Protein AF-A0A2G8ELI6-F1 (afdb_monomer_lite)

Foldseek 3Di:
DDDPPVVVVLVVVCLVDLVVLLVVCVVPVDPVSLVVSLVSLVVQLVVLVVVCVVCVVVVPVSVVSNVVSVVSNVVSVVSVVVVVVVVVPDPDDDPDDDDPPPPPAAEQACAAQAQPEQAQEACENHHCAQHEHDDDDDPCPPTQGYEHDNYEQDLPECCRYARECYEHANYEHANYEHEYQFYACANYHQHNYHYEYPADQDDDLVRQCQAQNDPPDQTHSLSRLVNHDVVVLVNSLVHLVNVCCSVPPDDDPPPPRHLLQSNLQSQQVDVSSCPDPVSVVVNVVSLVVVLVVQLQAQRQQSHDPSRLVVNLVVCVVDLVSCQVSVSNLLNSLLDQCPDPDPVSNVSSQVSVVVNLVDPVNVLVLCDCQADVNPSHNDPPDQQRQDDWGDFPQKIKTGGSVQVVLLLDLDPPDPPRDLQHIWMDGNSDTDDSVPDPSQCCDVPGRNSSNNVVVNNVVLQLVLLLLVVLVLDPCSVQLSCVVVVHQADPVQAQQDPVSLVSSCVSCVVQWDQDPVHNLQIAGDPVSLVSNCVSNVNPPPALLVSLLVLLVVLLVLLVCQACSHRHNQVGGSLSSLNSSRNSNVSSCVSPVVLCPPVNVLSNCQSSCHPVSPDGSVVVSVVSVVSCCVPPVDPD

Radius of gyration: 32.3 Å; chains: 1; bounding box: 86×66×86 Å

pLDDT: mean 80.16, std 17.08, range [29.28, 98.06]

Secondary structure (DSSP, 8-state):
---HHHHHHHHHHHHS-HHHHHHHHHH---HHHHHHHHHHHHHHHHHHHHHHTT-GGGHHHHHHHHHHHHHHHHHHHHHHHHHHHHHTT------------PPP--B-TT-B-TT-B-TT-B-TT-B-TT-B-SPPTTT-TTPPPPB-TT-B-TT-EETTSB-TT-B-TT-B-TT-EEEESS-B-TT-B-TT-EEEE---SS--HHHHHHHH--SS-S-SHHHHHHTS-GGGHHHHHHHHHHHHHHHHSTT---SS-S-HHHHHHHHTSSHHHHTSHHHHHHHHHHHHHHHHHHTTS--GGG--HHHHHHHHHHHHT-HHHHHHTHHHHHHHHHHHTT-SSHHHHHHHHHHHHHHHTSTTTHHHHTSTTSTTSSSS--TT-TTS--EEEEETTEEEEE-HHHHHHHT--STT-TT--TT-SEEEETTEEPPGGG--HHIIIIIISGGGHHHHHHHHHHHHHHHHHHHTT-GGGHHHHHHHHTT----GGG---SHHHHHHHHHHHTTTEEEETTEEEEEEE-HHHHHHHHHHTT-TTS-HHHHHHHHHHHHHHHHHHTSTTTT--SS---HHHHHHHHHHHHHHHHH-TTTTGGGHHHHHHHHHT-TT----HHHHHHHHHHHHHHHH----

Structure (mmCIF, N/CA/C/O backbone):
data_AF-A0A2G8ELI6-F1
#
_entry.id   AF-A0A2G8ELI6-F1
#
loop_
_atom_site.group_PDB
_atom_site.id
_atom_site.type_symbol
_atom_site.label_atom_id
_atom_site.label_alt_id
_atom_site.label_comp_id
_atom_site.label_asym_id
_atom_site.label_entity_id
_atom_site.label_seq_id
_atom_site.pdbx_PDB_ins_code
_atom_site.Cartn_x
_atom_site.Cartn_y
_atom_site.Cartn_z
_atom_site.occupancy
_atom_site.B_iso_or_equiv
_atom_site.auth_seq_id
_atom_site.auth_comp_id
_atom_site.auth_asym_id
_atom_site.auth_atom_id
_atom_site.pdbx_PDB_model_num
ATOM 1 N N . MET A 1 1 ? 55.117 20.093 16.467 1.00 34.50 1 MET A N 1
ATOM 2 C CA . MET A 1 1 ? 55.152 19.221 15.270 1.00 34.50 1 MET A CA 1
ATOM 3 C C . MET A 1 1 ? 54.983 17.775 15.718 1.00 34.50 1 MET A C 1
ATOM 5 O O . MET A 1 1 ? 55.919 17.200 16.246 1.00 34.50 1 MET A O 1
ATOM 9 N N . ASN A 1 2 ? 53.772 17.227 15.595 1.00 36.69 2 ASN A N 1
ATOM 10 C CA . ASN A 1 2 ? 53.393 15.903 16.102 1.00 36.69 2 ASN A CA 1
ATOM 11 C C . ASN A 1 2 ? 52.762 15.097 14.956 1.00 36.69 2 ASN A C 1
ATOM 13 O O . ASN A 1 2 ? 51.601 15.309 14.627 1.00 36.69 2 ASN A O 1
ATOM 17 N N . ILE A 1 3 ? 53.538 14.217 14.314 1.00 32.78 3 ILE A N 1
ATOM 18 C CA . ILE A 1 3 ? 53.084 13.304 13.241 1.00 32.78 3 ILE A CA 1
ATOM 19 C C . ILE A 1 3 ? 53.525 11.814 13.415 1.00 32.78 3 ILE A C 1
ATOM 21 O O . ILE A 1 3 ? 52.981 10.976 12.702 1.00 32.78 3 ILE A O 1
ATOM 25 N N . PRO A 1 4 ? 54.366 11.361 14.380 1.00 35.81 4 PRO A N 1
ATOM 26 C CA . PRO A 1 4 ? 54.685 9.916 14.456 1.00 35.81 4 PRO A CA 1
ATOM 27 C C . PRO A 1 4 ? 53.676 8.992 15.172 1.00 35.81 4 PRO A C 1
ATOM 29 O O . PRO A 1 4 ? 53.766 7.776 15.015 1.00 35.81 4 PRO A O 1
ATOM 32 N N . ILE A 1 5 ? 52.707 9.498 15.947 1.00 33.72 5 ILE A N 1
ATOM 33 C CA . ILE A 1 5 ? 51.842 8.627 16.785 1.00 33.72 5 ILE A CA 1
ATOM 34 C C . ILE A 1 5 ? 50.608 8.105 16.018 1.00 33.72 5 ILE A C 1
ATOM 36 O O . ILE A 1 5 ? 50.130 6.998 16.273 1.00 33.72 5 ILE A O 1
ATOM 40 N N . ALA A 1 6 ? 50.140 8.832 14.998 1.00 34.72 6 ALA A N 1
ATOM 41 C CA . ALA A 1 6 ? 49.011 8.404 14.166 1.00 34.72 6 ALA A CA 1
ATOM 42 C C . ALA A 1 6 ? 49.367 7.236 13.223 1.00 34.72 6 ALA A C 1
ATOM 44 O O . ALA A 1 6 ? 48.519 6.393 12.940 1.00 34.72 6 ALA A O 1
ATOM 45 N N . TYR A 1 7 ? 50.626 7.130 12.784 1.00 33.47 7 TYR A N 1
ATOM 46 C CA . TYR A 1 7 ? 51.049 6.130 11.796 1.00 33.47 7 TYR A CA 1
ATOM 47 C C . TYR A 1 7 ? 51.105 4.701 12.366 1.00 33.47 7 TYR A C 1
ATOM 49 O O . TYR A 1 7 ? 50.687 3.751 11.706 1.00 33.47 7 TYR A O 1
ATOM 57 N N . ASN A 1 8 ? 51.525 4.534 13.625 1.00 34.16 8 ASN A N 1
ATOM 58 C CA . ASN A 1 8 ? 51.601 3.209 14.254 1.00 34.16 8 ASN A CA 1
ATOM 59 C C . ASN A 1 8 ? 50.238 2.693 14.750 1.00 34.16 8 ASN A C 1
ATOM 61 O O . ASN A 1 8 ? 49.988 1.490 14.677 1.00 34.16 8 ASN A O 1
ATOM 65 N N . LYS A 1 9 ? 49.313 3.585 15.143 1.00 33.56 9 LYS A N 1
ATOM 66 C CA . LYS A 1 9 ? 47.914 3.219 15.445 1.00 33.56 9 LYS A CA 1
ATOM 67 C C . LYS A 1 9 ? 47.128 2.835 14.184 1.00 33.56 9 LYS A C 1
ATOM 69 O O . LYS A 1 9 ? 46.321 1.912 14.222 1.00 33.56 9 LYS A O 1
ATOM 74 N N . PHE A 1 10 ? 47.408 3.479 13.047 1.00 34.88 10 PHE A N 1
ATOM 75 C CA . PHE A 1 10 ? 46.804 3.117 11.760 1.00 34.88 10 PHE A CA 1
ATOM 76 C C . PHE A 1 10 ? 47.323 1.762 11.248 1.00 34.88 10 PHE A C 1
ATOM 78 O O . PHE A 1 10 ? 46.563 0.963 10.701 1.00 34.88 10 PHE A O 1
ATOM 85 N N . ARG A 1 11 ? 48.605 1.459 11.495 1.00 34.66 11 ARG A N 1
ATOM 86 C CA . ARG A 1 11 ? 49.242 0.202 11.088 1.00 34.66 11 ARG A CA 1
ATOM 87 C C . ARG A 1 11 ? 48.697 -1.021 11.836 1.00 34.66 11 ARG A C 1
ATOM 89 O O . ARG A 1 11 ? 48.558 -2.054 11.195 1.00 34.66 11 ARG A O 1
ATOM 96 N N . SER A 1 12 ? 48.330 -0.933 13.121 1.00 34.03 12 SER A N 1
ATOM 97 C CA . SER A 1 12 ? 47.737 -2.083 13.836 1.00 34.03 12 SER A CA 1
ATOM 98 C C . SER A 1 12 ? 46.268 -2.334 13.465 1.00 34.03 12 SER A C 1
ATOM 100 O O . SER A 1 12 ? 45.844 -3.485 13.391 1.00 34.03 12 SER A O 1
ATOM 102 N N . HIS A 1 13 ? 45.504 -1.287 13.129 1.00 35.09 13 HIS A N 1
ATOM 103 C CA . HIS A 1 13 ? 44.107 -1.424 12.697 1.00 35.09 13 HIS A CA 1
ATOM 104 C C . HIS A 1 13 ? 43.968 -1.996 11.272 1.00 35.09 13 HIS A C 1
ATOM 106 O O . HIS A 1 13 ? 43.033 -2.745 10.988 1.00 35.09 13 HIS A O 1
ATOM 112 N N . LEU A 1 14 ? 44.933 -1.715 10.388 1.00 36.41 14 LEU A N 1
ATOM 113 C CA . LEU A 1 14 ? 44.970 -2.222 9.007 1.00 36.41 14 LEU A CA 1
ATOM 114 C C . LEU A 1 14 ? 45.229 -3.733 8.893 1.00 36.41 14 LEU A C 1
ATOM 116 O O . LEU A 1 14 ? 44.841 -4.335 7.893 1.00 36.41 14 LEU A O 1
ATOM 120 N N . PHE A 1 15 ? 45.847 -4.370 9.892 1.00 39.75 15 PHE A N 1
ATOM 121 C CA . PHE A 1 15 ? 46.144 -5.808 9.825 1.00 39.75 15 PHE A CA 1
ATOM 122 C C . PHE A 1 15 ? 44.910 -6.703 10.065 1.00 39.75 15 PHE A C 1
ATOM 124 O O . PHE A 1 15 ? 44.849 -7.812 9.521 1.00 39.75 15 PHE A O 1
ATOM 131 N N . ASN A 1 16 ? 43.875 -6.198 10.749 1.00 43.66 16 ASN A N 1
ATOM 132 C CA . ASN A 1 16 ? 42.684 -6.986 11.096 1.00 43.66 16 ASN A CA 1
ATOM 133 C C . ASN A 1 16 ? 41.563 -6.958 10.044 1.00 43.66 16 ASN A C 1
ATOM 135 O O . ASN A 1 16 ? 40.671 -7.797 10.092 1.00 43.66 16 ASN A O 1
ATOM 139 N N . SER A 1 17 ? 41.614 -6.076 9.042 1.00 57.06 17 SER A N 1
ATOM 140 C CA . SER A 1 17 ? 40.559 -5.979 8.027 1.00 57.06 17 SER A CA 1
ATOM 141 C C . SER A 1 17 ? 41.144 -5.890 6.620 1.00 57.06 17 SER A C 1
ATOM 143 O O . SER A 1 17 ? 41.720 -4.879 6.224 1.00 57.06 17 SER A O 1
ATOM 145 N N . SER A 1 18 ? 40.962 -6.955 5.833 1.00 62.19 18 SER A N 1
ATOM 146 C CA . SER A 1 18 ? 41.277 -6.958 4.394 1.00 62.19 18 SER A CA 1
ATOM 147 C C . SER A 1 18 ? 40.497 -5.870 3.639 1.00 62.19 18 SER A C 1
ATOM 149 O O . SER A 1 18 ? 40.964 -5.368 2.621 1.00 62.19 18 SER A O 1
ATOM 151 N N . ASP A 1 19 ? 39.350 -5.459 4.183 1.00 63.72 19 ASP A N 1
ATOM 152 C CA . ASP A 1 19 ? 38.477 -4.422 3.638 1.00 63.72 19 ASP A CA 1
ATOM 153 C C . ASP A 1 19 ? 39.028 -3.002 3.905 1.00 63.72 19 ASP A C 1
ATOM 155 O O . ASP A 1 19 ? 38.843 -2.098 3.089 1.00 63.72 19 ASP A O 1
ATOM 159 N N . ALA A 1 20 ? 39.796 -2.797 4.984 1.00 64.00 20 ALA A N 1
ATOM 160 C CA . ALA A 1 20 ? 40.447 -1.516 5.288 1.00 64.00 20 ALA A CA 1
ATOM 161 C C . ALA A 1 20 ? 41.593 -1.183 4.315 1.00 64.00 20 ALA A C 1
ATOM 163 O O . ALA A 1 20 ? 41.730 -0.037 3.882 1.00 64.00 20 ALA A O 1
ATOM 164 N N . ALA A 1 21 ? 42.385 -2.186 3.917 1.00 61.56 21 ALA A N 1
ATOM 165 C CA . ALA A 1 21 ? 43.439 -2.016 2.913 1.00 61.56 21 ALA A CA 1
ATOM 166 C C . ALA A 1 21 ? 42.869 -1.638 1.533 1.00 61.56 21 ALA A C 1
ATOM 168 O O . ALA A 1 21 ? 43.507 -0.916 0.772 1.00 61.56 21 ALA A O 1
ATOM 169 N N . ILE A 1 22 ? 41.645 -2.075 1.231 1.00 69.62 22 ILE A N 1
ATOM 170 C CA . ILE A 1 22 ? 40.965 -1.791 -0.039 1.00 69.62 22 ILE A CA 1
ATOM 171 C C . ILE A 1 22 ? 40.358 -0.398 -0.031 1.00 69.62 22 ILE A C 1
ATOM 173 O O . ILE A 1 22 ? 40.577 0.345 -0.982 1.00 69.62 22 ILE A O 1
ATOM 177 N N . LYS A 1 23 ? 39.708 0.002 1.070 1.00 75.88 23 LYS A N 1
ATOM 178 C CA . LYS A 1 23 ? 39.245 1.387 1.257 1.00 75.88 23 LYS A CA 1
ATOM 179 C C . LYS A 1 23 ? 40.390 2.395 1.101 1.00 75.88 23 LYS A C 1
ATOM 181 O O . LYS A 1 23 ? 40.190 3.486 0.573 1.00 75.88 23 LYS A O 1
ATOM 186 N N . LEU A 1 24 ? 41.606 2.028 1.517 1.00 72.38 24 LEU A N 1
ATOM 187 C CA . LEU A 1 24 ? 42.802 2.847 1.307 1.00 72.38 24 LEU A CA 1
ATOM 188 C C . LEU A 1 24 ? 43.184 2.965 -0.181 1.00 72.38 24 LEU A C 1
ATOM 190 O O . LEU A 1 24 ? 43.519 4.062 -0.627 1.00 72.38 24 LEU A O 1
ATOM 194 N N . VAL A 1 25 ? 43.120 1.870 -0.947 1.00 72.81 25 VAL A N 1
ATOM 195 C CA . VAL A 1 25 ? 43.403 1.863 -2.396 1.00 72.81 25 VAL A CA 1
ATOM 196 C C . VAL A 1 25 ? 42.336 2.629 -3.181 1.00 72.81 25 VAL A C 1
ATOM 198 O O . VAL A 1 25 ? 42.687 3.391 -4.075 1.00 72.81 25 VAL A O 1
ATOM 201 N N . GLU A 1 26 ? 41.060 2.494 -2.815 1.00 77.19 26 GLU A N 1
ATOM 202 C CA . GLU A 1 26 ? 39.946 3.241 -3.419 1.00 77.19 26 GLU A CA 1
ATOM 203 C C . GLU A 1 26 ? 40.077 4.750 -3.194 1.00 77.19 26 GLU A C 1
ATOM 205 O O . GLU A 1 26 ? 39.822 5.536 -4.101 1.00 77.19 26 GLU A O 1
ATOM 210 N N . LYS A 1 27 ? 40.514 5.161 -1.997 1.00 79.62 27 LYS A N 1
ATOM 211 C CA . LYS A 1 27 ? 40.670 6.578 -1.647 1.00 79.62 27 LYS A CA 1
ATOM 212 C C . LYS A 1 27 ? 41.962 7.193 -2.193 1.00 79.62 27 LYS A C 1
ATOM 214 O O . LYS A 1 27 ? 42.003 8.394 -2.448 1.00 79.62 27 LYS A O 1
ATOM 219 N N . LYS A 1 28 ? 43.039 6.406 -2.322 1.00 83.19 28 LYS A N 1
ATOM 220 C CA . LYS A 1 28 ? 44.350 6.878 -2.797 1.00 83.19 28 LYS A CA 1
ATOM 221 C C . LYS A 1 28 ? 45.122 5.758 -3.519 1.00 83.19 28 LYS A C 1
ATOM 223 O O . LYS A 1 28 ? 45.912 5.055 -2.875 1.00 83.19 28 LYS A O 1
ATOM 228 N N . PRO A 1 29 ? 44.967 5.610 -4.847 1.00 80.81 29 PRO A N 1
ATOM 229 C CA . PRO A 1 29 ? 45.547 4.502 -5.608 1.00 80.81 29 PRO A CA 1
ATOM 230 C C . PRO A 1 29 ? 47.035 4.725 -5.954 1.00 80.81 29 PRO A C 1
ATOM 232 O O . PRO A 1 29 ? 47.423 4.765 -7.112 1.00 80.81 29 PRO A O 1
ATOM 235 N N . SER A 1 30 ? 47.924 4.884 -4.972 1.00 81.19 30 SER A N 1
ATOM 236 C CA . SER A 1 30 ? 49.376 4.959 -5.236 1.00 81.19 30 SER A CA 1
ATOM 237 C C . SER A 1 30 ? 49.992 3.571 -5.461 1.00 81.19 30 SER A C 1
ATOM 239 O O . SER A 1 30 ? 49.465 2.575 -4.963 1.00 81.19 30 SER A O 1
ATOM 241 N N . ASP A 1 31 ? 51.137 3.487 -6.151 1.00 77.94 31 ASP A N 1
ATOM 242 C CA . ASP A 1 31 ? 51.857 2.211 -6.334 1.00 77.94 31 ASP A CA 1
ATOM 243 C C . ASP A 1 31 ? 52.183 1.532 -5.008 1.00 77.94 31 ASP A C 1
ATOM 245 O O . ASP A 1 31 ? 52.026 0.320 -4.868 1.00 77.94 31 ASP A O 1
ATOM 249 N N . ASN A 1 32 ? 52.546 2.324 -3.999 1.00 72.81 32 ASN A N 1
ATOM 250 C CA . ASN A 1 32 ? 52.823 1.825 -2.658 1.00 72.81 32 ASN A CA 1
ATOM 251 C C . ASN A 1 32 ? 51.576 1.207 -2.007 1.00 72.81 32 ASN A C 1
ATOM 253 O O . ASN A 1 32 ? 51.667 0.120 -1.438 1.00 72.81 32 ASN A O 1
ATOM 257 N N . ASN A 1 33 ? 50.408 1.846 -2.130 1.00 74.50 33 ASN A N 1
ATOM 258 C CA . ASN A 1 33 ? 49.159 1.339 -1.551 1.00 74.50 33 ASN A CA 1
ATOM 259 C C . ASN A 1 33 ? 48.651 0.092 -2.291 1.00 74.50 33 ASN A C 1
ATOM 261 O O . ASN A 1 33 ? 48.225 -0.872 -1.654 1.00 74.50 33 ASN A O 1
ATOM 265 N N . ILE A 1 34 ? 48.740 0.085 -3.624 1.00 76.81 34 ILE A N 1
ATOM 266 C CA . ILE A 1 34 ? 48.332 -1.040 -4.476 1.00 76.81 34 ILE A CA 1
ATOM 267 C C . ILE A 1 34 ? 49.220 -2.261 -4.220 1.00 76.81 34 ILE A C 1
ATOM 269 O O . ILE A 1 34 ? 48.711 -3.353 -3.960 1.00 76.81 34 ILE A O 1
ATOM 273 N N . ASN A 1 35 ? 50.544 -2.084 -4.226 1.00 74.19 35 ASN A N 1
ATOM 274 C CA . ASN A 1 35 ? 51.486 -3.175 -3.980 1.00 74.19 35 ASN A CA 1
ATOM 275 C C . ASN A 1 35 ? 51.364 -3.721 -2.553 1.00 74.19 35 ASN A C 1
ATOM 277 O O . ASN A 1 35 ? 51.410 -4.937 -2.358 1.00 74.19 35 ASN A O 1
ATOM 281 N N . PHE A 1 36 ? 51.155 -2.850 -1.562 1.00 78.75 36 PHE A N 1
ATOM 282 C CA . PHE A 1 36 ? 50.911 -3.264 -0.182 1.00 78.75 36 PHE A CA 1
ATOM 283 C C . PHE A 1 36 ? 49.640 -4.116 -0.057 1.00 78.75 36 PHE A C 1
ATOM 285 O O . PHE A 1 36 ? 49.691 -5.213 0.504 1.00 78.75 36 PHE A O 1
ATOM 292 N N . ALA A 1 37 ? 48.520 -3.661 -0.626 1.00 75.75 37 ALA A N 1
ATOM 293 C CA . ALA A 1 37 ? 47.247 -4.372 -0.550 1.00 75.75 37 ALA A CA 1
ATOM 294 C C . ALA A 1 37 ? 47.282 -5.721 -1.294 1.00 75.75 37 ALA A C 1
ATOM 296 O O . ALA A 1 37 ? 46.821 -6.729 -0.757 1.00 75.75 37 ALA A O 1
ATOM 297 N N . LEU A 1 38 ? 47.904 -5.786 -2.480 1.00 76.19 38 LEU A N 1
ATOM 298 C CA . LEU A 1 38 ? 48.086 -7.045 -3.215 1.00 76.19 38 LEU A CA 1
ATOM 299 C C . LEU A 1 38 ? 48.997 -8.030 -2.468 1.00 76.19 38 LEU A C 1
ATOM 301 O O . LEU A 1 38 ? 48.712 -9.228 -2.438 1.00 76.19 38 LEU A O 1
ATOM 305 N N . LYS A 1 39 ? 50.074 -7.549 -1.832 1.00 76.38 39 LYS A N 1
ATOM 306 C CA . LYS A 1 39 ? 50.977 -8.394 -1.033 1.00 76.38 39 LYS A CA 1
ATOM 307 C C . LYS A 1 39 ? 50.281 -8.942 0.217 1.00 76.38 39 LYS A C 1
ATOM 309 O O . LYS A 1 39 ? 50.454 -10.115 0.537 1.00 76.38 39 LYS A O 1
ATOM 314 N N . LEU A 1 40 ? 49.454 -8.127 0.877 1.00 77.69 40 LEU A N 1
ATOM 315 C CA . LEU A 1 40 ? 48.649 -8.541 2.028 1.00 77.69 40 LEU A CA 1
ATOM 316 C C . LEU A 1 40 ? 47.620 -9.617 1.649 1.00 77.69 40 LEU A C 1
ATOM 318 O O . LEU A 1 40 ? 47.521 -10.631 2.336 1.00 77.69 40 LEU A O 1
ATOM 322 N N . LEU A 1 41 ? 46.882 -9.427 0.549 1.00 75.31 41 LEU A N 1
ATOM 323 C CA . LEU A 1 41 ? 45.887 -10.402 0.089 1.00 75.31 41 LEU A CA 1
ATOM 324 C C . LEU A 1 41 ? 46.529 -11.727 -0.335 1.00 75.31 41 LEU A C 1
ATOM 326 O O . LEU A 1 41 ? 46.012 -12.780 0.028 1.00 75.31 41 LEU A O 1
ATOM 330 N N . ARG A 1 42 ? 47.684 -11.692 -1.016 1.00 74.00 42 ARG A N 1
ATOM 331 C CA . ARG A 1 42 ? 48.453 -12.907 -1.345 1.00 74.00 42 ARG A CA 1
ATOM 332 C C . ARG A 1 42 ? 48.920 -13.656 -0.098 1.00 74.00 42 ARG A C 1
ATOM 334 O O . ARG A 1 42 ? 48.800 -14.873 -0.051 1.00 74.00 42 ARG A O 1
ATOM 341 N N . ALA A 1 43 ? 49.403 -12.947 0.923 1.00 69.12 43 ALA A N 1
ATOM 342 C CA . ALA A 1 43 ? 49.827 -13.571 2.177 1.00 69.12 43 ALA A CA 1
ATOM 343 C C . ALA A 1 43 ? 48.651 -14.218 2.932 1.00 69.12 43 ALA A C 1
ATOM 345 O O . ALA A 1 43 ? 48.787 -15.327 3.447 1.00 69.12 43 ALA A O 1
ATOM 346 N N . LYS A 1 44 ? 47.482 -13.562 2.961 1.00 73.69 44 LYS A N 1
ATOM 347 C CA . LYS A 1 44 ? 46.268 -14.124 3.578 1.00 73.69 44 LYS A CA 1
ATOM 348 C C . LYS A 1 44 ? 45.727 -15.332 2.811 1.00 73.69 44 LYS A C 1
ATOM 350 O O . LYS A 1 44 ? 45.318 -16.301 3.439 1.00 73.69 44 LYS A O 1
ATOM 355 N N . MET A 1 45 ? 45.777 -15.294 1.481 1.00 70.62 45 MET A N 1
ATOM 356 C CA . MET A 1 45 ? 45.377 -16.404 0.613 1.00 70.62 45 MET A CA 1
ATOM 357 C C . MET A 1 45 ? 46.283 -17.624 0.803 1.00 70.62 45 MET A C 1
ATOM 359 O O . MET A 1 45 ? 45.782 -18.703 1.089 1.00 70.62 45 MET A O 1
ATOM 363 N N . ALA A 1 46 ? 47.605 -17.434 0.790 1.00 67.25 46 ALA A N 1
ATOM 364 C CA . ALA A 1 46 ? 48.561 -18.514 1.041 1.00 67.25 46 ALA A CA 1
ATOM 365 C C . ALA A 1 46 ? 48.416 -19.122 2.450 1.00 67.25 46 ALA A C 1
ATOM 367 O O . ALA A 1 46 ? 48.606 -20.324 2.631 1.00 67.25 46 ALA A O 1
ATOM 368 N N . ASN A 1 47 ? 48.063 -18.313 3.458 1.00 67.00 47 ASN A N 1
ATOM 369 C CA . ASN A 1 47 ? 47.791 -18.816 4.805 1.00 67.00 47 ASN A CA 1
ATOM 370 C C . ASN A 1 47 ? 46.485 -19.628 4.858 1.00 67.00 47 ASN A C 1
ATOM 372 O O . ASN A 1 47 ? 46.468 -20.703 5.444 1.00 67.00 47 ASN A O 1
ATOM 376 N N . ALA A 1 48 ? 45.417 -19.156 4.204 1.00 61.81 48 ALA A N 1
ATOM 377 C CA . ALA A 1 48 ? 44.151 -19.885 4.108 1.00 61.81 48 ALA A CA 1
ATOM 378 C C . ALA A 1 48 ? 44.315 -21.230 3.376 1.00 61.81 48 ALA A C 1
ATOM 380 O O . ALA A 1 48 ? 43.851 -22.252 3.868 1.00 61.81 48 ALA A O 1
ATOM 381 N N . GLU A 1 49 ? 45.058 -21.258 2.266 1.00 61.78 49 GLU A N 1
ATOM 382 C CA . GLU A 1 49 ? 45.372 -22.487 1.521 1.00 61.78 49 GLU A CA 1
ATOM 383 C C . GLU A 1 49 ? 46.217 -23.474 2.341 1.00 61.78 49 GLU A C 1
ATOM 385 O O . GLU A 1 49 ? 46.013 -24.687 2.275 1.00 61.78 49 GLU A O 1
ATOM 390 N N . LYS A 1 50 ? 47.165 -22.972 3.142 1.00 68.56 50 LYS A N 1
ATOM 391 C CA . LYS A 1 50 ? 48.002 -23.806 4.015 1.00 68.56 50 LYS A CA 1
ATOM 392 C C . LYS A 1 50 ? 47.211 -24.392 5.188 1.00 68.56 50 LYS A C 1
ATOM 394 O O . LYS A 1 50 ? 47.460 -25.536 5.560 1.00 68.56 50 LYS A O 1
ATOM 399 N N . THR A 1 51 ? 46.275 -23.632 5.752 1.00 56.81 51 THR A N 1
ATOM 400 C CA . THR A 1 51 ? 45.386 -24.092 6.830 1.00 56.81 51 THR A CA 1
ATOM 401 C C . THR A 1 51 ? 44.366 -25.103 6.315 1.00 56.81 51 THR A C 1
ATOM 403 O O . THR A 1 51 ? 44.194 -26.140 6.945 1.00 56.81 51 THR A O 1
ATOM 406 N N . LEU A 1 52 ? 43.792 -24.880 5.128 1.00 58.50 52 LEU A N 1
ATOM 407 C CA . LEU A 1 52 ? 42.876 -25.820 4.472 1.00 58.50 52 LEU A CA 1
ATOM 408 C C . LEU A 1 52 ? 43.540 -27.176 4.176 1.00 58.50 52 LEU A C 1
ATOM 410 O O . LEU A 1 52 ? 42.931 -28.223 4.361 1.00 58.50 52 LEU A O 1
ATOM 414 N N . LYS A 1 53 ? 44.827 -27.179 3.799 1.00 68.00 53 LYS A N 1
ATOM 415 C CA . LYS A 1 53 ? 45.616 -28.418 3.650 1.00 68.00 53 LYS A CA 1
ATOM 416 C C . LYS A 1 53 ? 45.868 -29.158 4.968 1.00 68.00 53 LYS A C 1
ATOM 418 O O . LYS A 1 53 ? 46.235 -30.328 4.931 1.00 68.00 53 LYS A O 1
ATOM 423 N N . ARG A 1 54 ? 45.750 -28.476 6.111 1.00 53.41 54 ARG A N 1
ATOM 424 C CA . ARG A 1 54 ? 46.038 -29.021 7.447 1.00 53.41 54 ARG A CA 1
ATOM 425 C C . ARG A 1 54 ? 44.774 -29.462 8.195 1.00 53.41 54 ARG A C 1
ATOM 427 O O . ARG A 1 54 ? 44.895 -30.336 9.042 1.00 53.41 54 ARG A O 1
ATOM 434 N N . TYR A 1 55 ? 43.620 -28.883 7.856 1.00 53.38 55 TYR A N 1
ATOM 435 C CA . TYR A 1 55 ? 42.307 -29.141 8.459 1.00 53.38 55 TYR A CA 1
ATOM 436 C C . TYR A 1 55 ? 41.218 -29.196 7.364 1.00 53.38 55 TYR A C 1
ATOM 438 O O . TYR A 1 55 ? 40.531 -28.196 7.127 1.00 53.38 55 TYR A O 1
ATOM 446 N N . PRO A 1 56 ? 41.097 -30.317 6.625 1.00 55.56 56 PRO A N 1
ATOM 447 C CA . PRO A 1 56 ? 40.150 -30.459 5.512 1.00 55.56 56 PRO A CA 1
ATOM 448 C C . PRO A 1 56 ? 38.671 -30.330 5.917 1.00 55.56 56 PRO A C 1
ATOM 450 O O . PRO A 1 56 ? 37.834 -29.960 5.097 1.00 55.56 56 PRO A O 1
ATOM 453 N N . GLU A 1 57 ? 38.348 -30.607 7.179 1.00 43.91 57 GLU A N 1
ATOM 454 C CA . GLU A 1 57 ? 37.007 -30.552 7.768 1.00 43.91 57 GLU A CA 1
ATOM 455 C C . GLU A 1 57 ? 36.418 -29.133 7.879 1.00 43.91 57 GLU A C 1
ATOM 457 O O . GLU A 1 57 ? 35.213 -28.987 8.049 1.00 43.91 57 GLU A O 1
ATOM 462 N N . LEU A 1 58 ? 37.234 -28.085 7.717 1.00 45.94 58 LEU A N 1
ATOM 463 C CA . LEU A 1 58 ? 36.809 -26.674 7.737 1.00 45.94 58 LEU A CA 1
ATOM 464 C C . LEU A 1 58 ? 36.698 -26.071 6.318 1.00 45.94 58 LEU A C 1
ATOM 466 O O . LEU A 1 58 ? 36.912 -24.873 6.118 1.00 45.94 58 LEU A O 1
ATOM 470 N N . SER A 1 59 ? 36.432 -26.906 5.307 1.00 48.88 59 SER A N 1
ATOM 471 C CA . SER A 1 59 ? 36.571 -26.536 3.889 1.00 48.88 59 SER A CA 1
ATOM 472 C C . SER A 1 59 ? 35.711 -25.352 3.434 1.00 48.88 59 SER A C 1
ATOM 474 O O . SER A 1 59 ? 36.219 -24.485 2.718 1.00 48.88 59 SER A O 1
ATOM 476 N N . GLU A 1 60 ? 34.460 -25.251 3.886 1.00 46.88 60 GLU A N 1
ATOM 477 C CA . GLU A 1 60 ? 33.523 -24.215 3.426 1.00 46.88 60 GLU A CA 1
ATOM 478 C C . GLU A 1 60 ? 33.987 -22.786 3.772 1.00 46.88 60 GLU A C 1
ATOM 480 O O . GLU A 1 60 ? 34.014 -21.907 2.901 1.00 46.88 60 GLU A O 1
ATOM 485 N N . ASP A 1 61 ? 34.458 -22.556 5.000 1.00 44.75 61 ASP A N 1
ATOM 486 C CA . ASP A 1 61 ? 34.864 -21.226 5.479 1.00 44.75 61 ASP A CA 1
ATOM 487 C C . ASP A 1 61 ? 36.178 -20.731 4.849 1.00 44.75 61 ASP A C 1
ATOM 489 O O . ASP A 1 61 ? 36.355 -19.538 4.534 1.00 44.75 61 ASP A O 1
ATOM 493 N N . PHE A 1 62 ? 37.127 -21.645 4.628 1.00 52.53 62 PHE A N 1
ATOM 494 C CA . PHE A 1 62 ? 38.422 -21.307 4.039 1.00 52.53 62 PHE A CA 1
ATOM 495 C C . PHE A 1 62 ? 38.346 -21.172 2.517 1.00 52.53 62 PHE A C 1
ATOM 497 O O . PHE A 1 62 ? 38.956 -20.246 1.969 1.00 52.53 62 PHE A O 1
ATOM 504 N N . GLU A 1 63 ? 37.542 -21.987 1.827 1.00 55.09 63 GLU A N 1
ATOM 505 C CA . GLU A 1 63 ? 37.251 -21.778 0.406 1.00 55.09 63 GLU A CA 1
ATOM 506 C C . GLU A 1 63 ? 36.548 -20.441 0.157 1.00 55.09 63 GLU A C 1
ATOM 508 O O . GLU A 1 63 ? 36.901 -19.712 -0.780 1.00 55.09 63 GLU A O 1
ATOM 513 N N . TYR A 1 64 ? 35.587 -20.078 1.013 1.00 61.09 64 TYR A N 1
ATOM 514 C CA . TYR A 1 64 ? 34.922 -18.779 0.963 1.00 61.09 64 TYR A CA 1
ATOM 515 C C . TYR A 1 64 ? 35.925 -17.627 1.121 1.00 61.09 64 TYR A C 1
ATOM 517 O O . TYR A 1 64 ? 35.918 -16.663 0.345 1.00 61.09 64 TYR A O 1
ATOM 525 N N . SER A 1 65 ? 36.856 -17.752 2.068 1.00 55.78 65 SER A N 1
ATOM 526 C CA . SER A 1 65 ? 37.910 -16.763 2.311 1.00 55.78 65 SER A CA 1
ATOM 527 C C . SER A 1 65 ? 38.883 -16.623 1.131 1.00 55.78 65 SER A C 1
ATOM 529 O O . SER A 1 65 ? 39.222 -15.500 0.744 1.00 55.78 65 SER A O 1
ATOM 531 N N . ILE A 1 66 ? 39.276 -17.730 0.492 1.00 60.69 66 ILE A N 1
ATOM 532 C CA . ILE A 1 66 ? 40.125 -17.730 -0.713 1.00 60.69 66 ILE A CA 1
ATOM 533 C C . ILE A 1 66 ? 39.396 -17.048 -1.880 1.00 60.69 66 ILE A C 1
ATOM 535 O O . ILE A 1 66 ? 39.941 -16.131 -2.509 1.00 60.69 66 ILE A O 1
ATOM 539 N N . LYS A 1 67 ? 38.124 -17.403 -2.120 1.00 65.50 67 LYS A N 1
ATOM 540 C CA . LYS A 1 67 ? 37.267 -16.760 -3.135 1.00 65.50 67 LYS A CA 1
ATOM 541 C C . LYS A 1 67 ? 37.114 -15.256 -2.860 1.00 65.50 67 LYS A C 1
ATOM 543 O O . LYS A 1 67 ? 37.228 -14.452 -3.794 1.00 65.50 67 LYS A O 1
ATOM 548 N N . LYS A 1 68 ? 36.945 -14.849 -1.593 1.00 73.88 68 LYS A N 1
ATOM 549 C CA . LYS A 1 68 ? 36.919 -13.437 -1.163 1.00 73.88 68 LYS A CA 1
ATOM 550 C C . LYS A 1 68 ? 38.229 -12.726 -1.521 1.00 73.88 68 LYS A C 1
ATOM 552 O O . LYS A 1 68 ? 38.189 -11.698 -2.196 1.00 73.88 68 LYS A O 1
ATOM 557 N N . TYR A 1 69 ? 39.392 -13.259 -1.149 1.00 69.62 69 TYR A N 1
ATOM 558 C CA . TYR A 1 69 ? 40.683 -12.612 -1.433 1.00 69.62 69 TYR A CA 1
ATOM 559 C C . TYR A 1 69 ? 41.004 -12.533 -2.935 1.00 69.62 69 TYR A C 1
ATOM 561 O O . TYR A 1 69 ? 41.575 -11.534 -3.388 1.00 69.62 69 TYR A O 1
ATOM 569 N N . CYS A 1 70 ? 40.572 -13.517 -3.728 1.00 65.00 70 CYS A N 1
ATOM 570 C CA . CYS A 1 70 ? 40.662 -13.486 -5.190 1.00 65.00 70 CYS A CA 1
ATOM 571 C C . CYS A 1 70 ? 39.845 -12.334 -5.792 1.00 65.00 70 CYS A C 1
ATOM 573 O O . CYS A 1 70 ? 40.362 -11.572 -6.614 1.00 65.00 70 CYS A O 1
ATOM 575 N N . ARG A 1 71 ? 38.588 -12.155 -5.358 1.00 71.94 71 ARG A N 1
ATOM 576 C CA . ARG A 1 71 ? 37.724 -11.045 -5.808 1.00 71.94 71 ARG A CA 1
ATOM 577 C C . ARG A 1 71 ? 38.326 -9.683 -5.467 1.00 71.94 71 ARG A C 1
ATOM 579 O O . ARG A 1 71 ? 38.388 -8.798 -6.320 1.00 71.94 71 ARG A O 1
ATOM 586 N N . LEU A 1 72 ? 38.830 -9.534 -4.246 1.00 71.69 72 LEU A N 1
ATOM 587 C CA . LEU A 1 72 ? 39.438 -8.289 -3.779 1.00 71.69 72 LEU A CA 1
ATOM 588 C C . LEU A 1 72 ? 40.734 -7.953 -4.537 1.00 71.69 72 LEU A C 1
ATOM 590 O O . LEU A 1 72 ? 40.972 -6.793 -4.869 1.00 71.69 72 LEU A O 1
ATOM 594 N N . SER A 1 73 ? 41.527 -8.966 -4.898 1.00 68.88 73 SER A N 1
ATOM 595 C CA . SER A 1 73 ? 42.737 -8.784 -5.710 1.00 68.88 73 SER A CA 1
ATOM 596 C C . SER A 1 73 ? 42.405 -8.293 -7.123 1.00 68.88 73 SER A C 1
ATOM 598 O O . SER A 1 73 ? 43.048 -7.369 -7.618 1.00 68.88 73 SER A O 1
ATOM 600 N N . LYS A 1 74 ? 41.353 -8.843 -7.751 1.00 74.56 74 LYS A N 1
ATOM 601 C CA . LYS A 1 74 ? 40.866 -8.391 -9.068 1.00 74.56 74 LYS A CA 1
ATOM 602 C C . LYS A 1 74 ? 40.386 -6.936 -9.038 1.00 74.56 74 LYS A C 1
ATOM 604 O O . LYS A 1 74 ? 40.705 -6.178 -9.949 1.00 74.56 74 LYS A O 1
ATOM 609 N N . LYS A 1 75 ? 39.702 -6.527 -7.964 1.00 77.50 75 LYS A N 1
ATOM 610 C CA . LYS A 1 75 ? 39.261 -5.138 -7.749 1.00 77.50 75 LYS A CA 1
ATOM 611 C C . LYS A 1 75 ? 40.433 -4.156 -7.602 1.00 77.50 75 LYS A C 1
ATOM 613 O O . LYS A 1 75 ? 40.388 -3.052 -8.132 1.00 77.50 75 LYS A O 1
ATOM 618 N N . ILE A 1 76 ? 41.514 -4.546 -6.924 1.00 71.56 76 ILE A N 1
ATOM 619 C CA . ILE A 1 76 ? 42.715 -3.698 -6.831 1.00 71.56 76 ILE A CA 1
ATOM 620 C C . ILE A 1 76 ? 43.405 -3.567 -8.198 1.00 71.56 76 ILE A C 1
ATOM 622 O O . ILE A 1 76 ? 43.858 -2.482 -8.557 1.00 71.56 76 ILE A O 1
ATOM 626 N N . ILE A 1 77 ? 43.444 -4.645 -8.986 1.00 72.06 77 ILE A N 1
ATOM 627 C CA . ILE A 1 77 ? 44.000 -4.623 -10.346 1.00 72.06 77 ILE A CA 1
ATOM 628 C C . ILE A 1 77 ? 43.160 -3.729 -11.273 1.00 72.06 77 ILE A C 1
ATOM 630 O O . ILE A 1 77 ? 43.732 -2.982 -12.061 1.00 72.06 77 ILE A O 1
ATOM 634 N N . SER A 1 78 ? 41.828 -3.719 -11.152 1.00 72.56 78 SER A N 1
ATOM 635 C CA . SER A 1 78 ? 40.992 -2.805 -11.943 1.00 72.56 78 SER A CA 1
ATOM 636 C C . SER A 1 78 ? 41.226 -1.337 -11.576 1.00 72.56 78 SER A C 1
ATOM 638 O O . SER A 1 78 ? 41.321 -0.502 -12.469 1.00 72.56 78 SER A O 1
ATOM 640 N N . ILE A 1 79 ? 41.388 -1.020 -10.284 1.00 74.31 79 ILE A N 1
ATOM 641 C CA . ILE A 1 79 ? 41.739 0.339 -9.831 1.00 74.31 79 ILE A CA 1
ATOM 642 C C . ILE A 1 79 ? 43.111 0.756 -10.381 1.00 74.31 79 ILE A C 1
ATOM 644 O O . ILE A 1 79 ? 43.266 1.887 -10.842 1.00 74.31 79 ILE A O 1
ATOM 648 N N . LYS A 1 80 ? 44.086 -0.164 -10.391 1.00 76.31 80 LYS A N 1
ATOM 649 C CA . LYS A 1 80 ? 45.400 0.060 -11.005 1.00 76.31 80 LYS A CA 1
ATOM 650 C C . LYS A 1 80 ? 45.271 0.399 -12.493 1.00 76.31 80 LYS A C 1
ATOM 652 O O . LYS A 1 80 ? 45.811 1.406 -12.926 1.00 76.31 80 LYS A O 1
ATOM 657 N N . ASN A 1 81 ? 44.504 -0.387 -13.244 1.00 67.94 81 ASN A N 1
ATOM 658 C CA . ASN A 1 81 ? 44.335 -0.184 -14.684 1.00 67.94 81 ASN A CA 1
ATOM 659 C C . ASN A 1 81 ? 43.636 1.147 -15.009 1.00 67.94 81 ASN A C 1
ATOM 661 O O . ASN A 1 81 ? 44.049 1.838 -15.930 1.00 67.94 81 ASN A O 1
ATOM 665 N N . VAL A 1 82 ? 42.613 1.541 -14.241 1.00 71.69 82 VAL A N 1
ATOM 666 C CA . VAL A 1 82 ? 41.942 2.844 -14.419 1.00 71.69 82 VAL A CA 1
ATOM 667 C C . VAL A 1 82 ? 42.910 3.997 -14.162 1.00 71.69 82 VAL A C 1
ATOM 669 O O . VAL A 1 82 ? 42.969 4.934 -14.955 1.00 71.69 82 VAL A O 1
ATOM 672 N N . ARG A 1 83 ? 43.702 3.914 -13.088 1.00 79.19 83 ARG A N 1
ATOM 673 C CA . ARG A 1 83 ? 44.718 4.919 -12.765 1.00 79.19 83 ARG A CA 1
ATOM 674 C C . ARG A 1 83 ? 45.804 5.001 -13.838 1.00 79.19 83 ARG A C 1
ATOM 676 O O . ARG A 1 83 ? 46.168 6.100 -14.237 1.00 79.19 83 ARG A O 1
ATOM 683 N N . ASP A 1 84 ? 46.311 3.861 -14.295 1.00 66.94 84 ASP A N 1
ATOM 684 C CA . ASP A 1 84 ? 47.387 3.805 -15.288 1.00 66.94 84 ASP A CA 1
ATOM 685 C C . ASP A 1 84 ? 46.898 4.331 -16.652 1.00 66.94 84 ASP A C 1
ATOM 687 O O . ASP A 1 84 ? 47.617 5.076 -17.314 1.00 66.94 84 ASP A O 1
ATOM 691 N N . ASN A 1 85 ? 45.631 4.081 -17.006 1.00 56.38 85 ASN A N 1
ATOM 692 C CA . ASN A 1 85 ? 44.991 4.648 -18.198 1.00 56.38 85 ASN A CA 1
ATOM 693 C C . ASN A 1 85 ? 44.751 6.167 -18.085 1.00 56.38 85 ASN A C 1
ATOM 695 O O . ASN A 1 85 ? 44.858 6.878 -19.081 1.00 56.38 85 ASN A O 1
ATOM 699 N N . GLN A 1 86 ? 44.461 6.684 -16.885 1.00 56.88 86 GLN A N 1
ATOM 700 C CA . GLN A 1 86 ? 44.361 8.130 -16.635 1.00 56.88 86 GLN A CA 1
ATOM 701 C C . GLN A 1 86 ? 45.733 8.822 -16.639 1.00 56.88 86 GLN A C 1
ATOM 703 O O . GLN A 1 86 ? 45.834 9.971 -17.062 1.00 56.88 86 GLN A O 1
ATOM 708 N N . ALA A 1 87 ? 46.791 8.128 -16.211 1.00 50.81 87 ALA A N 1
ATOM 709 C CA . ALA A 1 87 ? 48.163 8.635 -16.221 1.00 50.81 87 ALA A CA 1
ATOM 710 C C . ALA A 1 87 ? 48.815 8.619 -17.620 1.00 50.81 87 ALA A C 1
ATOM 712 O O . ALA A 1 87 ? 49.784 9.342 -17.836 1.00 50.81 87 ALA A O 1
ATOM 713 N N . GLN A 1 88 ? 48.295 7.824 -18.566 1.00 45.91 88 GLN A N 1
ATOM 714 C CA . GLN A 1 88 ? 48.858 7.676 -19.916 1.00 45.91 88 GLN A CA 1
ATOM 715 C C . GLN A 1 88 ? 48.234 8.562 -21.006 1.00 45.91 88 GLN A C 1
ATOM 717 O O . GLN A 1 88 ? 48.696 8.504 -22.139 1.00 45.91 88 GLN A O 1
ATOM 722 N N . GLY A 1 89 ? 47.241 9.410 -20.707 1.00 45.53 89 GLY A N 1
ATOM 723 C CA . GLY A 1 89 ? 46.795 10.456 -21.643 1.00 45.53 89 GLY A CA 1
ATOM 724 C C . GLY A 1 89 ? 46.418 9.977 -23.057 1.00 45.53 89 GLY A C 1
ATOM 725 O O . GLY A 1 89 ? 46.639 10.704 -24.021 1.00 45.53 89 GLY A O 1
ATOM 726 N N . LEU A 1 90 ? 45.861 8.772 -23.210 1.00 36.41 90 LEU A N 1
ATOM 727 C CA . LEU A 1 90 ? 45.442 8.248 -24.514 1.00 36.41 90 LEU A CA 1
ATOM 728 C C . LEU A 1 90 ? 43.987 8.629 -24.808 1.00 36.41 90 LEU A C 1
ATOM 730 O O . LEU A 1 90 ? 43.060 7.839 -24.641 1.00 36.41 90 LEU A O 1
ATOM 734 N N . VAL A 1 91 ? 43.805 9.866 -25.268 1.00 38.16 91 VAL A N 1
ATOM 735 C CA . VAL A 1 91 ? 42.706 10.223 -26.171 1.00 38.16 91 VAL A CA 1
ATOM 736 C C . VAL A 1 91 ? 43.224 9.966 -27.584 1.00 38.16 91 VAL A C 1
ATOM 738 O O . VAL A 1 91 ? 43.937 10.800 -28.137 1.00 38.16 91 VAL A O 1
ATOM 741 N N . GLU A 1 92 ? 42.909 8.819 -28.185 1.00 33.09 92 GLU A N 1
ATOM 742 C CA . GLU A 1 92 ? 43.108 8.668 -29.630 1.00 33.09 92 GLU A CA 1
ATOM 743 C C . GLU A 1 92 ? 41.915 9.282 -30.373 1.00 33.09 92 GLU A C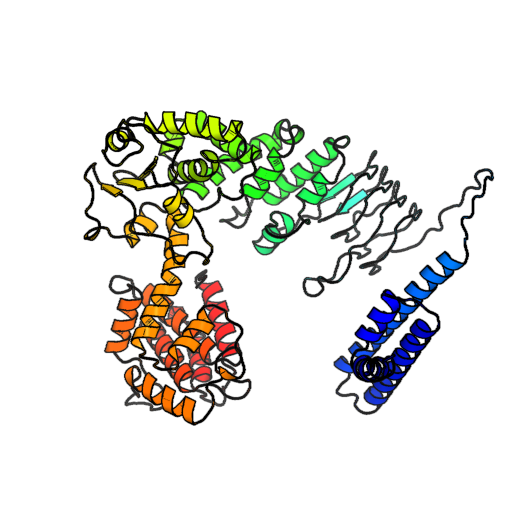 1
ATOM 745 O O . GLU A 1 92 ? 40.911 8.633 -30.655 1.00 33.09 92 GLU A O 1
ATOM 750 N N . ASN A 1 93 ? 42.070 10.560 -30.724 1.00 34.59 93 ASN A N 1
ATOM 751 C CA . ASN A 1 93 ? 41.533 11.086 -31.971 1.00 34.59 93 ASN A CA 1
ATOM 752 C C . ASN A 1 93 ? 42.218 10.341 -33.127 1.00 34.59 93 ASN A C 1
ATOM 754 O O . ASN A 1 93 ? 43.423 10.492 -33.327 1.00 34.59 93 ASN A O 1
ATOM 758 N N . ARG A 1 94 ? 41.459 9.593 -33.931 1.00 34.34 94 ARG A N 1
ATOM 759 C CA . ARG A 1 94 ? 41.860 9.272 -35.305 1.00 34.34 94 ARG A CA 1
ATOM 760 C C . ARG A 1 94 ? 40.740 9.646 -36.260 1.00 34.34 94 ARG A C 1
ATOM 762 O O . ARG A 1 94 ? 39.789 8.906 -36.473 1.00 34.34 94 ARG A O 1
ATOM 769 N N . THR A 1 95 ? 40.905 10.823 -36.848 1.00 41.44 95 THR A N 1
ATOM 770 C CA . THR A 1 95 ? 40.393 11.167 -38.170 1.00 41.44 95 THR A CA 1
ATOM 771 C C . THR A 1 95 ? 41.021 10.217 -39.194 1.00 41.44 95 THR A C 1
ATOM 773 O O . THR A 1 95 ? 42.214 10.308 -39.483 1.00 41.44 95 THR A O 1
ATOM 776 N N . GLY A 1 96 ? 40.226 9.289 -39.715 1.00 30.19 96 GLY A N 1
ATOM 777 C CA . GLY A 1 96 ? 40.577 8.372 -40.796 1.00 30.19 96 GLY A CA 1
ATOM 778 C C . GLY A 1 96 ? 39.304 7.687 -41.286 1.00 30.19 96 GLY A C 1
ATOM 779 O O . GLY A 1 96 ? 38.463 7.321 -40.473 1.00 30.19 96 GLY A O 1
ATOM 780 N N . ALA A 1 97 ? 39.130 7.597 -42.604 1.00 29.28 97 ALA A N 1
ATOM 781 C CA . ALA A 1 97 ? 37.950 7.049 -43.279 1.00 29.28 97 ALA A CA 1
ATOM 782 C C . ALA A 1 97 ? 37.492 5.683 -42.707 1.00 29.28 97 ALA A C 1
ATOM 784 O O . ALA A 1 97 ? 38.328 4.922 -42.214 1.00 29.28 97 ALA A O 1
ATOM 785 N N . PRO A 1 98 ? 36.186 5.350 -42.775 1.00 35.47 98 PRO A N 1
ATOM 786 C CA . PRO A 1 98 ? 35.616 4.206 -42.076 1.00 35.47 98 PRO A CA 1
ATOM 787 C C . PRO A 1 98 ? 36.143 2.899 -42.673 1.00 35.47 98 PRO A C 1
ATOM 789 O O . PRO A 1 98 ? 35.695 2.451 -43.725 1.00 35.47 98 PRO A O 1
ATOM 792 N N . THR A 1 99 ? 37.075 2.248 -41.986 1.00 32.31 99 THR A N 1
ATOM 793 C CA . THR A 1 99 ? 37.246 0.806 -42.131 1.00 32.31 99 THR A CA 1
ATOM 794 C C . THR A 1 99 ? 36.153 0.133 -41.310 1.00 32.31 99 THR A C 1
ATOM 796 O O . THR A 1 99 ? 36.047 0.336 -40.101 1.00 32.31 99 THR A O 1
ATOM 799 N N . LEU A 1 100 ? 35.302 -0.637 -41.993 1.00 35.91 100 LEU A N 1
ATOM 800 C CA . LEU A 1 100 ? 34.303 -1.530 -41.408 1.00 35.91 100 LEU A CA 1
ATOM 801 C C . LEU A 1 100 ? 34.988 -2.464 -40.401 1.00 35.91 100 LEU A C 1
ATOM 803 O O . LEU A 1 100 ? 35.547 -3.495 -40.768 1.00 35.91 100 LEU A O 1
ATOM 807 N N . TYR A 1 101 ? 34.972 -2.089 -39.125 1.00 39.09 101 TYR A N 1
ATOM 808 C CA . TYR A 1 101 ? 35.294 -3.002 -38.041 1.00 39.09 101 TYR A CA 1
ATOM 809 C C . TYR A 1 101 ? 34.121 -3.980 -37.956 1.00 39.09 101 TYR A C 1
ATOM 811 O O . TYR A 1 101 ? 33.057 -3.635 -37.447 1.00 39.09 101 TYR A O 1
ATOM 819 N N . GLU A 1 102 ? 34.266 -5.174 -38.528 1.00 42.19 102 GLU A N 1
ATOM 820 C CA . GLU A 1 102 ? 33.281 -6.231 -38.317 1.00 42.19 102 GLU A CA 1
ATOM 821 C C . GLU A 1 102 ? 33.275 -6.591 -36.822 1.00 42.19 102 GLU A C 1
ATOM 823 O O . GLU A 1 102 ? 34.322 -6.976 -36.282 1.00 42.19 102 GLU A O 1
ATOM 828 N N . PRO A 1 103 ? 32.142 -6.455 -36.108 1.00 46.44 103 PRO A N 1
ATOM 829 C CA . PRO A 1 103 ? 32.089 -6.843 -34.709 1.00 46.44 103 PRO A CA 1
ATOM 830 C C . PRO A 1 103 ? 32.347 -8.350 -34.620 1.00 46.44 103 PRO A C 1
ATOM 832 O O . PRO A 1 103 ? 31.645 -9.156 -35.232 1.00 46.44 103 PRO A O 1
ATOM 835 N N . LYS A 1 104 ? 33.390 -8.741 -33.875 1.00 54.16 104 LYS A N 1
ATOM 836 C CA . LYS A 1 104 ? 33.674 -10.154 -33.598 1.00 54.16 104 LYS A CA 1
ATOM 837 C C . LYS A 1 104 ? 32.455 -10.764 -32.914 1.00 54.16 104 LYS A C 1
ATOM 839 O O . LYS A 1 104 ? 32.105 -10.336 -31.816 1.00 54.16 104 LYS A O 1
ATOM 844 N N . GLN A 1 105 ? 31.875 -11.786 -33.537 1.00 66.12 105 GLN A N 1
ATOM 845 C CA . GLN A 1 105 ? 30.796 -12.602 -32.989 1.00 66.12 105 GLN A CA 1
ATOM 846 C C . GLN A 1 105 ? 31.261 -13.219 -31.662 1.00 66.12 105 GLN A C 1
ATOM 848 O O . GLN A 1 105 ? 32.015 -14.193 -31.635 1.00 66.12 105 GLN A O 1
ATOM 853 N N . LYS A 1 106 ? 30.895 -12.592 -30.541 1.00 79.81 106 LYS A N 1
ATOM 854 C CA . LYS A 1 106 ? 31.146 -13.141 -29.209 1.00 79.81 106 LYS A CA 1
ATOM 855 C C . LYS A 1 106 ? 29.923 -13.919 -28.776 1.00 79.81 106 LYS A C 1
ATOM 857 O O . LYS A 1 106 ? 28.818 -13.385 -28.720 1.00 79.81 106 LYS A O 1
ATOM 862 N N . ASP A 1 107 ? 30.158 -15.178 -28.451 1.00 82.12 107 ASP A N 1
ATOM 863 C CA . ASP A 1 107 ? 29.144 -16.034 -27.870 1.00 82.12 107 ASP A CA 1
ATOM 864 C C . ASP A 1 107 ? 29.109 -15.836 -26.351 1.00 82.12 107 ASP A C 1
ATOM 866 O O . ASP A 1 107 ? 30.099 -16.079 -25.648 1.00 82.12 107 ASP A O 1
ATOM 870 N N . TYR A 1 108 ? 27.985 -15.334 -25.855 1.00 82.50 108 TYR A N 1
ATOM 871 C CA . TYR A 1 108 ? 27.651 -15.178 -24.445 1.00 82.50 108 TYR A CA 1
ATOM 872 C C . TYR A 1 108 ? 26.551 -16.146 -23.999 1.00 82.50 108 TYR A C 1
ATOM 874 O O . TYR A 1 108 ? 26.128 -16.063 -22.846 1.00 82.50 108 TYR A O 1
ATOM 882 N N . SER A 1 109 ? 26.118 -17.061 -24.869 1.00 78.12 109 SER A N 1
ATOM 883 C CA . SER A 1 109 ? 25.016 -17.962 -24.561 1.00 78.12 109 SER A CA 1
ATOM 884 C C . SER A 1 109 ? 25.302 -18.829 -23.338 1.00 78.12 109 SER A C 1
ATOM 886 O O . SER A 1 109 ? 26.441 -19.250 -23.110 1.00 78.12 109 SER A O 1
ATOM 888 N N . ASN A 1 110 ? 24.270 -19.059 -22.523 1.00 70.81 110 ASN A N 1
ATOM 889 C CA . ASN A 1 110 ? 24.338 -19.862 -21.297 1.00 70.81 110 ASN A CA 1
ATOM 890 C C . ASN A 1 110 ? 25.376 -19.382 -20.255 1.00 70.81 110 ASN A C 1
ATOM 892 O O . ASN A 1 110 ? 25.792 -20.148 -19.381 1.00 70.81 110 ASN A O 1
ATOM 896 N N . LYS A 1 111 ? 25.855 -18.129 -20.331 1.00 74.50 111 LYS A N 1
ATOM 897 C CA . LYS A 1 111 ? 26.856 -17.601 -19.386 1.00 74.50 111 LYS A CA 1
ATOM 898 C C . LYS A 1 111 ? 26.217 -16.858 -18.222 1.00 74.50 111 LYS A C 1
ATOM 900 O O . LYS A 1 111 ? 25.311 -16.054 -18.407 1.00 74.50 111 LYS A O 1
ATOM 905 N N . LEU A 1 112 ? 26.797 -17.039 -17.034 1.00 74.44 112 LEU A N 1
ATOM 906 C CA . LEU A 1 112 ? 26.528 -16.206 -15.863 1.00 74.44 112 LEU A CA 1
ATOM 907 C C . LEU A 1 112 ? 27.336 -14.900 -15.951 1.00 74.44 112 LEU A C 1
ATOM 909 O O . LEU A 1 112 ? 28.565 -14.905 -15.845 1.00 74.44 112 LEU A O 1
ATOM 913 N N . LEU A 1 113 ? 26.640 -13.784 -16.149 1.00 71.81 113 LEU A N 1
ATOM 914 C CA . LEU A 1 113 ? 27.190 -12.456 -16.442 1.00 71.81 113 LEU A CA 1
ATOM 915 C C . LEU A 1 113 ? 26.698 -11.384 -15.454 1.00 71.81 113 LEU A C 1
ATOM 917 O O . LEU A 1 113 ? 26.711 -10.190 -15.750 1.00 71.81 113 LEU A O 1
ATOM 921 N N . VAL A 1 114 ? 26.295 -11.797 -14.253 1.00 71.44 114 VAL A N 1
ATOM 922 C CA . VAL A 1 114 ? 25.818 -10.900 -13.189 1.00 71.44 114 VAL A CA 1
ATOM 923 C C . VAL A 1 114 ? 26.851 -9.813 -12.880 1.00 71.44 114 VAL A C 1
ATOM 925 O O . VAL A 1 114 ? 28.018 -10.101 -12.594 1.00 71.44 114 VAL A O 1
ATOM 928 N N . GLY A 1 115 ? 26.419 -8.550 -12.938 1.00 66.75 115 GLY A N 1
ATOM 929 C CA . GLY A 1 115 ? 27.256 -7.377 -12.672 1.00 66.75 115 GLY A CA 1
ATOM 930 C C . GLY A 1 115 ? 28.347 -7.098 -13.707 1.00 66.75 115 GLY A C 1
ATOM 931 O O . GLY A 1 115 ? 29.279 -6.344 -13.412 1.00 66.75 115 GLY A O 1
ATOM 932 N N . TYR A 1 116 ? 28.270 -7.694 -14.902 1.00 78.50 116 TYR A N 1
ATOM 933 C CA . TYR A 1 116 ? 29.186 -7.364 -15.992 1.00 78.50 116 TYR A CA 1
ATOM 934 C C . TYR A 1 116 ? 28.990 -5.928 -16.487 1.00 78.50 116 TYR A C 1
ATOM 936 O O . TYR A 1 116 ? 27.869 -5.456 -16.678 1.00 78.50 116 TYR A O 1
ATOM 944 N N . ASP A 1 117 ? 30.113 -5.262 -16.766 1.00 80.12 117 ASP A N 1
ATOM 945 C CA . ASP A 1 117 ? 30.127 -3.971 -17.446 1.00 80.12 117 ASP A CA 1
ATOM 946 C C . ASP A 1 117 ? 30.315 -4.176 -18.955 1.00 80.12 117 ASP A C 1
ATOM 948 O O . ASP A 1 117 ? 31.398 -4.519 -19.463 1.00 80.12 117 ASP A O 1
ATOM 952 N N . LEU A 1 118 ? 29.211 -4.037 -19.678 1.00 84.31 118 LEU A N 1
ATOM 953 C CA . LEU A 1 118 ? 29.135 -4.112 -21.128 1.00 84.31 118 LEU A CA 1
ATOM 954 C C . LEU A 1 118 ? 28.952 -2.732 -21.768 1.00 84.31 118 LEU A C 1
ATOM 956 O O . LEU A 1 118 ? 28.791 -2.681 -22.979 1.00 84.31 118 LEU A O 1
ATOM 960 N N . ALA A 1 119 ? 29.062 -1.645 -21.001 1.00 81.31 119 ALA A N 1
ATOM 961 C CA . ALA A 1 119 ? 28.847 -0.295 -21.494 1.00 81.31 119 ALA A CA 1
ATOM 962 C C . ALA A 1 119 ? 29.799 0.100 -22.629 1.00 81.31 119 ALA A C 1
ATOM 964 O O . ALA A 1 119 ? 30.971 -0.300 -22.654 1.00 81.31 119 ALA A O 1
ATOM 965 N N . ARG A 1 120 ? 29.297 0.960 -23.526 1.00 82.69 120 ARG A N 1
ATOM 966 C CA . ARG A 1 120 ? 30.034 1.543 -24.663 1.00 82.69 120 ARG A CA 1
ATOM 967 C C . ARG A 1 120 ? 30.615 0.501 -25.625 1.00 82.69 120 ARG A C 1
ATOM 969 O O . ARG A 1 120 ? 31.672 0.730 -26.215 1.00 82.69 120 ARG A O 1
ATOM 976 N N . LYS A 1 121 ? 29.969 -0.659 -25.767 1.00 86.00 121 LYS A N 1
ATOM 977 C CA . LYS A 1 121 ? 30.410 -1.721 -26.684 1.00 86.00 121 LYS A CA 1
ATOM 978 C C . LYS A 1 121 ? 29.515 -1.789 -27.915 1.00 86.00 121 LYS A C 1
ATOM 980 O O . LYS A 1 121 ? 28.312 -1.574 -27.834 1.00 86.00 121 LYS A O 1
ATOM 985 N N . ASP A 1 122 ? 30.110 -2.143 -29.049 1.00 83.94 122 ASP A N 1
ATOM 986 C CA . ASP A 1 122 ? 29.355 -2.673 -30.181 1.00 83.94 122 ASP A CA 1
ATOM 987 C C . ASP A 1 122 ? 29.103 -4.161 -29.918 1.00 83.94 122 ASP A C 1
ATOM 989 O O . ASP A 1 122 ? 30.036 -4.970 -29.911 1.00 83.94 122 ASP A O 1
ATOM 993 N N . LEU A 1 123 ? 27.855 -4.489 -29.592 1.00 85.81 123 LEU A N 1
ATOM 994 C CA . LEU A 1 123 ? 27.396 -5.831 -29.239 1.00 85.81 123 LEU A CA 1
ATOM 995 C C . LEU A 1 123 ? 26.507 -6.426 -30.335 1.00 85.81 123 LEU A C 1
ATOM 997 O O . LEU A 1 123 ? 25.957 -7.515 -30.151 1.00 85.81 123 LEU A O 1
ATOM 1001 N N . ARG A 1 124 ? 26.403 -5.756 -31.490 1.00 84.81 124 ARG A N 1
ATOM 1002 C CA . ARG A 1 124 ? 25.721 -6.303 -32.662 1.00 84.81 124 ARG A CA 1
ATOM 1003 C C . ARG A 1 124 ? 26.324 -7.660 -33.009 1.00 84.81 124 ARG A C 1
ATOM 1005 O O . ARG A 1 124 ? 27.540 -7.855 -32.938 1.00 84.81 124 ARG A O 1
ATOM 1012 N N . ARG A 1 125 ? 25.465 -8.603 -33.404 1.00 82.44 125 ARG A N 1
ATOM 1013 C CA . ARG A 1 125 ? 25.828 -9.994 -33.741 1.00 82.44 125 ARG A CA 1
ATOM 1014 C C . ARG A 1 125 ? 26.368 -10.839 -32.572 1.00 82.44 125 ARG A C 1
ATOM 1016 O O . ARG A 1 125 ? 26.806 -11.962 -32.814 1.00 82.44 125 ARG A O 1
ATOM 1023 N N . CYS A 1 126 ? 26.367 -10.357 -31.326 1.00 86.00 126 CYS A N 1
ATOM 1024 C CA . CYS A 1 126 ? 26.660 -11.215 -30.173 1.00 86.00 126 CYS A CA 1
ATOM 1025 C C . CYS A 1 126 ? 25.490 -12.173 -29.903 1.00 86.00 126 CYS A C 1
ATOM 1027 O O . CYS A 1 126 ? 24.333 -11.797 -30.068 1.00 86.00 126 CYS A O 1
ATOM 1029 N N . ASN A 1 127 ? 25.792 -13.398 -29.467 1.00 81.06 127 ASN A N 1
ATOM 1030 C CA . ASN A 1 127 ? 24.770 -14.362 -29.054 1.00 81.06 127 ASN A CA 1
ATOM 1031 C C . ASN A 1 127 ? 24.574 -14.278 -27.538 1.00 81.06 127 ASN A C 1
ATOM 1033 O O . ASN A 1 127 ? 25.501 -14.597 -26.800 1.00 81.06 127 ASN A O 1
ATOM 1037 N N . PHE A 1 128 ? 23.391 -13.873 -27.081 1.00 84.88 128 PHE A N 1
ATOM 1038 C CA . PHE A 1 128 ? 23.037 -13.793 -25.659 1.00 84.88 128 PHE A CA 1
ATOM 1039 C C . PHE A 1 128 ? 21.965 -14.810 -25.243 1.00 84.88 128 PHE A C 1
ATOM 1041 O O . PHE A 1 128 ? 21.410 -14.687 -24.154 1.00 84.88 128 PHE A O 1
ATOM 1048 N N . SER A 1 129 ? 21.685 -15.811 -26.083 1.00 80.88 129 SER A N 1
ATOM 1049 C CA . SER A 1 129 ? 20.663 -16.830 -25.806 1.00 80.88 129 SER A CA 1
ATOM 1050 C C . SER A 1 129 ? 20.906 -17.485 -24.445 1.00 80.88 129 SER A C 1
ATOM 1052 O O . SER A 1 129 ? 22.008 -17.967 -24.179 1.00 80.88 129 SER A O 1
ATOM 1054 N N . ASP A 1 130 ? 19.903 -17.458 -23.569 1.00 76.06 130 ASP A N 1
ATOM 1055 C CA . ASP A 1 130 ? 19.949 -18.049 -22.224 1.00 76.06 130 ASP A CA 1
ATOM 1056 C C . ASP A 1 130 ? 21.081 -17.504 -21.325 1.00 76.06 130 ASP A C 1
ATOM 1058 O O . ASP A 1 130 ? 21.509 -18.138 -20.356 1.00 76.06 130 ASP A O 1
ATOM 1062 N N . ALA A 1 131 ? 21.619 -16.320 -21.635 1.00 78.38 131 ALA A N 1
ATOM 1063 C CA . ALA A 1 131 ? 22.585 -15.655 -20.771 1.00 78.38 131 ALA A CA 1
ATOM 1064 C C . ALA A 1 131 ? 21.900 -15.167 -19.485 1.00 78.38 131 ALA A C 1
ATOM 1066 O O . ALA A 1 131 ? 20.842 -14.534 -19.517 1.00 78.38 131 ALA A O 1
ATOM 1067 N N . ASN A 1 132 ? 22.532 -15.415 -18.339 1.00 72.75 132 ASN A N 1
ATOM 1068 C CA . ASN A 1 132 ? 22.005 -15.018 -17.040 1.00 72.75 132 ASN A CA 1
ATOM 1069 C C . ASN A 1 132 ? 22.724 -13.767 -16.521 1.00 72.75 132 ASN A C 1
ATOM 1071 O O . ASN A 1 132 ? 23.871 -13.839 -16.065 1.00 72.75 132 ASN A O 1
ATOM 1075 N N . PHE A 1 133 ? 22.040 -12.623 -16.563 1.00 72.88 133 PHE A N 1
ATOM 1076 C CA . PHE A 1 133 ? 22.512 -11.357 -15.995 1.00 72.88 133 PHE A CA 1
ATOM 1077 C C . PHE A 1 133 ? 21.865 -11.014 -14.651 1.00 72.88 133 PHE A C 1
ATOM 1079 O O . PHE A 1 133 ? 22.297 -10.061 -13.996 1.00 72.88 133 PHE A O 1
ATOM 1086 N N . SER A 1 134 ? 20.858 -11.784 -14.245 1.00 68.69 134 SER A N 1
ATOM 1087 C CA . SER A 1 134 ? 20.026 -11.488 -13.086 1.00 68.69 134 SER A CA 1
ATOM 1088 C C . SER A 1 134 ? 20.744 -11.861 -11.788 1.00 68.69 134 SER A C 1
ATOM 1090 O O . SER A 1 134 ? 21.424 -12.890 -11.719 1.00 68.69 134 SER A O 1
ATOM 1092 N N . PRO A 1 135 ? 20.645 -11.035 -10.736 1.00 58.94 135 PRO A N 1
ATOM 1093 C CA . PRO A 1 135 ? 21.198 -11.392 -9.440 1.00 58.94 135 PRO A CA 1
ATOM 1094 C C . PRO A 1 135 ? 20.529 -12.675 -8.922 1.00 58.94 135 PRO A C 1
ATOM 1096 O O . PRO A 1 135 ? 19.310 -12.766 -8.870 1.00 58.94 135 PRO A O 1
ATOM 1099 N N . VAL A 1 136 ? 21.326 -13.675 -8.528 1.00 48.66 136 VAL A N 1
ATOM 1100 C CA . VAL A 1 136 ? 20.802 -14.907 -7.911 1.00 48.66 136 VAL A CA 1
ATOM 1101 C C . VAL A 1 136 ? 20.130 -14.543 -6.580 1.00 48.66 136 VAL A C 1
ATOM 1103 O O . VAL A 1 136 ? 20.781 -13.934 -5.729 1.00 48.66 136 VAL A O 1
ATOM 1106 N N . ASP A 1 137 ? 18.843 -14.882 -6.459 1.00 40.25 137 ASP A N 1
ATOM 1107 C CA . ASP A 1 137 ? 17.899 -14.681 -5.348 1.00 40.25 137 ASP A CA 1
ATOM 1108 C C . ASP A 1 137 ? 18.401 -13.945 -4.081 1.00 40.25 137 ASP A C 1
ATOM 1110 O O . ASP A 1 137 ? 19.243 -14.441 -3.335 1.00 40.25 137 ASP A O 1
ATOM 1114 N N . VAL A 1 138 ? 17.771 -12.786 -3.816 1.00 35.31 138 VAL A N 1
ATOM 1115 C CA . VAL A 1 138 ? 17.365 -12.114 -2.547 1.00 35.31 138 VAL A CA 1
ATOM 1116 C C . VAL A 1 138 ? 18.383 -11.925 -1.402 1.00 35.31 138 VAL A C 1
ATOM 1118 O O . VAL A 1 138 ? 18.324 -10.910 -0.706 1.00 35.31 138 VAL A O 1
ATOM 1121 N N . ILE A 1 139 ? 19.354 -12.810 -1.208 1.00 33.97 139 ILE A N 1
ATOM 1122 C CA . ILE A 1 139 ? 20.353 -12.742 -0.127 1.00 33.97 139 ILE A CA 1
ATOM 1123 C C . ILE A 1 139 ? 21.526 -11.818 -0.509 1.00 33.97 139 ILE A C 1
ATOM 1125 O O . ILE A 1 139 ? 22.214 -11.274 0.357 1.00 33.97 139 ILE A O 1
ATOM 1129 N N . TYR A 1 140 ? 21.715 -11.533 -1.802 1.00 31.86 140 TYR A N 1
ATOM 1130 C CA . TYR A 1 140 ? 22.799 -10.685 -2.305 1.00 31.86 140 TYR A CA 1
ATOM 1131 C C . TYR A 1 140 ? 22.296 -9.367 -2.919 1.00 31.86 140 TYR A C 1
ATOM 1133 O O . TYR A 1 140 ? 22.567 -9.072 -4.081 1.00 31.86 140 TYR A O 1
ATOM 1141 N N . ARG A 1 141 ? 21.681 -8.488 -2.108 1.00 36.28 141 ARG A N 1
ATOM 1142 C CA . ARG A 1 141 ? 21.390 -7.064 -2.446 1.00 36.28 141 ARG A CA 1
ATOM 1143 C C . ARG A 1 141 ? 22.634 -6.208 -2.795 1.00 36.28 141 ARG A C 1
ATOM 1145 O O . ARG A 1 141 ? 22.542 -4.990 -2.911 1.00 36.28 141 ARG A O 1
ATOM 1152 N N . CYS A 1 142 ? 23.806 -6.823 -2.955 1.00 38.38 142 CYS A N 1
ATOM 1153 C CA . CYS A 1 142 ? 25.088 -6.173 -3.238 1.00 38.38 142 CYS A CA 1
ATOM 1154 C C . CYS A 1 142 ? 25.583 -6.372 -4.683 1.00 38.38 142 CYS A C 1
ATOM 1156 O O . CYS A 1 142 ? 26.637 -5.834 -5.034 1.00 38.38 142 CYS A O 1
ATOM 1158 N N . SER A 1 143 ? 24.872 -7.139 -5.515 1.00 48.56 143 SER A N 1
ATOM 1159 C CA . SER A 1 143 ? 25.223 -7.314 -6.929 1.00 48.56 143 SER A CA 1
ATOM 1160 C C . SER A 1 143 ? 24.643 -6.166 -7.752 1.00 48.56 143 SER A C 1
ATOM 1162 O O . SER A 1 143 ? 23.440 -5.927 -7.724 1.00 48.56 143 SER A O 1
ATOM 1164 N N . LYS A 1 144 ? 25.502 -5.432 -8.469 1.00 63.59 144 LYS A N 1
ATOM 1165 C CA . LYS A 1 144 ? 25.043 -4.417 -9.424 1.00 63.59 144 LYS A CA 1
ATOM 1166 C C . LYS A 1 144 ? 24.374 -5.116 -10.614 1.00 63.59 144 LYS A C 1
ATOM 1168 O O . LYS A 1 144 ? 24.889 -6.158 -11.027 1.00 63.59 144 LYS A O 1
ATOM 1173 N N . PRO A 1 145 ? 23.295 -4.556 -11.179 1.00 69.62 145 PRO A N 1
ATOM 1174 C CA . PRO A 1 145 ? 22.747 -5.066 -12.427 1.00 69.62 145 PRO A CA 1
ATOM 1175 C C . PRO A 1 145 ? 23.762 -4.959 -13.571 1.00 69.62 145 PRO A C 1
ATOM 1177 O O . PRO A 1 145 ? 24.741 -4.206 -13.485 1.00 69.62 145 PRO A O 1
ATOM 1180 N N . VAL A 1 146 ? 23.533 -5.715 -14.648 1.00 84.25 146 VAL A N 1
ATOM 1181 C CA . VAL A 1 146 ? 24.335 -5.598 -15.873 1.00 84.25 146 VAL A CA 1
ATOM 1182 C C . VAL A 1 146 ? 24.223 -4.187 -16.449 1.00 84.25 146 VAL A C 1
ATOM 1184 O O . VAL A 1 146 ? 23.144 -3.593 -16.509 1.00 84.25 146 VAL A O 1
ATOM 1187 N N . ASN A 1 147 ? 25.360 -3.643 -16.874 1.00 84.94 147 ASN A N 1
ATOM 1188 C CA . ASN A 1 147 ? 25.425 -2.317 -17.464 1.00 84.94 147 ASN A CA 1
ATOM 1189 C C . ASN A 1 147 ? 25.646 -2.419 -18.973 1.00 84.94 147 ASN A C 1
ATOM 1191 O O . ASN A 1 147 ? 26.763 -2.702 -19.402 1.00 84.94 147 ASN A O 1
ATOM 1195 N N . PHE A 1 148 ? 24.608 -2.158 -19.765 1.00 89.94 148 PHE A N 1
ATOM 1196 C CA . PHE A 1 148 ? 24.706 -2.023 -21.219 1.00 89.94 148 PHE A CA 1
ATOM 1197 C C . PHE A 1 148 ? 24.853 -0.572 -21.672 1.00 89.94 148 PHE A C 1
ATOM 1199 O O . PHE A 1 148 ? 25.053 -0.359 -22.861 1.00 89.94 148 PHE A O 1
ATOM 1206 N N . SER A 1 149 ? 24.796 0.418 -20.775 1.00 88.19 149 SER A N 1
ATOM 1207 C CA . SER A 1 149 ? 24.661 1.829 -21.162 1.00 88.19 149 SER A CA 1
ATOM 1208 C C . SER A 1 149 ? 25.614 2.285 -22.276 1.00 88.19 149 SER A C 1
ATOM 1210 O O . SER A 1 149 ? 26.785 1.894 -22.321 1.00 88.19 149 SER A O 1
ATOM 1212 N N . TRP A 1 150 ? 25.117 3.134 -23.180 1.00 86.56 150 TRP A N 1
ATOM 1213 C CA . TRP A 1 150 ? 25.860 3.639 -24.347 1.00 86.56 150 TRP A CA 1
ATOM 1214 C C . TRP A 1 150 ? 26.317 2.573 -25.360 1.00 86.56 150 TRP A C 1
ATOM 1216 O O . TRP A 1 150 ? 27.208 2.845 -26.167 1.00 86.56 150 TRP A O 1
ATOM 1226 N N . SER A 1 151 ? 25.778 1.354 -25.316 1.00 86.69 151 SER A N 1
ATOM 1227 C CA . SER A 1 151 ? 26.143 0.290 -26.264 1.00 86.69 151 SER A CA 1
ATOM 1228 C C . SER A 1 151 ? 25.276 0.307 -27.519 1.00 86.69 151 SER A C 1
ATOM 1230 O O . SER A 1 151 ? 24.163 0.833 -27.516 1.00 86.69 151 SER A O 1
ATOM 1232 N N . ASN A 1 152 ? 25.782 -0.309 -28.590 1.00 88.69 152 ASN A N 1
ATOM 1233 C CA . ASN A 1 152 ? 24.985 -0.637 -29.768 1.00 88.69 152 ASN A CA 1
ATOM 1234 C C . ASN A 1 152 ? 24.563 -2.115 -29.703 1.00 88.69 152 ASN A C 1
ATOM 1236 O O . ASN A 1 152 ? 25.411 -3.011 -29.722 1.00 88.69 152 ASN A O 1
ATOM 1240 N N . LEU A 1 153 ? 23.255 -2.337 -29.614 1.00 92.00 153 LEU A N 1
ATOM 1241 C CA . LEU A 1 153 ? 22.560 -3.620 -29.550 1.00 92.00 153 LEU A CA 1
ATOM 1242 C C . LEU A 1 153 ? 21.513 -3.734 -30.681 1.00 92.00 153 LEU A C 1
ATOM 1244 O O . LEU A 1 153 ? 20.560 -4.501 -30.564 1.00 92.00 153 LEU A O 1
ATOM 1248 N N . ASP A 1 154 ? 21.685 -2.988 -31.778 1.00 93.31 154 ASP A N 1
ATOM 1249 C CA . ASP A 1 154 ? 20.754 -2.995 -32.910 1.00 93.31 154 ASP A CA 1
ATOM 1250 C C . ASP A 1 154 ? 20.582 -4.420 -33.471 1.00 93.31 154 ASP A C 1
ATOM 1252 O O . ASP A 1 154 ? 21.562 -5.123 -33.753 1.00 93.31 154 ASP A O 1
ATOM 1256 N N . GLY A 1 155 ? 19.327 -4.846 -33.629 1.00 91.31 155 GLY A N 1
ATOM 1257 C CA . GLY A 1 155 ? 18.925 -6.147 -34.165 1.00 91.31 155 GLY A CA 1
ATOM 1258 C C . GLY A 1 155 ? 19.279 -7.355 -33.293 1.00 91.31 155 GLY A C 1
ATOM 1259 O O . GLY A 1 155 ? 19.186 -8.487 -33.768 1.00 91.31 155 GLY A O 1
ATOM 1260 N N . VAL A 1 156 ? 19.732 -7.151 -32.052 1.00 93.00 156 VAL A N 1
ATOM 1261 C CA . VAL A 1 156 ? 20.100 -8.251 -31.150 1.00 93.00 156 VAL A CA 1
ATOM 1262 C C . VAL A 1 156 ? 18.848 -8.900 -30.559 1.00 93.00 156 VAL A C 1
ATOM 1264 O O . VAL A 1 156 ? 17.902 -8.218 -30.164 1.00 93.00 156 VAL A O 1
ATOM 1267 N N . ASP A 1 157 ? 18.869 -10.230 -30.464 1.00 92.12 157 ASP A N 1
ATOM 1268 C CA . ASP A 1 157 ? 17.850 -10.998 -29.755 1.00 92.12 157 ASP A CA 1
ATOM 1269 C C . ASP A 1 157 ? 18.303 -11.296 -28.315 1.00 92.12 157 ASP A C 1
ATOM 1271 O O . ASP A 1 157 ? 19.295 -11.992 -28.079 1.00 92.12 157 ASP A O 1
ATOM 1275 N N . LEU A 1 158 ? 17.589 -10.708 -27.358 1.00 90.56 158 LEU A N 1
ATOM 1276 C CA . LEU A 1 158 ? 17.744 -10.867 -25.916 1.00 90.56 158 LEU A CA 1
ATOM 1277 C C . LEU A 1 158 ? 16.485 -11.489 -25.284 1.00 90.56 158 LEU A C 1
ATOM 1279 O O . LEU A 1 158 ? 16.361 -11.466 -24.061 1.00 90.56 158 LEU A O 1
ATOM 1283 N N . SER A 1 159 ? 15.542 -12.034 -26.067 1.00 89.94 159 SER A N 1
ATOM 1284 C CA . SER A 1 159 ? 14.241 -12.478 -25.539 1.00 89.94 159 SER A CA 1
ATOM 1285 C C . SER A 1 159 ? 14.343 -13.602 -24.504 1.00 89.94 159 SER A C 1
ATOM 1287 O O . SER A 1 159 ? 13.477 -13.708 -23.644 1.00 89.94 159 SER A O 1
ATOM 1289 N N . SER A 1 160 ? 15.397 -14.422 -24.579 1.00 85.62 160 SER A N 1
ATOM 1290 C CA . SER A 1 160 ? 15.659 -15.529 -23.644 1.00 85.62 160 SER A CA 1
ATOM 1291 C C . SER A 1 160 ? 16.717 -15.200 -22.581 1.00 85.62 160 SER A C 1
ATOM 1293 O O . SER A 1 160 ? 17.112 -16.072 -21.812 1.00 85.62 160 SER A O 1
ATOM 1295 N N . ALA A 1 161 ? 17.240 -13.969 -22.546 1.00 84.88 161 ALA A N 1
ATOM 1296 C CA . ALA A 1 161 ? 18.233 -13.565 -21.553 1.00 84.88 161 ALA A CA 1
ATOM 1297 C C . ALA A 1 161 ? 17.553 -13.123 -20.247 1.00 84.88 161 ALA A C 1
ATOM 1299 O O . ALA A 1 161 ? 16.558 -12.404 -20.267 1.00 84.88 161 ALA A O 1
ATOM 1300 N N . MET A 1 162 ? 18.124 -13.483 -19.093 1.00 82.56 162 MET A N 1
ATOM 1301 C CA . MET A 1 162 ? 17.598 -13.043 -17.793 1.00 82.56 162 MET A CA 1
ATOM 1302 C C . MET A 1 162 ? 18.150 -11.656 -17.454 1.00 82.56 162 MET A C 1
ATOM 1304 O O . MET A 1 162 ? 19.301 -11.547 -17.019 1.00 82.56 162 MET A O 1
ATOM 1308 N N . LEU A 1 163 ? 17.347 -10.606 -17.641 1.00 85.75 163 LEU A N 1
ATOM 1309 C CA . LEU A 1 163 ? 17.777 -9.200 -17.632 1.00 85.75 163 LEU A CA 1
ATOM 1310 C C . LEU A 1 163 ? 17.281 -8.374 -16.429 1.00 85.75 163 LEU A C 1
ATOM 1312 O O . LEU A 1 163 ? 17.196 -7.149 -16.534 1.00 85.75 163 LEU A O 1
ATOM 1316 N N . GLU A 1 164 ? 16.989 -9.002 -15.287 1.00 84.44 164 GLU A N 1
ATOM 1317 C CA . GLU A 1 164 ? 16.509 -8.274 -14.107 1.00 84.44 164 GLU A CA 1
ATOM 1318 C C . GLU A 1 164 ? 17.488 -7.161 -13.686 1.00 84.44 164 GLU A C 1
ATOM 1320 O O . GLU A 1 164 ? 18.685 -7.388 -13.463 1.00 84.44 164 GLU A O 1
ATOM 1325 N N . GLY A 1 165 ? 16.980 -5.934 -13.581 1.00 83.19 165 GLY A N 1
ATOM 1326 C CA . GLY A 1 165 ? 17.733 -4.737 -13.197 1.00 83.19 165 GLY A CA 1
ATOM 1327 C C . GLY A 1 165 ? 18.536 -4.074 -14.324 1.00 83.19 165 GLY A C 1
ATOM 1328 O O . GLY A 1 165 ? 19.214 -3.079 -14.062 1.00 83.19 165 GLY A O 1
ATOM 1329 N N . ALA A 1 166 ? 18.547 -4.618 -15.547 1.00 89.50 166 ALA A N 1
ATOM 1330 C CA . ALA A 1 166 ? 19.486 -4.216 -16.597 1.00 89.50 166 ALA A CA 1
ATOM 1331 C C . ALA A 1 166 ? 19.434 -2.713 -16.943 1.00 89.50 166 ALA A C 1
ATOM 1333 O O . ALA A 1 166 ? 18.373 -2.114 -17.122 1.00 89.50 166 ALA A O 1
ATOM 1334 N N . ASN A 1 167 ? 20.614 -2.103 -17.095 1.00 91.69 167 ASN A N 1
ATOM 1335 C CA . ASN A 1 167 ? 20.741 -0.703 -17.495 1.00 91.69 167 ASN A CA 1
ATOM 1336 C C . ASN A 1 167 ? 21.014 -0.576 -19.001 1.00 91.69 167 ASN A C 1
ATOM 1338 O O . ASN A 1 167 ? 22.156 -0.754 -19.434 1.00 91.69 167 ASN A O 1
ATOM 1342 N N . PHE A 1 168 ? 19.988 -0.196 -19.764 1.00 95.38 168 PHE A N 1
ATOM 1343 C CA . PHE A 1 168 ? 20.034 0.106 -21.199 1.00 95.38 168 PHE A CA 1
ATOM 1344 C C . PHE A 1 168 ? 20.077 1.611 -21.507 1.00 95.38 168 PHE A C 1
ATOM 1346 O O . PHE A 1 168 ? 19.896 2.012 -22.658 1.00 95.38 168 PHE A O 1
ATOM 1353 N N . SER A 1 169 ? 20.351 2.468 -20.522 1.00 93.00 169 SER A N 1
ATOM 1354 C CA . SER A 1 169 ? 20.343 3.916 -20.750 1.00 93.00 169 SER A CA 1
ATOM 1355 C C . SER A 1 169 ? 21.307 4.343 -21.867 1.00 93.00 169 SER A C 1
ATOM 1357 O O . SER A 1 169 ? 22.452 3.885 -21.941 1.00 93.00 169 SER A O 1
ATOM 1359 N N . ASN A 1 170 ? 20.860 5.248 -22.737 1.00 93.31 170 ASN A N 1
ATOM 1360 C CA . ASN A 1 170 ? 21.611 5.741 -23.901 1.00 93.31 170 ASN A CA 1
ATOM 1361 C C . ASN A 1 170 ? 22.032 4.649 -24.915 1.00 93.31 170 ASN A C 1
ATOM 1363 O O . ASN A 1 170 ? 22.974 4.864 -25.679 1.00 93.31 170 ASN A O 1
ATOM 1367 N N . CYS A 1 171 ? 21.407 3.465 -24.915 1.00 91.56 171 CYS A N 1
ATOM 1368 C CA . CYS A 1 171 ? 21.712 2.415 -25.896 1.00 91.56 171 CYS A CA 1
ATOM 1369 C C . CYS A 1 171 ? 21.026 2.648 -27.246 1.00 91.56 171 CYS A C 1
ATOM 1371 O O . CYS A 1 171 ? 19.961 3.257 -27.320 1.00 91.56 171 CYS A O 1
ATOM 1373 N N . SER A 1 172 ? 21.611 2.084 -28.302 1.00 94.81 172 SER A N 1
ATOM 1374 C CA . SER A 1 172 ? 20.908 1.834 -29.564 1.00 94.81 172 SER A CA 1
ATOM 1375 C C . SER A 1 172 ? 20.353 0.411 -29.539 1.00 94.81 172 SER A C 1
ATOM 1377 O O . SER A 1 172 ? 21.130 -0.526 -29.357 1.00 94.81 172 SER A O 1
ATOM 1379 N N . LEU A 1 173 ? 19.033 0.260 -29.635 1.00 96.19 173 LEU A N 1
ATOM 1380 C CA . LEU A 1 173 ? 18.305 -1.015 -29.585 1.00 96.19 173 LEU A CA 1
ATOM 1381 C C . LEU A 1 173 ? 17.383 -1.168 -30.804 1.00 96.19 173 LEU A C 1
ATOM 1383 O O . LEU A 1 173 ? 16.353 -1.836 -30.718 1.00 96.19 173 LEU A O 1
ATOM 1387 N N . ALA A 1 174 ? 17.720 -0.539 -31.932 1.00 95.00 174 ALA A N 1
ATOM 1388 C CA . ALA A 1 174 ? 16.834 -0.536 -33.086 1.00 95.00 174 ALA A CA 1
ATOM 1389 C C . ALA A 1 174 ? 16.617 -1.971 -33.600 1.00 95.00 174 ALA A C 1
ATOM 1391 O O . ALA A 1 174 ? 17.586 -2.700 -33.819 1.00 95.00 174 ALA A O 1
ATOM 1392 N N . GLY A 1 175 ? 15.366 -2.410 -33.748 1.00 95.00 175 GLY A N 1
ATOM 1393 C CA . GLY A 1 175 ? 15.013 -3.774 -34.157 1.00 95.00 175 GLY A CA 1
ATOM 1394 C C . GLY A 1 175 ? 15.372 -4.883 -33.156 1.00 95.00 175 GLY A C 1
ATOM 1395 O O . GLY A 1 175 ? 15.322 -6.060 -33.516 1.00 95.00 175 GLY A O 1
ATOM 1396 N N . ALA A 1 176 ? 15.784 -4.551 -31.927 1.00 95.81 176 ALA A N 1
ATOM 1397 C CA . ALA A 1 176 ? 16.128 -5.545 -30.910 1.00 95.81 176 ALA A CA 1
ATOM 1398 C C . ALA A 1 176 ? 14.875 -6.229 -30.334 1.00 95.81 176 ALA A C 1
ATOM 1400 O O . ALA A 1 176 ? 13.798 -5.634 -30.285 1.00 95.81 176 ALA A O 1
ATOM 1401 N N . LYS A 1 177 ? 15.022 -7.465 -29.846 1.00 97.19 177 LYS A N 1
ATOM 1402 C CA . LYS A 1 177 ? 13.971 -8.185 -29.104 1.00 97.19 177 LYS A CA 1
ATOM 1403 C C . LYS A 1 177 ? 14.397 -8.366 -27.659 1.00 97.19 177 LYS A C 1
ATOM 1405 O O . LYS A 1 177 ? 15.476 -8.896 -27.415 1.00 97.19 177 LYS A O 1
ATOM 1410 N N . ILE A 1 178 ? 13.590 -7.914 -26.705 1.00 95.31 178 ILE A N 1
ATOM 1411 C CA . ILE A 1 178 ? 13.995 -7.822 -25.298 1.00 95.31 178 ILE A CA 1
ATOM 1412 C C . ILE A 1 178 ? 12.831 -8.227 -24.394 1.00 95.31 178 ILE A C 1
ATOM 1414 O O . ILE A 1 178 ? 11.751 -7.653 -24.497 1.00 95.31 178 ILE A O 1
ATOM 1418 N N . CYS A 1 179 ? 13.074 -9.163 -23.475 1.00 94.94 179 CYS A N 1
ATOM 1419 C CA . CYS A 1 179 ? 12.160 -9.487 -22.381 1.00 94.94 179 CYS A CA 1
ATOM 1420 C C . CYS A 1 179 ? 12.805 -9.069 -21.052 1.00 94.94 179 CYS A C 1
ATOM 1422 O O . CYS A 1 179 ? 13.948 -9.441 -20.783 1.00 94.94 179 CYS A O 1
ATOM 1424 N N . VAL A 1 180 ? 12.123 -8.252 -20.247 1.00 91.81 180 VAL A N 1
ATOM 1425 C CA . VAL A 1 180 ? 12.693 -7.671 -19.017 1.00 91.81 180 VAL A CA 1
ATOM 1426 C C . VAL A 1 180 ? 11.691 -7.629 -17.874 1.00 91.81 180 VAL A C 1
ATOM 1428 O O . VAL A 1 180 ? 10.501 -7.406 -18.069 1.00 91.81 180 VAL A O 1
ATOM 1431 N N . ASN A 1 181 ? 12.201 -7.725 -16.653 1.00 83.56 181 ASN A N 1
ATOM 1432 C CA . ASN A 1 181 ? 11.548 -7.206 -15.461 1.00 83.56 181 ASN A CA 1
ATOM 1433 C C . ASN A 1 181 ? 12.510 -6.225 -14.779 1.00 83.56 181 ASN A C 1
ATOM 1435 O O . ASN A 1 181 ? 13.684 -6.525 -14.600 1.00 83.56 181 ASN A O 1
ATOM 1439 N N . ASN A 1 182 ? 12.035 -5.025 -14.436 1.00 86.06 182 ASN A N 1
ATOM 1440 C CA . ASN A 1 182 ? 12.856 -3.981 -13.815 1.00 86.06 182 ASN A CA 1
ATOM 1441 C C . ASN A 1 182 ? 14.100 -3.585 -14.653 1.00 86.06 182 ASN A C 1
ATOM 1443 O O . ASN A 1 182 ? 15.209 -4.011 -14.363 1.00 86.06 182 ASN A O 1
ATOM 1447 N N . ALA A 1 183 ? 13.951 -2.773 -15.698 1.00 90.69 183 ALA A N 1
ATOM 1448 C CA . ALA A 1 183 ? 15.066 -2.301 -16.527 1.00 90.69 183 ALA A CA 1
ATOM 1449 C C . ALA A 1 183 ? 15.026 -0.780 -16.728 1.00 90.69 183 ALA A C 1
ATOM 1451 O O . ALA A 1 183 ? 13.994 -0.144 -16.549 1.00 90.69 183 ALA A O 1
ATOM 1452 N N . ASN A 1 184 ? 16.153 -0.187 -17.124 1.00 92.94 184 ASN A N 1
ATOM 1453 C CA . ASN A 1 184 ? 16.243 1.248 -17.402 1.00 92.94 184 ASN A CA 1
ATOM 1454 C C . ASN A 1 184 ? 16.511 1.513 -18.892 1.00 92.94 184 ASN A C 1
ATOM 1456 O O . ASN A 1 184 ? 17.600 1.208 -19.378 1.00 92.94 184 ASN A O 1
ATOM 1460 N N . PHE A 1 185 ? 15.557 2.151 -19.575 1.00 96.69 185 PHE A N 1
ATOM 1461 C CA . PHE A 1 185 ? 15.620 2.549 -20.987 1.00 96.69 185 PHE A CA 1
ATOM 1462 C C . PHE A 1 185 ? 15.818 4.059 -21.205 1.00 96.69 185 PHE A C 1
ATOM 1464 O O . PHE A 1 185 ? 15.630 4.548 -22.318 1.00 96.69 185 PHE A O 1
ATOM 1471 N N . THR A 1 186 ? 16.225 4.819 -20.183 1.00 95.88 186 THR A N 1
ATOM 1472 C CA . THR A 1 186 ? 16.386 6.279 -20.282 1.00 95.88 186 THR A CA 1
ATOM 1473 C C . THR A 1 186 ? 17.288 6.665 -21.455 1.00 95.88 186 THR A C 1
ATOM 1475 O O . THR A 1 186 ? 18.455 6.269 -21.513 1.00 95.88 186 THR A O 1
ATOM 1478 N N . ALA A 1 187 ? 16.755 7.472 -22.375 1.00 94.75 187 ALA A N 1
ATOM 1479 C CA . ALA A 1 187 ? 17.426 7.919 -23.599 1.00 94.75 187 ALA A CA 1
ATOM 1480 C C . ALA A 1 187 ? 17.891 6.787 -24.545 1.00 94.75 187 ALA A C 1
ATOM 1482 O O . ALA A 1 187 ? 18.798 6.992 -25.354 1.00 94.75 187 ALA A O 1
ATOM 1483 N N . ALA A 1 188 ? 17.312 5.587 -24.448 1.00 96.06 188 ALA A N 1
ATOM 1484 C CA . ALA A 1 188 ? 17.549 4.518 -25.414 1.00 96.06 188 ALA A CA 1
ATOM 1485 C C . ALA A 1 188 ? 16.790 4.776 -26.728 1.00 96.06 188 ALA A C 1
ATOM 1487 O O . ALA A 1 188 ? 15.683 5.311 -26.721 1.00 96.06 188 ALA A O 1
ATOM 1488 N N . LYS A 1 189 ? 17.377 4.363 -27.856 1.00 97.06 189 LYS A N 1
ATOM 1489 C CA . LYS A 1 189 ? 16.716 4.365 -29.169 1.00 97.06 189 LYS A CA 1
ATOM 1490 C C . LYS A 1 189 ? 16.057 3.015 -29.404 1.00 97.06 189 LYS A C 1
ATOM 1492 O O . LYS A 1 189 ? 16.760 2.005 -29.421 1.00 97.06 189 LYS A O 1
ATOM 1497 N N . LEU A 1 190 ? 14.741 3.008 -29.577 1.00 97.62 190 LEU A N 1
ATOM 1498 C CA . LEU A 1 190 ? 13.901 1.805 -29.610 1.00 97.62 190 LEU A CA 1
ATOM 1499 C C . LEU A 1 190 ? 13.178 1.620 -30.953 1.00 97.62 190 LEU A C 1
ATOM 1501 O O . LEU A 1 190 ? 12.163 0.931 -31.013 1.00 97.62 190 LEU A O 1
ATOM 1505 N N . ASP A 1 191 ? 13.675 2.245 -32.021 1.00 96.88 191 ASP A N 1
ATOM 1506 C CA . ASP A 1 191 ? 13.061 2.182 -33.352 1.00 96.88 191 ASP A CA 1
ATOM 1507 C C . ASP A 1 191 ? 12.900 0.714 -33.791 1.00 96.88 191 ASP A C 1
ATOM 1509 O O . ASP A 1 191 ? 13.864 -0.046 -33.778 1.00 96.88 191 ASP A O 1
ATOM 1513 N N . ASP A 1 192 ? 11.681 0.285 -34.123 1.00 96.31 192 ASP A N 1
ATOM 1514 C CA . ASP A 1 192 ? 11.336 -1.106 -34.478 1.00 96.31 192 ASP A CA 1
ATOM 1515 C C . ASP A 1 192 ? 11.661 -2.181 -33.414 1.00 96.31 192 ASP A C 1
ATOM 1517 O O . ASP A 1 192 ? 11.620 -3.380 -33.702 1.00 96.31 192 ASP A O 1
ATOM 1521 N N . ALA A 1 193 ? 11.977 -1.792 -32.174 1.00 97.00 193 ALA A N 1
ATOM 1522 C CA . ALA A 1 193 ? 12.258 -2.738 -31.100 1.00 97.00 193 ALA A CA 1
ATOM 1523 C C . ALA A 1 193 ? 10.983 -3.454 -30.618 1.00 97.00 193 ALA A C 1
ATOM 1525 O O . ALA A 1 193 ? 9.899 -2.872 -30.530 1.00 97.00 193 ALA A O 1
ATOM 1526 N N . VAL A 1 194 ? 11.129 -4.721 -30.228 1.00 97.44 194 VAL A N 1
ATOM 1527 C CA . VAL A 1 194 ? 10.081 -5.515 -29.577 1.00 97.44 194 VAL A CA 1
ATOM 1528 C C . VAL A 1 194 ? 10.455 -5.698 -28.112 1.00 97.44 194 VAL A C 1
ATOM 1530 O O . VAL A 1 194 ? 11.376 -6.447 -27.791 1.00 97.44 194 VAL A O 1
ATOM 1533 N N . ILE A 1 195 ? 9.732 -5.017 -27.224 1.00 97.50 195 ILE A N 1
ATOM 1534 C CA . ILE A 1 195 ? 9.925 -5.107 -25.773 1.00 97.50 195 ILE A CA 1
ATOM 1535 C C . ILE A 1 195 ? 8.730 -5.833 -25.151 1.00 97.50 195 ILE A C 1
ATOM 1537 O O . ILE A 1 195 ? 7.576 -5.491 -25.420 1.00 97.50 195 ILE A O 1
ATOM 1541 N N . THR A 1 196 ? 9.009 -6.825 -24.310 1.00 97.38 196 THR A N 1
ATOM 1542 C CA . THR A 1 196 ? 8.024 -7.563 -23.508 1.00 97.38 196 THR A CA 1
ATOM 1543 C C . THR A 1 196 ? 8.423 -7.573 -22.037 1.00 97.38 196 THR A C 1
ATOM 1545 O O . THR A 1 196 ? 9.591 -7.369 -21.692 1.00 97.38 196 THR A O 1
ATOM 1548 N N . LEU A 1 197 ? 7.448 -7.806 -21.160 1.00 95.12 197 LEU A N 1
ATOM 1549 C CA . LEU A 1 197 ? 7.681 -7.934 -19.726 1.00 95.12 197 LEU A CA 1
ATOM 1550 C C . LEU A 1 197 ? 7.798 -9.406 -19.323 1.00 95.12 197 LEU A C 1
ATOM 1552 O O . LEU A 1 197 ? 6.966 -10.228 -19.703 1.00 95.12 197 LEU A O 1
ATOM 1556 N N . ASP A 1 198 ? 8.799 -9.715 -18.502 1.00 90.81 198 ASP A N 1
ATOM 1557 C CA . ASP A 1 198 ? 8.918 -11.006 -17.819 1.00 90.81 198 ASP A CA 1
ATOM 1558 C C . ASP A 1 198 ? 8.011 -11.008 -16.577 1.00 90.81 198 ASP A C 1
ATOM 1560 O O . ASP A 1 198 ? 8.430 -10.667 -15.462 1.00 90.81 198 ASP A O 1
ATOM 1564 N N . LEU A 1 199 ? 6.726 -11.296 -16.804 1.00 89.19 199 LEU A N 1
ATOM 1565 C CA . LEU A 1 199 ? 5.682 -11.316 -15.780 1.00 89.19 199 LEU A CA 1
ATOM 1566 C C . LEU A 1 199 ? 5.452 -12.741 -15.255 1.00 89.19 199 LEU A C 1
ATOM 1568 O O . LEU A 1 199 ? 5.503 -13.707 -16.018 1.00 89.19 199 LEU A O 1
ATOM 1572 N N . PRO A 1 200 ? 5.177 -12.903 -13.949 1.00 83.75 200 PRO A N 1
ATOM 1573 C CA . PRO A 1 200 ? 4.933 -14.219 -13.380 1.00 83.75 200 PRO A CA 1
ATOM 1574 C C . PRO A 1 200 ? 3.627 -14.821 -13.914 1.00 83.75 200 PRO A C 1
ATOM 1576 O O . PRO A 1 200 ? 2.630 -14.122 -14.066 1.00 83.75 200 PRO A O 1
ATOM 1579 N N . SER A 1 201 ? 3.591 -16.146 -14.077 1.00 80.81 201 SER A N 1
ATOM 1580 C CA . SER A 1 201 ? 2.350 -16.868 -14.404 1.00 80.81 201 SER A CA 1
ATOM 1581 C C . SER A 1 201 ? 1.307 -16.842 -13.279 1.00 80.81 201 SER A C 1
ATOM 1583 O O . SER A 1 201 ? 0.130 -17.067 -13.527 1.00 80.81 201 SER A O 1
ATOM 1585 N N . HIS A 1 202 ? 1.737 -16.579 -12.038 1.00 80.06 202 HIS A N 1
ATOM 1586 C CA . HIS A 1 202 ? 0.868 -16.476 -10.866 1.00 80.06 202 HIS A CA 1
ATOM 1587 C C . HIS A 1 202 ? 1.335 -15.359 -9.930 1.00 80.06 202 HIS A C 1
ATOM 1589 O O . HIS A 1 202 ? 2.512 -15.307 -9.539 1.00 80.06 202 HIS A O 1
ATOM 1595 N N . TRP A 1 203 ? 0.402 -14.509 -9.513 1.00 80.00 203 TRP A N 1
ATOM 1596 C CA . TRP A 1 203 ? 0.641 -13.430 -8.558 1.00 80.00 203 TRP A CA 1
ATOM 1597 C C . TRP A 1 203 ? 0.451 -13.903 -7.111 1.00 80.00 203 TRP A C 1
ATOM 1599 O O . TRP A 1 203 ? -0.440 -14.685 -6.798 1.00 80.00 203 TRP A O 1
ATOM 1609 N N . ASN A 1 204 ? 1.317 -13.428 -6.217 1.00 78.75 204 ASN A N 1
ATOM 1610 C CA . ASN A 1 204 ? 1.197 -13.567 -4.764 1.00 78.75 204 ASN A CA 1
ATOM 1611 C C . ASN A 1 204 ? 1.698 -12.274 -4.105 1.00 78.75 204 ASN A C 1
ATOM 1613 O O . ASN A 1 204 ? 2.344 -11.475 -4.784 1.00 78.75 204 ASN A O 1
ATOM 1617 N N . SER A 1 205 ? 1.450 -12.096 -2.804 1.00 77.50 205 SER A N 1
ATOM 1618 C CA . SER A 1 205 ? 1.813 -10.877 -2.059 1.00 77.50 205 SER A CA 1
ATOM 1619 C C . SER A 1 205 ? 3.273 -10.455 -2.253 1.00 77.50 205 SER A C 1
ATOM 1621 O O . SER A 1 205 ? 3.564 -9.297 -2.516 1.00 77.50 205 SER A O 1
ATOM 1623 N N . ARG A 1 206 ? 4.207 -11.410 -2.214 1.00 76.25 206 ARG A N 1
ATOM 1624 C CA . ARG A 1 206 ? 5.637 -11.127 -2.387 1.00 76.25 206 ARG A CA 1
ATOM 1625 C C . ARG A 1 206 ? 5.978 -10.648 -3.801 1.00 76.25 206 ARG A C 1
ATOM 1627 O O . ARG A 1 206 ? 6.851 -9.800 -3.976 1.00 76.25 206 ARG A O 1
ATOM 1634 N N . ARG A 1 207 ? 5.356 -11.239 -4.825 1.00 78.50 207 ARG A N 1
ATOM 1635 C CA . ARG A 1 207 ? 5.578 -10.867 -6.230 1.00 78.50 207 ARG A CA 1
ATOM 1636 C C . ARG A 1 207 ? 4.915 -9.537 -6.565 1.00 78.50 207 ARG A C 1
ATOM 1638 O O . ARG A 1 207 ? 5.536 -8.748 -7.268 1.00 78.50 207 ARG A O 1
ATOM 1645 N N . SER A 1 208 ? 3.701 -9.300 -6.072 1.00 82.50 208 SER A N 1
ATOM 1646 C CA . SER A 1 208 ? 2.972 -8.051 -6.283 1.00 82.50 208 SER A CA 1
ATOM 1647 C C . SER A 1 208 ? 3.654 -6.881 -5.587 1.00 82.50 208 SER A C 1
ATOM 1649 O O . SER A 1 208 ? 3.864 -5.862 -6.231 1.00 82.50 208 SER A O 1
ATOM 1651 N N . GLU A 1 209 ? 4.103 -7.054 -4.343 1.00 79.88 209 GLU A N 1
ATOM 1652 C CA . GLU A 1 209 ? 4.933 -6.067 -3.650 1.00 79.88 209 GLU A CA 1
ATOM 1653 C C . GLU A 1 209 ? 6.199 -5.786 -4.472 1.00 79.88 209 GLU A C 1
ATOM 1655 O O . GLU A 1 209 ? 6.389 -4.688 -4.972 1.00 79.88 209 GLU A O 1
ATOM 1660 N N . ARG A 1 210 ? 7.010 -6.804 -4.783 1.00 79.81 210 ARG A N 1
ATOM 1661 C CA . ARG A 1 210 ? 8.272 -6.583 -5.513 1.00 79.81 210 ARG A CA 1
ATOM 1662 C C . ARG A 1 210 ? 8.108 -5.913 -6.887 1.00 79.81 210 ARG A C 1
ATOM 1664 O O . ARG A 1 210 ? 8.970 -5.129 -7.265 1.00 79.81 210 ARG A O 1
ATOM 1671 N N . LEU A 1 211 ? 7.098 -6.292 -7.673 1.00 83.94 211 LEU A N 1
ATOM 1672 C CA . LEU A 1 211 ? 6.985 -5.871 -9.077 1.00 83.94 211 LEU A CA 1
ATOM 1673 C C . LEU A 1 211 ? 6.061 -4.670 -9.290 1.00 83.94 211 LEU A C 1
ATOM 1675 O O . LEU A 1 211 ? 6.296 -3.913 -10.232 1.00 83.94 211 LEU A O 1
ATOM 1679 N N . LEU A 1 212 ? 5.020 -4.510 -8.468 1.00 85.94 212 LEU A N 1
ATOM 1680 C CA . LEU A 1 212 ? 3.956 -3.522 -8.676 1.00 85.94 212 LEU A CA 1
ATOM 1681 C C . LEU A 1 212 ? 3.956 -2.396 -7.637 1.00 85.94 212 LEU A C 1
ATOM 1683 O O . LEU A 1 212 ? 3.456 -1.322 -7.958 1.00 85.94 212 LEU A O 1
ATOM 1687 N N . ASN A 1 213 ? 4.471 -2.616 -6.420 1.00 79.00 213 ASN A N 1
ATOM 1688 C CA . ASN A 1 213 ? 4.388 -1.631 -5.337 1.00 79.00 213 ASN A CA 1
ATOM 1689 C C . ASN A 1 213 ? 5.680 -1.522 -4.533 1.00 79.00 213 ASN A C 1
ATOM 1691 O O . ASN A 1 213 ? 5.977 -2.382 -3.711 1.00 79.00 213 ASN A O 1
ATOM 1695 N N . ASP A 1 214 ? 6.407 -0.420 -4.694 1.00 66.94 214 ASP A N 1
ATOM 1696 C CA . ASP A 1 214 ? 7.587 -0.173 -3.874 1.00 66.94 214 ASP A CA 1
ATOM 1697 C C . ASP A 1 214 ? 7.400 1.060 -2.983 1.00 66.94 214 ASP A C 1
ATOM 1699 O O . ASP A 1 214 ? 7.675 2.193 -3.375 1.00 66.94 214 ASP A O 1
ATOM 1703 N N . ALA A 1 215 ? 6.996 0.820 -1.732 1.00 53.16 215 ALA A N 1
ATOM 1704 C CA . ALA A 1 215 ? 6.996 1.828 -0.673 1.00 53.16 215 ALA A CA 1
ATOM 1705 C C . ALA A 1 215 ? 8.418 2.323 -0.308 1.00 53.16 215 ALA A C 1
ATOM 1707 O O . ALA A 1 215 ? 8.561 3.237 0.501 1.00 53.16 215 ALA A O 1
ATOM 1708 N N . ASN A 1 216 ? 9.493 1.725 -0.850 1.00 48.44 216 ASN A N 1
ATOM 1709 C CA . ASN A 1 216 ? 10.864 1.964 -0.401 1.00 48.44 216 ASN A CA 1
ATOM 1710 C C . ASN A 1 216 ? 11.977 1.960 -1.485 1.00 48.44 216 ASN A C 1
ATOM 1712 O O . ASN A 1 216 ? 13.149 2.011 -1.080 1.00 48.44 216 ASN A O 1
ATOM 1716 N N . LYS A 1 217 ? 11.713 1.920 -2.812 1.00 57.16 217 LYS A N 1
ATOM 1717 C CA . LYS A 1 217 ? 12.753 1.968 -3.881 1.00 57.16 217 LYS A CA 1
ATOM 1718 C C . LYS A 1 217 ? 12.276 2.058 -5.364 1.00 57.16 217 LYS A C 1
ATOM 1720 O O . LYS A 1 217 ? 11.267 1.541 -5.795 1.00 57.16 217 LYS A O 1
ATOM 1725 N N . ASN A 1 218 ? 13.133 2.686 -6.172 1.00 57.75 218 ASN A N 1
ATOM 1726 C CA . ASN A 1 218 ? 13.143 2.870 -7.640 1.00 57.75 218 ASN A CA 1
ATOM 1727 C C . ASN A 1 218 ? 13.073 1.667 -8.607 1.00 57.75 218 ASN A C 1
ATOM 1729 O O . ASN A 1 218 ? 13.891 1.710 -9.524 1.00 57.75 218 ASN A O 1
ATOM 1733 N N . ASN A 1 219 ? 12.296 0.591 -8.410 1.00 72.81 219 ASN A N 1
ATOM 1734 C CA . ASN A 1 219 ? 12.520 -0.675 -9.154 1.00 72.81 219 ASN A CA 1
ATOM 1735 C C . ASN A 1 219 ? 11.266 -1.503 -9.527 1.00 72.81 219 ASN A C 1
ATOM 1737 O O . ASN A 1 219 ? 11.323 -2.736 -9.576 1.00 72.81 219 ASN A O 1
ATOM 1741 N N . THR A 1 220 ? 10.134 -0.863 -9.790 1.00 86.38 220 THR A N 1
ATOM 1742 C CA . THR A 1 220 ? 8.911 -1.543 -10.245 1.00 86.38 220 THR A CA 1
ATOM 1743 C C . THR A 1 220 ? 8.902 -1.767 -11.763 1.00 86.38 220 THR A C 1
ATOM 1745 O O . THR A 1 220 ? 9.700 -1.206 -12.525 1.00 86.38 220 THR A O 1
ATOM 1748 N N . ILE A 1 221 ? 7.949 -2.565 -12.252 1.00 91.19 221 ILE A N 1
ATOM 1749 C CA . ILE A 1 221 ? 7.693 -2.645 -13.698 1.00 91.19 221 ILE A CA 1
ATOM 1750 C C . ILE A 1 221 ? 7.241 -1.293 -14.266 1.00 91.19 221 ILE A C 1
ATOM 1752 O O . ILE A 1 221 ? 7.524 -0.992 -15.423 1.00 91.19 221 ILE A O 1
ATOM 1756 N N . PHE A 1 222 ? 6.600 -0.449 -13.453 1.00 91.69 222 PHE A N 1
ATOM 1757 C CA . PHE A 1 222 ? 6.172 0.882 -13.872 1.00 91.69 222 PHE A CA 1
ATOM 1758 C C . PHE A 1 222 ? 7.356 1.822 -14.063 1.00 91.69 222 PHE A C 1
ATOM 1760 O O . PHE A 1 222 ? 7.393 2.516 -15.071 1.00 91.69 222 PHE A O 1
ATOM 1767 N N . ASP A 1 223 ? 8.386 1.738 -13.215 1.00 90.44 223 ASP A N 1
ATOM 1768 C CA . ASP A 1 223 ? 9.646 2.465 -13.425 1.00 90.44 223 ASP A CA 1
ATOM 1769 C C . ASP A 1 223 ? 10.313 2.070 -14.752 1.00 90.44 223 ASP A C 1
ATOM 1771 O O . ASP A 1 223 ? 10.876 2.909 -15.459 1.00 90.44 223 ASP A O 1
ATOM 1775 N N . THR A 1 224 ? 10.203 0.791 -15.133 1.00 93.31 224 THR A N 1
ATOM 1776 C CA . THR A 1 224 ? 10.714 0.303 -16.423 1.00 93.31 224 THR A CA 1
ATOM 1777 C C . THR A 1 224 ? 9.987 0.964 -17.586 1.00 93.31 224 THR A C 1
ATOM 1779 O O . THR A 1 224 ? 10.633 1.514 -18.482 1.00 93.31 224 THR A O 1
ATOM 1782 N N . ILE A 1 225 ? 8.653 0.946 -17.558 1.00 95.50 225 ILE A N 1
ATOM 1783 C CA . ILE A 1 225 ? 7.810 1.541 -18.603 1.00 95.50 225 ILE A CA 1
ATOM 1784 C C . ILE A 1 225 ? 7.998 3.065 -18.648 1.00 95.50 225 ILE A C 1
ATOM 1786 O O . ILE A 1 225 ? 8.113 3.647 -19.728 1.00 95.50 225 ILE A O 1
ATOM 1790 N N . ASP A 1 226 ? 8.085 3.719 -17.491 1.00 93.38 226 ASP A N 1
ATOM 1791 C CA . ASP A 1 226 ? 8.251 5.167 -17.390 1.00 93.38 226 ASP A CA 1
ATOM 1792 C C . ASP A 1 226 ? 9.632 5.640 -17.850 1.00 93.38 226 ASP A C 1
ATOM 1794 O O . ASP A 1 226 ? 9.743 6.756 -18.360 1.00 93.38 226 ASP A O 1
ATOM 1798 N N . SER A 1 227 ? 10.662 4.791 -17.755 1.00 95.00 227 SER A N 1
ATOM 1799 C CA . SER A 1 227 ? 12.010 5.100 -18.250 1.00 95.00 227 SER A CA 1
ATOM 1800 C C . SER A 1 227 ? 12.123 5.169 -19.780 1.00 95.00 227 SER A C 1
ATOM 1802 O O . SER A 1 227 ? 13.092 5.741 -20.285 1.00 95.00 227 SER A O 1
ATOM 1804 N N . ILE A 1 228 ? 11.164 4.591 -20.513 1.00 96.88 228 ILE A N 1
ATOM 1805 C CA . ILE A 1 228 ? 11.082 4.673 -21.977 1.00 96.88 228 ILE A CA 1
ATOM 1806 C C . ILE A 1 228 ? 10.694 6.109 -22.368 1.00 96.88 228 ILE A C 1
ATOM 1808 O O . ILE A 1 228 ? 9.927 6.762 -21.667 1.00 96.88 228 ILE A O 1
ATOM 1812 N N . ASP A 1 229 ? 11.211 6.631 -23.477 1.00 96.31 229 ASP A N 1
ATOM 1813 C CA . ASP A 1 229 ? 10.854 7.976 -23.942 1.00 96.31 229 ASP A CA 1
ATOM 1814 C C . ASP A 1 229 ? 9.383 8.050 -24.410 1.00 96.31 229 ASP A C 1
ATOM 1816 O O . ASP A 1 229 ? 8.837 7.079 -24.937 1.00 96.31 229 ASP A O 1
ATOM 1820 N N . ASP A 1 230 ? 8.717 9.192 -24.213 1.00 95.62 230 ASP A N 1
ATOM 1821 C CA . ASP A 1 230 ? 7.301 9.369 -24.580 1.00 95.62 230 ASP A CA 1
ATOM 1822 C C . ASP A 1 230 ? 7.062 9.349 -26.103 1.00 95.62 230 ASP A C 1
ATOM 1824 O O . ASP A 1 230 ? 5.940 9.088 -26.537 1.00 95.62 230 ASP A O 1
ATOM 1828 N N . THR A 1 231 ? 8.104 9.535 -26.922 1.00 96.25 231 THR A N 1
ATOM 1829 C CA . THR A 1 231 ? 8.040 9.312 -28.380 1.00 96.25 231 THR A CA 1
ATOM 1830 C C . THR A 1 231 ? 7.706 7.864 -28.753 1.00 96.25 231 THR A C 1
ATOM 1832 O O . THR A 1 231 ? 7.127 7.631 -29.812 1.00 96.25 231 THR A O 1
ATOM 1835 N N . TYR A 1 232 ? 7.980 6.898 -27.869 1.00 97.62 232 TYR A N 1
ATOM 1836 C CA . TYR A 1 232 ? 7.645 5.480 -28.038 1.00 97.62 232 TYR A CA 1
ATOM 1837 C C . TYR A 1 232 ? 6.350 5.092 -27.300 1.00 97.62 232 TYR A C 1
ATOM 1839 O O . TYR A 1 232 ? 6.279 4.050 -26.641 1.00 97.62 232 TYR A O 1
ATOM 1847 N N . ALA A 1 233 ? 5.311 5.929 -27.396 1.00 96.81 233 ALA A N 1
ATOM 1848 C CA . ALA A 1 233 ? 4.031 5.732 -26.706 1.00 96.81 233 ALA A CA 1
ATOM 1849 C C . ALA A 1 233 ? 3.399 4.352 -26.976 1.00 96.81 233 ALA A C 1
ATOM 1851 O O . ALA A 1 233 ? 2.935 3.699 -26.040 1.00 96.81 233 ALA A O 1
ATOM 1852 N N . ASP A 1 234 ? 3.465 3.862 -28.218 1.00 97.00 234 ASP A N 1
ATOM 1853 C CA . ASP A 1 234 ? 2.929 2.548 -28.604 1.00 97.00 234 ASP A CA 1
ATOM 1854 C C . ASP A 1 234 ? 3.584 1.392 -27.838 1.00 97.00 234 ASP A C 1
ATOM 1856 O O . ASP A 1 234 ? 2.915 0.420 -27.480 1.00 97.00 234 ASP A O 1
ATOM 1860 N N . ILE A 1 235 ? 4.891 1.487 -27.560 1.00 97.88 235 ILE A N 1
ATOM 1861 C CA . ILE A 1 235 ? 5.599 0.490 -26.749 1.00 97.88 235 ILE A CA 1
ATOM 1862 C C . ILE A 1 235 ? 5.067 0.545 -25.316 1.00 97.88 235 ILE A C 1
ATOM 1864 O O . ILE A 1 235 ? 4.721 -0.493 -24.756 1.00 97.88 235 ILE A O 1
ATOM 1868 N N . LYS A 1 236 ? 4.931 1.743 -24.734 1.00 97.69 236 LYS A N 1
ATOM 1869 C CA . LYS A 1 236 ? 4.430 1.902 -23.361 1.00 97.69 236 LYS A CA 1
ATOM 1870 C C . LYS A 1 236 ? 3.023 1.337 -23.185 1.00 97.69 236 LYS A C 1
ATOM 1872 O O . LYS A 1 236 ? 2.788 0.590 -22.239 1.00 97.69 236 LYS A O 1
ATOM 1877 N N . VAL A 1 237 ? 2.107 1.648 -24.105 1.00 98.06 237 VAL A N 1
ATOM 1878 C CA . VAL A 1 237 ? 0.722 1.147 -24.068 1.00 98.06 237 VAL A CA 1
ATOM 1879 C C . VAL A 1 237 ? 0.694 -0.380 -24.175 1.00 98.06 237 VAL A C 1
ATOM 1881 O O . VAL A 1 237 ? 0.039 -1.033 -23.365 1.00 98.06 237 VAL A O 1
ATOM 1884 N N . LYS A 1 238 ? 1.479 -0.975 -25.085 1.00 98.06 238 LYS A N 1
ATOM 1885 C CA . LYS A 1 238 ? 1.596 -2.442 -25.204 1.00 98.06 238 LYS A CA 1
ATOM 1886 C C . LYS A 1 238 ? 2.14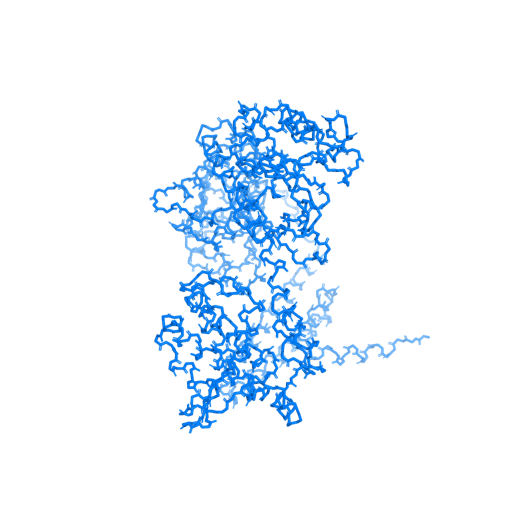2 -3.104 -23.939 1.00 98.06 238 LYS A C 1
ATOM 1888 O O . LYS A 1 238 ? 1.698 -4.196 -23.587 1.00 98.06 238 LYS A O 1
ATOM 1893 N N . LEU A 1 239 ? 3.102 -2.476 -23.259 1.00 97.81 239 LEU A N 1
ATOM 1894 C CA . LEU A 1 239 ? 3.629 -2.989 -21.992 1.00 97.81 239 LEU A CA 1
ATOM 1895 C C . LEU A 1 239 ? 2.578 -2.887 -20.880 1.00 97.81 239 LEU A C 1
ATOM 1897 O O . LEU A 1 239 ? 2.384 -3.854 -20.152 1.00 97.81 239 LEU A O 1
ATOM 1901 N N . MET A 1 240 ? 1.836 -1.778 -20.796 1.00 97.06 240 MET A N 1
ATOM 1902 C CA . MET A 1 240 ? 0.712 -1.647 -19.859 1.00 97.06 240 MET A CA 1
ATOM 1903 C C . MET A 1 240 ? -0.383 -2.690 -20.120 1.00 97.06 240 MET A C 1
ATOM 1905 O O . MET A 1 240 ? -0.917 -3.258 -19.172 1.00 97.06 240 MET A O 1
ATOM 1909 N N . HIS A 1 241 ? -0.682 -3.012 -21.384 1.00 97.19 241 HIS A N 1
ATOM 1910 C CA . HIS A 1 241 ? -1.606 -4.103 -21.722 1.00 97.19 241 HIS A CA 1
ATOM 1911 C C . HIS A 1 241 ? -1.120 -5.457 -21.206 1.00 97.19 241 HIS A C 1
ATOM 1913 O O . HIS A 1 241 ? -1.933 -6.182 -20.646 1.00 97.19 241 HIS A O 1
ATOM 1919 N N . GLN A 1 242 ? 0.176 -5.772 -21.318 1.00 96.06 242 GLN A N 1
ATOM 1920 C CA . GLN A 1 242 ? 0.743 -7.006 -20.750 1.00 96.06 242 GLN A CA 1
ATOM 1921 C C . GLN A 1 242 ? 0.584 -7.061 -19.226 1.00 96.06 242 GLN A C 1
ATOM 1923 O O . GLN A 1 242 ? 0.271 -8.121 -18.689 1.00 96.06 242 GLN A O 1
ATOM 1928 N N . VAL A 1 243 ? 0.761 -5.928 -18.531 1.00 93.62 243 VAL A N 1
ATOM 1929 C CA . VAL A 1 243 ? 0.503 -5.846 -17.083 1.00 93.62 243 VAL A CA 1
ATOM 1930 C C . VAL A 1 243 ? -0.962 -6.135 -16.782 1.00 93.62 243 VAL A C 1
ATOM 1932 O O . VAL A 1 243 ? -1.246 -6.951 -15.913 1.00 93.62 243 VAL A O 1
ATOM 1935 N N . ILE A 1 244 ? -1.885 -5.500 -17.510 1.00 92.81 244 ILE A N 1
ATOM 1936 C CA . ILE A 1 244 ? -3.326 -5.703 -17.325 1.00 92.81 244 ILE A CA 1
ATOM 1937 C C . ILE A 1 244 ? -3.693 -7.167 -17.565 1.00 92.81 244 ILE A C 1
ATOM 1939 O O . ILE A 1 244 ? -4.327 -7.776 -16.712 1.00 92.81 244 ILE A O 1
ATOM 1943 N N . ASP A 1 245 ? -3.256 -7.750 -18.678 1.00 91.88 245 ASP A N 1
ATOM 1944 C CA . ASP A 1 245 ? -3.546 -9.149 -18.986 1.00 91.88 245 ASP A CA 1
ATOM 1945 C C . ASP A 1 245 ? -2.977 -10.071 -17.907 1.00 91.88 245 ASP A C 1
ATOM 1947 O O . ASP A 1 245 ? -3.695 -10.879 -17.343 1.00 91.88 245 ASP A O 1
ATOM 1951 N N . SER A 1 246 ? -1.719 -9.894 -17.508 1.00 90.62 246 SER A N 1
ATOM 1952 C CA . SER A 1 246 ? -1.118 -10.749 -16.481 1.00 90.62 246 SER A CA 1
ATOM 1953 C C . SER A 1 246 ? -1.777 -10.621 -15.105 1.00 90.62 246 SER A C 1
ATOM 1955 O O . SER A 1 246 ? -1.857 -11.609 -14.377 1.00 90.62 246 SER A O 1
ATOM 1957 N N . VAL A 1 247 ? -2.193 -9.416 -14.705 1.00 87.31 247 VAL A N 1
ATOM 1958 C CA . VAL A 1 247 ? -2.771 -9.167 -13.374 1.00 87.31 247 VAL A CA 1
ATOM 1959 C C . VAL A 1 247 ? -4.248 -9.563 -13.314 1.00 87.31 247 VAL A C 1
ATOM 1961 O O . VAL A 1 247 ? -4.707 -9.987 -12.254 1.00 87.31 247 VAL A O 1
ATOM 1964 N N . PHE A 1 248 ? -4.985 -9.434 -14.423 1.00 83.75 248 PHE A N 1
ATOM 1965 C CA . PHE A 1 248 ? -6.444 -9.574 -14.454 1.00 83.75 248 PHE A CA 1
ATOM 1966 C C . PHE A 1 248 ? -6.969 -10.761 -15.288 1.00 83.75 248 PHE A C 1
ATOM 1968 O O . PHE A 1 248 ? -8.188 -10.893 -15.402 1.00 83.75 248 PHE A O 1
ATOM 1975 N N . ASP A 1 249 ? -6.118 -11.629 -15.852 1.00 78.62 249 ASP A N 1
ATOM 1976 C CA . ASP A 1 249 ? -6.578 -12.848 -16.543 1.00 78.62 249 ASP A CA 1
ATOM 1977 C C . ASP A 1 249 ? -7.165 -13.893 -15.563 1.00 78.62 249 ASP A C 1
ATOM 1979 O O . ASP A 1 249 ? -6.772 -14.003 -14.397 1.00 78.62 249 ASP A O 1
ATOM 1983 N N . ASN A 1 250 ? -8.180 -14.619 -16.039 1.00 56.19 250 ASN A N 1
ATOM 1984 C CA . ASN A 1 250 ? -9.138 -15.410 -15.262 1.00 56.19 250 ASN A CA 1
ATOM 1985 C C . ASN A 1 250 ? -8.480 -16.578 -14.495 1.00 56.19 250 ASN A C 1
ATOM 1987 O O . ASN A 1 250 ? -8.198 -17.595 -15.116 1.00 56.19 250 ASN A O 1
ATOM 1991 N N . ASP A 1 251 ? -8.306 -16.468 -13.166 1.00 48.16 251 ASP A N 1
ATOM 1992 C CA . ASP A 1 251 ? -8.848 -17.467 -12.207 1.00 48.16 251 ASP A CA 1
ATOM 1993 C C . ASP A 1 251 ? -8.635 -17.183 -10.707 1.00 48.16 251 ASP A C 1
ATOM 1995 O O . ASP A 1 251 ? -9.092 -17.959 -9.874 1.00 48.16 251 ASP A O 1
ATOM 1999 N N . HIS A 1 252 ? -8.004 -16.089 -10.281 1.00 47.75 252 HIS A N 1
ATOM 2000 C CA . HIS A 1 252 ? -7.944 -15.779 -8.848 1.00 47.75 252 HIS A CA 1
ATOM 2001 C C . HIS A 1 252 ? -8.155 -14.292 -8.632 1.00 47.75 252 HIS A C 1
ATOM 2003 O O . HIS A 1 252 ? -7.229 -13.496 -8.741 1.00 47.75 252 HIS A O 1
ATOM 2009 N N . ALA A 1 253 ? -9.394 -13.922 -8.299 1.00 42.47 253 ALA A N 1
ATOM 2010 C CA . ALA A 1 253 ? -9.689 -12.666 -7.630 1.00 42.47 253 ALA A CA 1
ATOM 2011 C C . ALA A 1 253 ? -8.780 -12.580 -6.396 1.00 42.47 253 ALA A C 1
ATOM 2013 O O . ALA A 1 253 ? -9.022 -13.235 -5.380 1.00 42.47 253 ALA A O 1
ATOM 2014 N N . LEU A 1 254 ? -7.674 -11.852 -6.525 1.00 49.72 254 LEU A N 1
ATOM 2015 C CA . LEU A 1 254 ? -6.688 -11.710 -5.471 1.00 49.72 254 LEU A CA 1
ATOM 2016 C C . LEU A 1 254 ? -7.342 -10.912 -4.350 1.00 49.72 254 LEU A C 1
ATOM 2018 O O . LEU A 1 254 ? -7.450 -9.690 -4.401 1.00 49.72 254 LEU A O 1
ATOM 2022 N N . GLN A 1 255 ? -7.804 -11.657 -3.348 1.00 51.41 255 GLN A N 1
ATOM 2023 C CA . GLN A 1 255 ? -8.243 -11.203 -2.037 1.00 51.41 255 GLN A CA 1
ATOM 2024 C C . GLN A 1 255 ? -7.124 -10.369 -1.381 1.00 51.41 255 GLN A C 1
ATOM 2026 O O . GLN A 1 255 ? -6.324 -10.888 -0.608 1.00 51.41 255 GLN A O 1
ATOM 2031 N N . GLY A 1 256 ? -7.020 -9.085 -1.736 1.00 57.00 256 GLY A N 1
ATOM 2032 C CA . GLY A 1 256 ? -6.198 -8.088 -1.041 1.00 57.00 256 GLY A CA 1
ATOM 2033 C C . GLY A 1 256 ? -4.680 -8.150 -1.256 1.00 57.00 256 GLY A C 1
ATOM 2034 O O . GLY A 1 256 ? -3.957 -7.525 -0.490 1.00 57.00 256 GLY A O 1
ATOM 2035 N N . SER A 1 257 ? -4.167 -8.879 -2.256 1.00 64.25 257 SER A N 1
ATOM 2036 C CA . SER A 1 257 ? -2.711 -8.968 -2.501 1.00 64.25 257 SER A CA 1
ATOM 2037 C C . SER A 1 257 ? -2.199 -8.154 -3.691 1.00 64.25 257 SER A C 1
ATOM 2039 O O . SER A 1 257 ? -0.986 -8.005 -3.826 1.00 64.25 257 SER A O 1
ATOM 2041 N N . ILE A 1 258 ? -3.074 -7.601 -4.536 1.00 77.50 258 ILE A N 1
ATOM 2042 C CA . ILE A 1 258 ? -2.674 -6.668 -5.600 1.00 77.50 258 ILE A CA 1
ATOM 2043 C C . ILE A 1 258 ? -2.775 -5.227 -5.081 1.00 77.50 258 ILE A C 1
ATOM 2045 O O . ILE A 1 258 ? -3.820 -4.854 -4.551 1.00 77.50 258 ILE A O 1
ATOM 2049 N N . PRO A 1 259 ? -1.730 -4.402 -5.256 1.00 83.94 259 PRO A N 1
ATOM 2050 C CA . PRO A 1 259 ? -1.714 -3.018 -4.792 1.00 83.94 259 PRO A CA 1
ATOM 2051 C C . PRO A 1 259 ? -2.495 -2.109 -5.757 1.00 83.94 259 PRO A C 1
ATOM 2053 O O . PRO A 1 259 ? -1.917 -1.467 -6.636 1.00 83.94 259 PRO A O 1
ATOM 2056 N N . GLY A 1 260 ? -3.823 -2.066 -5.625 1.00 87.88 260 GLY A N 1
ATOM 2057 C CA . GLY A 1 260 ? -4.695 -1.363 -6.573 1.00 87.88 260 GLY A CA 1
ATOM 2058 C C . GLY A 1 260 ? -4.431 0.143 -6.684 1.00 87.88 260 GLY A C 1
ATOM 2059 O O . GLY A 1 260 ? -4.432 0.674 -7.794 1.00 87.88 260 GLY A O 1
ATOM 2060 N N . ILE A 1 261 ? -4.096 0.826 -5.583 1.00 88.44 261 ILE A N 1
ATOM 2061 C CA . ILE A 1 261 ? -3.700 2.247 -5.613 1.00 88.44 261 ILE A CA 1
ATOM 2062 C C . ILE A 1 261 ? -2.399 2.469 -6.395 1.00 88.44 261 ILE A C 1
ATOM 2064 O O . ILE A 1 261 ? -2.316 3.418 -7.176 1.00 88.44 261 ILE A O 1
ATOM 2068 N N . ALA A 1 262 ? -1.409 1.580 -6.263 1.00 88.25 262 ALA A N 1
ATOM 2069 C CA . ALA A 1 262 ? -0.173 1.662 -7.044 1.00 88.25 262 ALA A CA 1
ATOM 2070 C C . ALA A 1 262 ? -0.452 1.485 -8.547 1.00 88.25 262 ALA A C 1
ATOM 2072 O O . ALA A 1 262 ? 0.033 2.271 -9.361 1.00 88.25 262 ALA A O 1
ATOM 2073 N N . LEU A 1 263 ? -1.308 0.520 -8.912 1.00 91.00 263 LEU A N 1
ATOM 2074 C CA . LEU A 1 263 ? -1.761 0.346 -10.297 1.00 91.00 263 LEU A CA 1
ATOM 2075 C C . LEU A 1 263 ? -2.453 1.604 -10.830 1.00 91.00 263 LEU A C 1
ATOM 2077 O O . LEU A 1 263 ? -2.125 2.068 -11.921 1.00 91.00 263 LEU A O 1
ATOM 2081 N N . LEU A 1 264 ? -3.381 2.180 -10.059 1.00 92.69 264 LEU A N 1
ATOM 2082 C CA . LEU A 1 264 ? -4.077 3.407 -10.441 1.00 92.69 264 LEU A CA 1
ATOM 2083 C C . LEU A 1 264 ? -3.097 4.562 -10.644 1.00 92.69 264 LEU A C 1
ATOM 2085 O O . LEU A 1 264 ? -3.149 5.206 -11.691 1.00 92.69 264 LEU A O 1
ATOM 2089 N N . ASN A 1 265 ? -2.179 4.785 -9.698 1.00 92.88 265 ASN A N 1
ATOM 2090 C CA . ASN A 1 265 ? -1.142 5.814 -9.795 1.00 92.88 265 ASN A CA 1
ATOM 2091 C C . ASN A 1 265 ? -0.356 5.705 -11.108 1.00 92.88 265 ASN A C 1
ATOM 2093 O O . ASN A 1 265 ? -0.121 6.723 -11.763 1.00 92.88 265 ASN A O 1
ATOM 2097 N N . SER A 1 266 ? -0.007 4.485 -11.517 1.00 92.50 266 SER A N 1
ATOM 2098 C CA . SER A 1 266 ? 0.720 4.243 -12.762 1.00 92.50 266 SER A CA 1
ATOM 2099 C C . SER A 1 266 ? -0.152 4.385 -14.010 1.00 92.50 266 SER A C 1
ATOM 2101 O O . SER A 1 266 ? 0.283 4.992 -14.985 1.00 92.50 266 SER A O 1
ATOM 2103 N N . PHE A 1 267 ? -1.396 3.900 -14.000 1.00 94.31 267 PHE A N 1
ATOM 2104 C CA . PHE A 1 267 ? -2.293 4.010 -15.157 1.00 94.31 267 PHE A CA 1
ATOM 2105 C C . PHE A 1 267 ? -2.769 5.442 -15.419 1.00 94.31 267 PHE A C 1
ATOM 2107 O O . PHE A 1 267 ? -2.978 5.813 -16.571 1.00 94.31 267 PHE A O 1
ATOM 2114 N N . VAL A 1 268 ? -2.892 6.283 -14.388 1.00 94.38 268 VAL A N 1
ATOM 2115 C CA . VAL A 1 268 ? -3.263 7.698 -14.561 1.00 94.38 268 VAL A CA 1
ATOM 2116 C C . VAL A 1 268 ? -2.060 8.618 -14.783 1.00 94.38 268 VAL A C 1
ATOM 2118 O O . VAL A 1 268 ? -2.240 9.810 -15.050 1.00 94.38 268 VAL A O 1
ATOM 2121 N N . SER A 1 269 ? -0.828 8.106 -14.686 1.00 92.44 269 SER A N 1
ATOM 2122 C CA . SER A 1 269 ? 0.385 8.934 -14.695 1.00 92.44 269 SER A CA 1
ATOM 2123 C C . SER A 1 269 ? 0.541 9.739 -15.992 1.00 92.44 269 SER A C 1
ATOM 2125 O O . SER A 1 269 ? 0.971 10.899 -15.949 1.00 92.44 269 SER A O 1
ATOM 2127 N N . LYS A 1 270 ? 0.092 9.193 -17.131 1.00 92.50 270 LYS A N 1
ATOM 2128 C CA . LYS A 1 270 ? 0.181 9.813 -18.463 1.00 92.50 270 LYS A CA 1
ATOM 2129 C C . LYS A 1 270 ? -1.153 9.791 -19.205 1.00 92.50 270 LYS A C 1
ATOM 2131 O O . LYS A 1 270 ? -1.939 8.858 -19.083 1.00 92.50 270 LYS A O 1
ATOM 2136 N N . ASP A 1 271 ? -1.368 10.811 -20.029 1.00 93.06 271 ASP A N 1
ATOM 2137 C CA . ASP A 1 271 ? -2.629 10.991 -20.758 1.00 93.06 271 ASP A CA 1
ATOM 2138 C C . ASP A 1 271 ? -2.802 9.937 -21.865 1.00 93.06 271 ASP A C 1
ATOM 2140 O O . ASP A 1 271 ? -3.922 9.514 -22.137 1.00 93.06 271 ASP A O 1
ATOM 2144 N N . ILE A 1 272 ? -1.696 9.437 -22.436 1.00 95.25 272 ILE A N 1
ATOM 2145 C CA . ILE A 1 272 ? -1.705 8.353 -23.435 1.00 95.25 272 ILE A CA 1
ATOM 2146 C C . ILE A 1 272 ? -2.370 7.071 -22.914 1.00 95.25 272 ILE A C 1
ATOM 2148 O O . ILE A 1 272 ? -3.003 6.355 -23.679 1.00 95.25 272 ILE A O 1
ATOM 2152 N N . TYR A 1 273 ? -2.264 6.792 -21.612 1.00 95.31 273 TYR A N 1
ATOM 2153 C CA . TYR A 1 273 ? -2.873 5.615 -20.995 1.00 95.31 273 TYR A CA 1
ATOM 2154 C C . TYR A 1 273 ? -4.379 5.804 -20.810 1.00 95.31 273 TYR A C 1
ATOM 2156 O O . TYR A 1 273 ? -5.152 4.879 -21.015 1.00 95.31 273 TYR A O 1
ATOM 2164 N N . GLN A 1 274 ? -4.811 7.019 -20.472 1.00 91.06 274 GLN A N 1
ATOM 2165 C CA . GLN A 1 274 ? -6.228 7.342 -20.281 1.00 91.06 274 GLN A CA 1
ATOM 2166 C C . GLN A 1 274 ? -7.007 7.397 -21.605 1.00 91.06 274 GLN A C 1
ATOM 2168 O O . GLN A 1 274 ? -8.223 7.221 -21.609 1.00 91.06 274 GLN A O 1
ATOM 2173 N N . GLN A 1 275 ? -6.316 7.637 -22.724 1.00 94.50 275 GLN A N 1
ATOM 2174 C CA . GLN A 1 275 ? -6.891 7.617 -24.073 1.00 94.50 275 GLN A CA 1
ATOM 2175 C C . GLN A 1 275 ? -7.053 6.197 -24.637 1.00 94.50 275 GLN A C 1
ATOM 2177 O O . GLN A 1 275 ? -7.829 6.002 -25.573 1.00 94.50 275 GLN A O 1
ATOM 2182 N N . ASP A 1 276 ? -6.347 5.209 -24.082 1.00 97.81 276 ASP A N 1
ATOM 2183 C CA . ASP A 1 276 ? -6.476 3.810 -24.480 1.00 97.81 276 ASP A CA 1
ATOM 2184 C C . ASP A 1 276 ? -7.731 3.171 -23.861 1.00 97.81 276 ASP A C 1
ATOM 2186 O O . ASP A 1 276 ? -7.954 3.223 -22.650 1.00 97.81 276 ASP A O 1
ATOM 2190 N N . GLU A 1 277 ? -8.556 2.532 -24.695 1.00 97.25 277 GLU A N 1
ATOM 2191 C CA . GLU A 1 277 ? -9.855 1.988 -24.280 1.00 97.25 277 GLU A CA 1
ATOM 2192 C C . GLU A 1 277 ? -9.727 0.890 -23.212 1.00 97.25 277 GLU A C 1
ATOM 2194 O O . GLU A 1 277 ? -10.519 0.838 -22.266 1.00 97.25 277 GLU A O 1
ATOM 2199 N N . LYS A 1 278 ? -8.732 0.005 -23.342 1.00 96.38 278 LYS A N 1
ATOM 2200 C CA . LYS A 1 278 ? -8.542 -1.127 -22.427 1.00 96.38 278 LYS A CA 1
ATOM 2201 C C . LYS A 1 278 ? -8.038 -0.648 -21.071 1.00 96.38 278 LYS A C 1
ATOM 2203 O O . LYS A 1 278 ? -8.562 -1.073 -20.037 1.00 96.38 278 LYS A O 1
ATOM 2208 N N . ILE A 1 279 ? -7.054 0.251 -21.067 1.00 96.31 279 ILE A N 1
ATOM 2209 C CA . ILE A 1 279 ? -6.520 0.827 -19.831 1.00 96.31 279 ILE A CA 1
ATOM 2210 C C . ILE A 1 279 ? -7.602 1.660 -19.135 1.00 96.31 279 ILE A C 1
ATOM 2212 O O . ILE A 1 279 ? -7.832 1.465 -17.944 1.00 96.31 279 ILE A O 1
ATOM 2216 N N . SER A 1 280 ? -8.340 2.500 -19.864 1.00 94.94 280 SER A N 1
ATOM 2217 C CA . SER A 1 280 ? -9.417 3.327 -19.303 1.00 94.94 280 SER A CA 1
ATOM 2218 C C . SER A 1 280 ? -10.531 2.498 -18.642 1.00 94.94 280 SER A C 1
ATOM 2220 O O . SER A 1 280 ? -10.887 2.741 -17.486 1.00 94.94 280 SER A O 1
ATOM 2222 N N . LYS A 1 281 ? -11.003 1.422 -19.292 1.00 94.50 281 LYS A N 1
ATOM 2223 C CA . LYS A 1 281 ? -11.960 0.479 -18.674 1.00 94.50 281 LYS A CA 1
ATOM 2224 C C . LYS A 1 281 ? -11.401 -0.186 -17.414 1.00 94.50 281 LYS A C 1
ATOM 2226 O O . LYS A 1 281 ? -12.135 -0.396 -16.449 1.00 94.50 281 LYS A O 1
ATOM 2231 N N . THR A 1 282 ? -10.107 -0.502 -17.411 1.00 94.31 282 THR A N 1
ATOM 2232 C CA . THR A 1 282 ? -9.432 -1.093 -16.246 1.00 94.31 282 THR A CA 1
ATOM 2233 C C . THR A 1 282 ? -9.341 -0.094 -15.093 1.00 94.31 282 THR A C 1
ATOM 2235 O O . THR A 1 282 ? -9.637 -0.456 -13.956 1.00 94.31 282 THR A O 1
ATOM 2238 N N . ILE A 1 283 ? -9.019 1.173 -15.379 1.00 94.56 283 ILE A N 1
ATOM 2239 C CA . ILE A 1 283 ? -9.041 2.268 -14.399 1.00 94.56 283 ILE A CA 1
ATOM 2240 C C . ILE A 1 283 ? -10.431 2.366 -13.760 1.00 94.56 283 ILE A C 1
ATOM 2242 O O . ILE A 1 283 ? -10.544 2.366 -12.537 1.00 94.56 283 ILE A O 1
ATOM 2246 N N . GLU A 1 284 ? -11.503 2.388 -14.555 1.00 92.06 284 GLU A N 1
ATOM 2247 C CA . GLU A 1 284 ? -12.869 2.464 -14.026 1.00 92.06 284 GLU A CA 1
ATOM 2248 C C . GLU A 1 284 ? -13.256 1.285 -13.118 1.00 92.06 284 GLU A C 1
ATOM 2250 O O . GLU A 1 284 ? -13.999 1.465 -12.144 1.00 92.06 284 GLU A O 1
ATOM 2255 N N . ALA A 1 285 ? -12.810 0.073 -13.451 1.00 91.81 285 ALA A N 1
ATOM 2256 C CA . ALA A 1 285 ? -13.044 -1.114 -12.635 1.00 91.81 285 ALA A CA 1
ATOM 2257 C C . ALA A 1 285 ? -12.252 -1.046 -11.319 1.00 91.81 285 ALA A C 1
ATOM 2259 O O . ALA A 1 285 ? -12.818 -1.278 -10.248 1.00 91.81 285 ALA A O 1
ATOM 2260 N N . LEU A 1 286 ? -10.978 -0.650 -11.394 1.00 91.62 286 LEU A N 1
ATOM 2261 C CA . LEU A 1 286 ? -10.111 -0.471 -10.233 1.00 91.62 286 LEU A CA 1
ATOM 2262 C C . LEU A 1 286 ? -10.636 0.607 -9.290 1.00 91.62 286 LEU A C 1
ATOM 2264 O O . LEU A 1 286 ? -10.753 0.338 -8.103 1.00 91.62 286 LEU A O 1
ATOM 2268 N N . VAL A 1 287 ? -11.048 1.776 -9.790 1.00 93.44 287 VAL A N 1
ATOM 2269 C CA . VAL A 1 287 ? -11.645 2.834 -8.954 1.00 93.44 287 VAL A CA 1
ATOM 2270 C C . VAL A 1 287 ? -12.825 2.294 -8.146 1.00 93.44 287 VAL A C 1
ATOM 2272 O O . VAL A 1 287 ? -12.908 2.539 -6.946 1.00 93.44 287 VAL A O 1
ATOM 2275 N N . ARG A 1 288 ? -13.724 1.520 -8.769 1.00 91.00 288 ARG A N 1
ATOM 2276 C CA . ARG A 1 288 ? -14.869 0.921 -8.061 1.00 91.00 288 ARG A CA 1
ATOM 2277 C C . ARG A 1 288 ? -14.430 -0.102 -7.009 1.00 91.00 288 ARG A C 1
ATOM 2279 O O . ARG A 1 288 ? -14.996 -0.118 -5.918 1.00 91.00 288 ARG A O 1
ATOM 2286 N N . SER A 1 289 ? -13.443 -0.938 -7.328 1.00 90.44 289 SER A N 1
ATOM 2287 C CA . SER A 1 289 ? -12.879 -1.917 -6.390 1.00 90.44 289 SER A CA 1
ATOM 2288 C C . SER A 1 289 ? -12.218 -1.232 -5.192 1.00 90.44 289 SER A C 1
ATOM 2290 O O . SER A 1 289 ? -12.485 -1.589 -4.047 1.00 90.44 289 SER A O 1
ATOM 2292 N N . GLU A 1 290 ? -11.425 -0.194 -5.444 1.00 91.69 290 GLU A N 1
ATOM 2293 C CA . GLU A 1 290 ? -10.734 0.576 -4.412 1.00 91.69 290 GLU A CA 1
ATOM 2294 C C . GLU A 1 290 ? -11.704 1.382 -3.551 1.00 91.69 290 GLU A C 1
ATOM 2296 O O . GLU A 1 290 ? -11.529 1.433 -2.341 1.00 91.69 290 GLU A O 1
ATOM 2301 N N . MET A 1 291 ? -12.783 1.938 -4.117 1.00 93.38 291 MET A N 1
ATOM 2302 C CA . MET A 1 291 ? -13.853 2.549 -3.316 1.00 93.38 291 MET A CA 1
ATOM 2303 C C . MET A 1 291 ? -14.489 1.541 -2.353 1.00 93.38 291 MET A C 1
ATOM 2305 O O . MET A 1 291 ? -14.796 1.895 -1.218 1.00 93.38 291 MET A O 1
ATOM 2309 N N . LEU A 1 292 ? -14.691 0.288 -2.777 1.00 92.25 292 LEU A N 1
ATOM 2310 C CA . LEU A 1 292 ? -15.232 -0.759 -1.910 1.00 92.25 292 LEU A CA 1
ATOM 2311 C C . LEU A 1 292 ? -14.230 -1.159 -0.818 1.00 92.25 292 LEU A C 1
ATOM 2313 O O . LEU A 1 292 ? -14.612 -1.253 0.349 1.00 92.25 292 LEU A O 1
ATOM 2317 N N . TYR A 1 293 ? -12.962 -1.363 -1.183 1.00 90.44 293 TYR A N 1
ATOM 2318 C CA . TYR A 1 293 ? -11.894 -1.708 -0.245 1.00 90.44 293 TYR A CA 1
ATOM 2319 C C . TYR A 1 293 ? -11.696 -0.599 0.797 1.00 90.44 293 TYR A C 1
ATOM 2321 O O . TYR A 1 293 ? -11.847 -0.836 2.000 1.00 90.44 293 TYR A O 1
ATOM 2329 N N . ALA A 1 294 ? -11.511 0.638 0.329 1.00 91.94 294 ALA A N 1
ATOM 2330 C CA . ALA A 1 294 ? -11.369 1.832 1.154 1.00 91.94 294 ALA A CA 1
ATOM 2331 C C . ALA A 1 294 ? -12.612 2.127 2.009 1.00 91.94 294 ALA A C 1
ATOM 2333 O O . ALA A 1 294 ? -12.553 2.894 2.963 1.00 91.94 294 ALA A O 1
ATOM 2334 N N . ASN A 1 295 ? -13.766 1.518 1.725 1.00 93.75 295 ASN A N 1
ATOM 2335 C CA . ASN A 1 295 ? -14.939 1.696 2.579 1.00 93.75 295 ASN A CA 1
ATOM 2336 C C . ASN A 1 295 ? -14.807 0.987 3.934 1.00 93.75 295 ASN A C 1
ATOM 2338 O O . ASN A 1 295 ? -15.567 1.266 4.857 1.00 93.75 295 ASN A O 1
ATOM 2342 N N . SER A 1 296 ? -13.859 0.057 4.058 1.00 89.62 296 SER A N 1
ATOM 2343 C CA . SER A 1 296 ? -13.648 -0.731 5.277 1.00 89.62 296 SER A CA 1
ATOM 2344 C C . SER A 1 296 ? -12.188 -0.862 5.699 1.00 89.62 296 SER A C 1
ATOM 2346 O O . SER A 1 296 ? -11.928 -1.343 6.797 1.00 89.62 296 SER A O 1
ATOM 2348 N N . LYS A 1 297 ? -11.249 -0.441 4.851 1.00 89.62 297 LYS A N 1
ATOM 2349 C CA . LYS A 1 297 ? -9.806 -0.511 5.076 1.00 89.62 297 LYS A CA 1
ATOM 2350 C C . LYS A 1 297 ? -9.160 0.829 4.760 1.00 89.62 297 LYS A C 1
ATOM 2352 O O . LYS A 1 297 ? -9.687 1.587 3.950 1.00 89.62 297 LYS A O 1
ATOM 2357 N N . VAL A 1 298 ? -8.040 1.128 5.407 1.00 88.56 298 VAL A N 1
ATOM 2358 C CA . VAL A 1 298 ? -7.254 2.324 5.084 1.00 88.56 298 VAL A CA 1
ATOM 2359 C C . VAL A 1 298 ? -6.448 2.058 3.815 1.00 88.56 298 VAL A C 1
ATOM 2361 O O . VAL A 1 298 ? -5.742 1.053 3.748 1.00 88.56 298 VAL A O 1
ATOM 2364 N N . SER A 1 299 ? -6.575 2.925 2.808 1.00 86.69 299 SER A N 1
ATOM 2365 C CA . SER A 1 299 ? -5.771 2.826 1.572 1.00 86.69 299 SER A CA 1
ATOM 2366 C C . SER A 1 299 ? -5.573 4.132 0.795 1.00 86.69 299 SER A C 1
ATOM 2368 O O . SER A 1 299 ? -4.861 4.153 -0.205 1.00 86.69 299 SER A O 1
ATOM 2370 N N . MET A 1 300 ? -6.217 5.234 1.193 1.00 84.69 300 MET A N 1
ATOM 2371 C CA . MET A 1 300 ? -6.246 6.464 0.384 1.00 84.69 300 MET A CA 1
ATOM 2372 C C . MET A 1 300 ? -5.028 7.386 0.581 1.00 84.69 300 MET A C 1
ATOM 2374 O O . MET A 1 300 ? -4.927 8.413 -0.091 1.00 84.69 300 MET A O 1
ATOM 2378 N N . ASP A 1 301 ? -4.107 7.048 1.481 1.00 75.06 301 ASP A N 1
ATOM 2379 C CA . ASP A 1 301 ? -2.915 7.829 1.831 1.00 75.06 301 ASP A CA 1
ATOM 2380 C C . ASP A 1 301 ? -1.777 7.735 0.797 1.00 75.06 301 ASP A C 1
ATOM 2382 O O . ASP A 1 301 ? -0.986 8.671 0.675 1.00 75.06 301 ASP A O 1
ATOM 2386 N N . GLU A 1 302 ? -1.739 6.675 -0.014 1.00 79.12 302 GLU A N 1
ATOM 2387 C CA . GLU A 1 302 ? -0.718 6.451 -1.055 1.00 79.12 302 GLU A CA 1
ATOM 2388 C C . GLU A 1 302 ? -1.100 7.013 -2.445 1.00 79.12 302 GLU A C 1
ATOM 2390 O O . GLU A 1 302 ? -0.404 6.806 -3.445 1.00 79.12 302 GLU A O 1
ATOM 2395 N N . CYS A 1 303 ? -2.220 7.731 -2.553 1.00 89.75 303 CYS A N 1
ATOM 2396 C CA . CYS A 1 303 ? -2.721 8.231 -3.833 1.00 89.75 303 CYS A CA 1
ATOM 2397 C C . CYS A 1 303 ? -1.883 9.391 -4.402 1.00 89.75 303 CYS A C 1
ATOM 2399 O O . CYS A 1 303 ? -1.654 10.413 -3.752 1.00 89.75 303 CYS A O 1
ATOM 2401 N N . SER A 1 304 ? -1.542 9.307 -5.691 1.00 91.44 304 SER A N 1
ATOM 2402 C CA . SER A 1 304 ? -1.038 10.451 -6.456 1.00 91.44 304 SER A CA 1
ATOM 2403 C C . SER A 1 304 ? -2.113 11.535 -6.608 1.00 91.44 304 SER A C 1
ATOM 2405 O O . SER A 1 304 ? -3.312 11.264 -6.561 1.00 91.44 304 SER A O 1
ATOM 2407 N N . ALA A 1 305 ? -1.714 12.776 -6.896 1.00 93.06 305 ALA A N 1
ATOM 2408 C CA . ALA A 1 305 ? -2.668 13.867 -7.106 1.00 93.06 305 ALA A CA 1
ATOM 2409 C C . ALA A 1 305 ? -3.664 13.616 -8.256 1.00 93.06 305 ALA A C 1
ATOM 2411 O O . ALA A 1 305 ? -4.819 14.044 -8.177 1.00 93.06 305 ALA A O 1
ATOM 2412 N N . LYS A 1 306 ? -3.229 12.919 -9.316 1.00 93.56 306 LYS A N 1
ATOM 2413 C CA . LYS A 1 306 ? -4.105 12.521 -10.428 1.00 93.56 306 LYS A CA 1
ATOM 2414 C C . LYS A 1 306 ? -5.108 11.456 -9.977 1.00 93.56 306 LYS A C 1
ATOM 2416 O O . LYS A 1 306 ? -6.287 11.575 -10.285 1.00 93.56 306 LYS A O 1
ATOM 2421 N N . THR A 1 307 ? -4.665 10.490 -9.175 1.00 95.44 307 THR A N 1
ATOM 2422 C CA . THR A 1 307 ? -5.525 9.456 -8.578 1.00 95.44 307 THR A CA 1
ATOM 2423 C C . THR A 1 307 ? -6.555 10.057 -7.622 1.00 95.44 307 THR A C 1
ATOM 2425 O O . THR A 1 307 ? -7.735 9.734 -7.709 1.00 95.44 307 THR A O 1
ATOM 2428 N N . LEU A 1 308 ? -6.148 11.001 -6.766 1.00 96.31 308 LEU A N 1
ATOM 2429 C CA . LEU A 1 308 ? -7.072 11.744 -5.902 1.00 96.31 308 LEU A CA 1
ATOM 2430 C C . LEU A 1 308 ? -8.131 12.486 -6.727 1.00 96.31 308 LEU A C 1
ATOM 2432 O O . LEU A 1 308 ? -9.314 12.420 -6.407 1.00 96.31 308 LEU A O 1
ATOM 2436 N N . SER A 1 309 ? -7.717 13.157 -7.807 1.00 95.56 309 SER A N 1
ATOM 2437 C CA . SER A 1 309 ? -8.643 13.863 -8.706 1.00 95.56 309 SER A CA 1
ATOM 2438 C C . SER A 1 309 ? -9.634 12.898 -9.362 1.00 95.56 309 SER A C 1
ATOM 2440 O O . SER A 1 309 ? -10.824 13.184 -9.392 1.00 95.56 309 SER A O 1
ATOM 2442 N N . LEU A 1 310 ? -9.177 11.714 -9.780 1.00 95.88 310 LEU A N 1
ATOM 2443 C CA . LEU A 1 310 ? -10.032 10.666 -10.339 1.00 95.88 310 LEU A CA 1
ATOM 2444 C C . LEU A 1 310 ? -11.108 10.194 -9.344 1.00 95.88 310 LEU A C 1
ATOM 2446 O O . LEU A 1 310 ? -12.273 10.053 -9.719 1.00 95.88 310 LEU A O 1
ATOM 2450 N N . PHE A 1 311 ? -10.754 9.983 -8.072 1.00 97.19 311 PHE A N 1
ATOM 2451 C CA . PHE A 1 311 ? -11.741 9.645 -7.041 1.00 97.19 311 PHE A CA 1
ATOM 2452 C C . PHE A 1 311 ? -12.708 10.803 -6.762 1.00 97.19 311 PHE A C 1
ATOM 2454 O O . PHE A 1 311 ? -13.912 10.573 -6.640 1.00 97.19 311 PHE A O 1
ATOM 2461 N N . LEU A 1 312 ? -12.215 12.045 -6.697 1.00 97.81 312 LEU A N 1
ATOM 2462 C CA . LEU A 1 312 ? -13.061 13.231 -6.521 1.00 97.81 312 LEU A CA 1
ATOM 2463 C C . LEU A 1 312 ? -14.065 13.374 -7.670 1.00 97.81 312 LEU A C 1
ATOM 2465 O O . LEU A 1 312 ? -15.253 13.594 -7.422 1.00 97.81 312 LEU A O 1
ATOM 2469 N N . ASP A 1 313 ? -13.613 13.192 -8.910 1.00 96.50 313 ASP A N 1
ATOM 2470 C CA . ASP A 1 313 ? -14.468 13.183 -10.093 1.00 96.50 313 ASP A CA 1
ATOM 2471 C C . ASP A 1 313 ? -15.503 12.066 -9.989 1.00 96.50 313 ASP A C 1
ATOM 2473 O O . ASP A 1 313 ? -16.694 12.311 -10.200 1.00 96.50 313 ASP A O 1
ATOM 2477 N N . LYS A 1 314 ? -15.087 10.863 -9.577 1.00 96.75 314 LYS A N 1
ATOM 2478 C CA . LYS A 1 314 ? -15.994 9.727 -9.437 1.00 96.75 314 LYS A CA 1
ATOM 2479 C C . LYS A 1 314 ? -17.107 9.984 -8.420 1.00 96.75 314 LYS A C 1
ATOM 2481 O O . LYS A 1 314 ? -18.272 9.769 -8.744 1.00 96.75 314 LYS A O 1
ATOM 2486 N N . PHE A 1 315 ? -16.779 10.482 -7.230 1.00 97.56 315 PHE A N 1
ATOM 2487 C CA . PHE A 1 315 ? -17.778 10.826 -6.213 1.00 97.56 315 PHE A CA 1
ATOM 2488 C C . PHE A 1 315 ? -18.640 12.031 -6.614 1.00 97.56 315 PHE A C 1
ATOM 2490 O O . PHE A 1 315 ? -19.816 12.094 -6.262 1.00 97.56 315 PHE A O 1
ATOM 2497 N N . SER A 1 316 ? -18.109 12.973 -7.400 1.00 96.81 316 SER A N 1
ATOM 2498 C CA . SER A 1 316 ? -18.886 14.129 -7.869 1.00 96.81 316 SER A CA 1
ATOM 2499 C C . SER A 1 316 ? -20.061 13.751 -8.786 1.00 96.81 316 SER A C 1
ATOM 2501 O O . SER A 1 316 ? -21.040 14.505 -8.878 1.00 96.81 316 SER A O 1
ATOM 2503 N N . GLN A 1 317 ? -19.995 12.573 -9.419 1.00 96.31 317 GLN A N 1
ATOM 2504 C CA . GLN A 1 317 ? -21.023 12.051 -10.323 1.00 96.31 317 GLN A CA 1
ATOM 2505 C C . GLN A 1 317 ? -22.267 11.522 -9.589 1.00 96.31 317 GLN A C 1
ATOM 2507 O O . GLN A 1 317 ? -23.339 11.490 -10.189 1.00 96.31 317 GLN A O 1
ATOM 2512 N N . SER A 1 318 ? -22.161 11.119 -8.316 1.00 96.00 318 SER A N 1
ATOM 2513 C CA . SER A 1 318 ? -23.248 10.452 -7.585 1.00 96.00 318 SER A CA 1
ATOM 2514 C C . SER A 1 318 ? -23.264 10.830 -6.102 1.00 96.00 318 SER A C 1
ATOM 2516 O O . SER A 1 318 ? -22.343 10.512 -5.354 1.00 96.00 318 SER A O 1
ATOM 2518 N N . ASN A 1 319 ? -24.352 11.473 -5.657 1.00 95.38 319 ASN A N 1
ATOM 2519 C CA . ASN A 1 319 ? -24.566 11.752 -4.231 1.00 95.38 319 ASN A CA 1
ATOM 2520 C C . ASN A 1 319 ? -24.682 10.464 -3.414 1.00 95.38 319 ASN A C 1
ATOM 2522 O O . ASN A 1 319 ? -24.149 10.387 -2.308 1.00 95.38 319 ASN A O 1
ATOM 2526 N N . ASP A 1 320 ? -25.349 9.460 -3.979 1.00 96.00 320 ASP A N 1
ATOM 2527 C CA . ASP A 1 320 ? -25.585 8.181 -3.318 1.00 96.00 320 ASP A CA 1
ATOM 2528 C C . ASP A 1 320 ? -24.275 7.428 -3.092 1.00 96.00 320 ASP A C 1
ATOM 2530 O O . ASP A 1 320 ? -24.127 6.762 -2.072 1.00 96.00 320 ASP A O 1
ATOM 2534 N N . ASP A 1 321 ? -23.287 7.584 -3.982 1.00 96.38 321 ASP A N 1
ATOM 2535 C CA . ASP A 1 321 ? -21.974 6.961 -3.803 1.00 96.38 321 ASP A CA 1
ATOM 2536 C C . ASP A 1 321 ? -21.232 7.548 -2.590 1.00 96.38 321 ASP A C 1
ATOM 2538 O O . ASP A 1 321 ? -20.592 6.788 -1.864 1.00 96.38 321 ASP A O 1
ATOM 2542 N N . MET A 1 322 ? -21.366 8.854 -2.303 1.00 97.44 322 MET A N 1
ATOM 2543 C CA . MET A 1 322 ? -20.778 9.475 -1.098 1.00 97.44 322 MET A CA 1
ATOM 2544 C C . MET A 1 322 ? -21.366 8.907 0.205 1.00 97.44 322 MET A C 1
ATOM 2546 O O . MET A 1 322 ? -20.682 8.861 1.228 1.00 97.44 322 MET A O 1
ATOM 2550 N N . LEU A 1 323 ? -22.631 8.471 0.179 1.00 96.38 323 LEU A N 1
ATOM 2551 C CA . LEU A 1 323 ? -23.304 7.845 1.322 1.00 96.38 323 LEU A CA 1
ATOM 2552 C C . LEU A 1 323 ? -23.005 6.343 1.398 1.00 96.38 323 LEU A C 1
ATOM 2554 O O . LEU A 1 323 ? -22.661 5.826 2.456 1.00 96.38 323 LEU A O 1
ATOM 2558 N N . LYS A 1 324 ? -23.094 5.639 0.268 1.00 95.62 324 LYS A N 1
ATOM 2559 C CA . LYS A 1 324 ? -22.872 4.192 0.171 1.00 95.62 324 LYS A CA 1
ATOM 2560 C C . LYS A 1 324 ? -21.431 3.802 0.500 1.00 95.62 324 LYS A C 1
ATOM 2562 O O . LYS A 1 324 ? -21.204 2.791 1.161 1.00 95.62 324 LYS A O 1
ATOM 2567 N N . PHE A 1 325 ? -20.469 4.595 0.036 1.00 96.62 325 PHE A N 1
ATOM 2568 C CA . PHE A 1 325 ? -19.043 4.401 0.288 1.00 96.62 325 PHE A CA 1
ATOM 2569 C C . PHE A 1 325 ? -18.509 5.469 1.249 1.00 96.62 325 PHE A C 1
ATOM 2571 O O . PHE A 1 325 ? -17.453 6.054 1.007 1.00 96.62 325 PHE A O 1
ATOM 2578 N N . ASN A 1 326 ? -19.255 5.757 2.324 1.00 97.25 326 ASN A N 1
ATOM 2579 C CA . ASN A 1 326 ? -18.935 6.847 3.245 1.00 97.25 326 ASN A CA 1
ATOM 2580 C C . ASN A 1 326 ? -17.533 6.734 3.854 1.00 97.25 326 ASN A C 1
ATOM 2582 O O . ASN A 1 326 ? -16.823 7.732 3.926 1.00 97.25 326 ASN A O 1
ATOM 2586 N N . GLY A 1 327 ? -17.091 5.528 4.218 1.00 96.50 327 GLY A N 1
ATOM 2587 C CA . GLY A 1 327 ? -15.744 5.305 4.735 1.00 96.50 327 GLY A CA 1
ATOM 2588 C C . GLY A 1 327 ? -14.664 5.715 3.731 1.00 96.50 327 GLY A C 1
ATOM 2589 O O . GLY A 1 327 ? -13.744 6.453 4.082 1.00 96.50 327 GLY A O 1
ATOM 2590 N N . ALA A 1 328 ? -14.817 5.320 2.464 1.00 96.50 328 ALA A N 1
ATOM 2591 C CA . ALA A 1 328 ? -13.886 5.684 1.395 1.00 96.50 328 ALA A CA 1
ATOM 2592 C C . ALA A 1 328 ? -13.935 7.186 1.087 1.00 96.50 328 ALA A C 1
ATOM 2594 O O . ALA A 1 328 ? -12.896 7.828 0.925 1.00 96.50 328 ALA A O 1
ATOM 2595 N N . PHE A 1 329 ? -15.142 7.757 1.042 1.00 98.00 329 PHE A N 1
ATOM 2596 C CA . PHE A 1 329 ? -15.354 9.181 0.817 1.00 98.00 329 PHE A CA 1
ATOM 2597 C C . PHE A 1 329 ? -14.682 10.021 1.906 1.00 98.00 329 PHE A C 1
ATOM 2599 O O . PHE A 1 329 ? -13.938 10.949 1.599 1.00 98.00 329 PHE A O 1
ATOM 2606 N N . ILE A 1 330 ? -14.878 9.680 3.181 1.00 97.69 330 ILE A N 1
ATOM 2607 C CA . ILE A 1 330 ? -14.287 10.428 4.293 1.00 97.69 330 ILE A CA 1
ATOM 2608 C C . ILE A 1 330 ? -12.767 10.281 4.320 1.00 97.69 330 ILE A C 1
ATOM 2610 O O . ILE A 1 330 ? -12.076 11.273 4.553 1.00 97.69 330 ILE A O 1
ATOM 2614 N N . GLN A 1 331 ? -12.223 9.098 4.028 1.00 96.31 331 GLN A N 1
ATOM 2615 C CA . GLN A 1 331 ? -10.776 8.939 3.869 1.00 96.31 331 GLN A CA 1
ATOM 2616 C C . GLN A 1 331 ? -10.220 9.863 2.779 1.00 96.31 331 GLN A C 1
ATOM 2618 O O . GLN A 1 331 ? -9.264 10.601 3.028 1.00 96.31 331 GLN A O 1
ATOM 2623 N N . LEU A 1 332 ? -10.864 9.898 1.607 1.00 97.25 332 LEU A N 1
ATOM 2624 C CA . LEU A 1 332 ? -10.498 10.806 0.521 1.00 97.25 332 LEU A CA 1
ATOM 2625 C C . LEU A 1 332 ? -10.544 12.273 0.976 1.00 97.25 332 LEU A C 1
ATOM 2627 O O . LEU A 1 332 ? -9.616 13.034 0.707 1.00 97.25 332 LEU A O 1
ATOM 2631 N N . MET A 1 333 ? -11.588 12.679 1.704 1.00 97.50 333 MET A N 1
ATOM 2632 C CA . MET A 1 333 ? -11.702 14.046 2.224 1.00 97.50 333 MET A CA 1
ATOM 2633 C C . MET A 1 333 ? -10.584 14.379 3.208 1.00 97.50 333 MET A C 1
ATOM 2635 O O . MET A 1 333 ? -9.978 15.442 3.077 1.00 97.50 333 MET A O 1
ATOM 2639 N N . THR A 1 334 ? -10.259 13.471 4.132 1.00 95.12 334 THR A N 1
ATOM 2640 C CA . THR A 1 334 ? -9.151 13.641 5.084 1.00 95.12 334 THR A CA 1
ATOM 2641 C C . THR A 1 334 ? -7.837 13.947 4.365 1.00 95.12 334 THR A C 1
ATOM 2643 O O . THR A 1 334 ? -7.100 14.837 4.791 1.00 95.12 334 THR A O 1
ATOM 2646 N N . VAL A 1 335 ? -7.570 13.293 3.231 1.00 94.62 335 VAL A N 1
ATOM 2647 C CA . VAL A 1 335 ? -6.368 13.548 2.420 1.00 94.62 335 VAL A CA 1
ATOM 2648 C C . VAL A 1 335 ? -6.493 14.843 1.598 1.00 94.62 335 VAL A C 1
ATOM 2650 O O . VAL A 1 335 ? -5.553 15.642 1.529 1.00 94.62 335 VAL A O 1
ATOM 2653 N N . CYS A 1 336 ? -7.648 15.102 0.978 1.00 96.50 336 CYS A N 1
ATOM 2654 C CA . CYS A 1 336 ? -7.772 16.140 -0.047 1.00 96.50 336 CYS A CA 1
ATOM 2655 C C . CYS A 1 336 ? -8.067 17.558 0.475 1.00 96.50 336 CYS A C 1
ATOM 2657 O O . CYS A 1 336 ? -7.559 18.530 -0.091 1.00 96.50 336 CYS A O 1
ATOM 2659 N N . VAL A 1 337 ? -8.859 17.740 1.539 1.00 94.88 337 VAL A N 1
ATOM 2660 C CA . VAL A 1 337 ? -9.352 19.084 1.940 1.00 94.88 337 VAL A CA 1
ATOM 2661 C C . VAL A 1 337 ? -8.256 20.025 2.450 1.00 94.88 337 VAL A C 1
ATOM 2663 O O . VAL A 1 337 ? -8.443 21.247 2.490 1.00 94.88 337 VAL A O 1
ATOM 2666 N N . ASN A 1 338 ? -7.095 19.472 2.804 1.00 91.62 338 ASN A N 1
ATOM 2667 C CA . ASN A 1 338 ? -5.895 20.203 3.209 1.00 91.62 338 ASN A CA 1
ATOM 2668 C C . ASN A 1 338 ? -4.702 19.980 2.263 1.00 91.62 338 ASN A C 1
ATOM 2670 O O . ASN A 1 338 ? -3.594 20.411 2.575 1.00 91.62 338 ASN A O 1
ATOM 2674 N N . HIS A 1 339 ? -4.929 19.381 1.092 1.00 94.44 339 HIS A N 1
ATOM 2675 C CA . HIS A 1 339 ? -3.883 18.984 0.150 1.00 94.44 339 HIS A CA 1
ATOM 2676 C C . HIS A 1 339 ? -3.058 20.167 -0.390 1.00 94.44 339 HIS A C 1
ATOM 2678 O O . HIS A 1 339 ? -3.560 21.278 -0.538 1.00 94.44 339 HIS A O 1
ATOM 2684 N N . ASN A 1 340 ? -1.786 19.960 -0.735 1.00 94.06 340 ASN A N 1
ATOM 2685 C CA . ASN A 1 340 ? -0.917 21.059 -1.189 1.00 94.06 340 ASN A CA 1
ATOM 2686 C C . ASN A 1 340 ? -1.293 21.599 -2.580 1.00 94.06 340 ASN A C 1
ATOM 2688 O O . ASN A 1 340 ? -1.139 22.790 -2.846 1.00 94.06 340 ASN A O 1
ATOM 2692 N N . ILE A 1 341 ? -1.834 20.748 -3.453 1.00 95.75 341 ILE A N 1
ATOM 2693 C CA . ILE A 1 341 ? -2.322 21.157 -4.777 1.00 95.75 341 ILE A CA 1
ATOM 2694 C C . ILE A 1 341 ? -3.695 21.825 -4.643 1.00 95.75 341 ILE A C 1
ATOM 2696 O O . ILE A 1 341 ? -4.662 21.205 -4.197 1.00 95.75 341 ILE A O 1
ATOM 2700 N N . LEU A 1 342 ? -3.774 23.095 -5.055 1.00 95.44 342 LEU A N 1
ATOM 2701 C CA . LEU A 1 342 ? -4.955 23.948 -4.882 1.00 95.44 342 LEU A CA 1
ATOM 2702 C C . LEU A 1 342 ? -6.202 23.439 -5.617 1.00 95.44 342 LEU A C 1
ATOM 2704 O O . LEU A 1 342 ? -7.297 23.587 -5.080 1.00 95.44 342 LEU A O 1
ATOM 2708 N N . SER A 1 343 ? -6.058 22.840 -6.804 1.00 95.31 343 SER A N 1
ATOM 2709 C CA . SER A 1 343 ? -7.194 22.286 -7.557 1.00 95.31 343 SER A CA 1
ATOM 2710 C C . SER A 1 343 ? -7.857 21.134 -6.801 1.00 95.31 343 SER A C 1
ATOM 2712 O O . SER A 1 343 ? -9.054 21.203 -6.538 1.00 95.31 343 SER A O 1
ATOM 2714 N N . VAL A 1 344 ? -7.063 20.155 -6.352 1.00 96.75 344 VAL A N 1
ATOM 2715 C CA . VAL A 1 344 ? -7.512 19.023 -5.518 1.00 96.75 344 VAL A CA 1
ATOM 2716 C C . VAL A 1 344 ? -8.189 19.527 -4.243 1.00 96.75 344 VAL A C 1
ATOM 2718 O O . VAL A 1 344 ? -9.296 19.110 -3.912 1.00 96.75 344 VAL A O 1
ATOM 2721 N N . LYS A 1 345 ? -7.562 20.490 -3.552 1.00 97.25 345 LYS A N 1
ATOM 2722 C CA . LYS A 1 345 ? -8.115 21.096 -2.332 1.00 97.25 345 LYS A CA 1
ATOM 2723 C C . LYS A 1 345 ? -9.474 21.743 -2.569 1.00 97.25 345 LYS A C 1
ATOM 2725 O O . LYS A 1 345 ? -10.394 21.541 -1.780 1.00 97.25 345 LYS A O 1
ATOM 2730 N N . LYS A 1 346 ? -9.586 22.559 -3.619 1.00 96.69 346 LYS A N 1
ATOM 2731 C CA . LYS A 1 346 ? -10.822 23.270 -3.948 1.00 96.69 346 LYS A CA 1
ATOM 2732 C C . LYS A 1 346 ? -11.932 22.278 -4.282 1.00 96.69 346 LYS A C 1
ATOM 2734 O O . LYS A 1 346 ? -12.988 22.339 -3.666 1.00 96.69 346 LYS A O 1
ATOM 2739 N N . GLN A 1 347 ? -11.652 21.332 -5.175 1.00 97.56 347 GLN A N 1
ATOM 2740 C CA . GLN A 1 347 ? -12.608 20.312 -5.589 1.00 97.56 347 GLN A CA 1
ATOM 2741 C C . GLN A 1 347 ? -13.113 19.484 -4.402 1.00 97.56 347 GLN A C 1
ATOM 2743 O O . GLN A 1 347 ? -14.315 19.274 -4.273 1.00 97.56 347 GLN A O 1
ATOM 2748 N N . ALA A 1 348 ? -12.223 19.075 -3.496 1.00 97.94 348 ALA A N 1
ATOM 2749 C CA . ALA A 1 348 ? -12.610 18.328 -2.305 1.00 97.94 348 ALA A CA 1
ATOM 2750 C C . ALA A 1 348 ? -13.488 19.144 -1.353 1.00 97.94 348 ALA A C 1
ATOM 2752 O O . ALA A 1 348 ? -14.488 18.637 -0.861 1.00 97.94 348 ALA A O 1
ATOM 2753 N N . ARG A 1 349 ? -13.162 20.420 -1.115 1.00 97.12 349 ARG A N 1
ATOM 2754 C CA . ARG A 1 349 ? -13.985 21.289 -0.258 1.00 97.12 349 ARG A CA 1
ATOM 2755 C C . ARG A 1 349 ? -15.360 21.558 -0.868 1.00 97.12 349 ARG A C 1
ATOM 2757 O O . ARG A 1 349 ? -16.348 21.524 -0.141 1.00 97.12 349 ARG A O 1
ATOM 2764 N N . ASP A 1 350 ? -15.430 21.781 -2.178 1.00 97.06 350 ASP A N 1
ATOM 2765 C CA . ASP A 1 350 ? -16.696 21.970 -2.895 1.00 97.06 350 ASP A CA 1
ATOM 2766 C C . ASP A 1 350 ? -17.557 20.697 -2.827 1.00 97.06 350 ASP A C 1
ATOM 2768 O O . ASP A 1 350 ? -18.748 20.758 -2.510 1.00 97.06 350 ASP A O 1
ATOM 2772 N N . LEU A 1 351 ? -16.942 19.529 -3.039 1.00 98.06 351 LEU A N 1
ATOM 2773 C CA . LEU A 1 351 ? -17.613 18.236 -2.940 1.00 98.06 351 LEU A CA 1
ATOM 2774 C C . LEU A 1 351 ? -18.067 17.926 -1.505 1.00 98.06 351 LEU A C 1
ATOM 2776 O O . LEU A 1 351 ? -19.182 17.451 -1.303 1.00 98.06 351 LEU A O 1
ATOM 2780 N N . TYR A 1 352 ? -17.257 18.257 -0.499 1.00 97.94 352 TYR A N 1
ATOM 2781 C CA . TYR A 1 352 ? -17.632 18.075 0.899 1.00 97.94 352 TYR A CA 1
ATOM 2782 C C . TYR A 1 352 ? -18.789 18.990 1.312 1.00 97.94 352 TYR A C 1
ATOM 2784 O O . TYR A 1 352 ? -19.712 18.548 1.984 1.00 97.94 352 TYR A O 1
ATOM 2792 N N . ASN A 1 353 ? -18.820 20.242 0.847 1.00 96.19 353 ASN A N 1
ATOM 2793 C CA . ASN A 1 353 ? -19.966 21.129 1.077 1.00 96.19 353 ASN A CA 1
ATOM 2794 C C . ASN A 1 353 ? -21.263 20.559 0.475 1.00 96.19 353 ASN A C 1
ATOM 2796 O O . ASN A 1 353 ? -22.333 20.669 1.079 1.00 96.19 353 ASN A O 1
ATOM 2800 N N . ARG A 1 354 ? -21.171 19.906 -0.692 1.00 97.25 354 ARG A N 1
ATOM 2801 C CA . ARG A 1 354 ? -22.298 19.177 -1.289 1.00 97.25 354 ARG A CA 1
ATOM 2802 C C . ARG A 1 354 ? -22.724 17.990 -0.421 1.00 97.25 354 ARG A C 1
ATOM 2804 O O . ARG A 1 354 ? -23.920 17.822 -0.215 1.00 97.25 354 ARG A O 1
ATOM 2811 N N . TYR A 1 355 ? -21.776 17.228 0.127 1.00 97.94 355 TYR A N 1
ATOM 2812 C CA . TYR A 1 355 ? -22.046 16.147 1.082 1.00 97.94 355 TYR A CA 1
ATOM 2813 C C . TYR A 1 355 ? -22.775 16.641 2.344 1.00 97.94 355 TYR A C 1
ATOM 2815 O O . TYR A 1 355 ? -23.799 16.078 2.717 1.00 97.94 355 TYR A O 1
ATOM 2823 N N . LEU A 1 356 ? -22.328 17.748 2.945 1.00 96.69 356 LEU A N 1
ATOM 2824 C CA . LEU A 1 356 ? -22.981 18.356 4.116 1.00 96.69 356 LEU A CA 1
ATOM 2825 C C . LEU A 1 356 ? -24.421 18.819 3.836 1.00 96.69 356 LEU A C 1
ATOM 2827 O O . LEU A 1 356 ? -25.230 18.931 4.751 1.00 96.69 356 LEU A O 1
ATOM 2831 N N . SER A 1 357 ? -24.751 19.076 2.569 1.00 95.81 357 SER A N 1
ATOM 2832 C CA . SER A 1 357 ? -26.086 19.512 2.149 1.00 95.81 357 SER A CA 1
ATOM 2833 C C . SER A 1 357 ? -27.067 18.353 1.921 1.00 95.81 357 SER A C 1
ATOM 2835 O O . SER A 1 357 ? -28.236 18.610 1.637 1.00 95.81 357 SER A O 1
ATOM 2837 N N . LEU A 1 358 ? -26.617 17.094 2.001 1.00 96.38 358 LEU A N 1
ATOM 2838 C CA . LEU A 1 358 ? -27.466 15.917 1.801 1.00 96.38 358 LEU A CA 1
ATOM 2839 C C . LEU A 1 358 ? -28.415 15.711 2.988 1.00 96.38 358 LEU A C 1
ATOM 2841 O O . LEU A 1 358 ? -28.014 15.865 4.141 1.00 96.38 358 LEU A O 1
ATOM 2845 N N . ASP A 1 359 ? -29.644 15.266 2.715 1.00 95.00 359 ASP A N 1
ATOM 2846 C CA . ASP A 1 359 ? -30.685 15.071 3.738 1.00 95.00 359 ASP A CA 1
ATOM 2847 C C . ASP A 1 359 ? -30.267 14.104 4.857 1.00 95.00 359 ASP A C 1
ATOM 2849 O O . ASP A 1 359 ? -30.650 14.287 6.009 1.00 95.00 359 ASP A O 1
ATOM 2853 N N . ALA A 1 360 ? -29.438 13.105 4.539 1.00 94.44 360 ALA A N 1
ATOM 2854 C CA . ALA A 1 360 ? -28.905 12.158 5.518 1.00 94.44 360 ALA A CA 1
ATOM 2855 C C . ALA A 1 360 ? -27.847 12.771 6.459 1.00 94.44 360 ALA A C 1
ATOM 2857 O O . ALA A 1 360 ? -27.652 12.278 7.566 1.00 94.44 360 ALA A O 1
ATOM 2858 N N . VAL A 1 361 ? -27.156 13.833 6.029 1.00 95.50 361 VAL A N 1
ATOM 2859 C CA . VAL A 1 361 ? -26.030 14.449 6.759 1.00 95.50 361 VAL A CA 1
ATOM 2860 C C . VAL A 1 361 ? -26.484 15.697 7.515 1.00 95.50 361 VAL A C 1
ATOM 2862 O O . VAL A 1 361 ? -26.032 15.952 8.632 1.00 95.50 361 VAL A O 1
ATOM 2865 N N . LYS A 1 362 ? -27.424 16.451 6.936 1.00 93.69 362 LYS A N 1
ATOM 2866 C CA . LYS A 1 362 ? -27.938 17.724 7.452 1.00 93.69 362 LYS A CA 1
ATOM 2867 C C . LYS A 1 362 ? -28.335 17.709 8.942 1.00 93.69 362 LYS A C 1
ATOM 2869 O O . LYS A 1 362 ? -27.949 18.649 9.633 1.00 93.69 362 LYS A O 1
ATOM 2874 N N . PRO A 1 363 ? -28.988 16.661 9.494 1.00 93.75 363 PRO A N 1
ATOM 2875 C CA . PRO A 1 363 ? -29.314 16.609 10.924 1.00 93.75 363 PRO A CA 1
ATOM 2876 C C . PRO A 1 363 ? -28.102 16.723 11.860 1.00 93.75 363 PRO A C 1
ATOM 2878 O O . PRO A 1 363 ? -28.257 17.113 13.017 1.00 93.75 363 PRO A O 1
ATOM 2881 N N . TYR A 1 364 ? -26.908 16.365 11.378 1.00 94.38 364 TYR A N 1
ATOM 2882 C CA . TYR A 1 364 ? -25.651 16.431 12.125 1.00 94.38 364 TYR A CA 1
ATOM 2883 C C . TYR A 1 364 ? -24.882 17.736 11.877 1.00 94.38 364 TYR A C 1
ATOM 2885 O O . TYR A 1 364 ? -24.070 18.127 12.709 1.00 94.38 364 TYR A O 1
ATOM 2893 N N . VAL A 1 365 ? -25.166 18.433 10.772 1.00 93.62 365 VAL A N 1
ATOM 2894 C CA . VAL A 1 365 ? -24.601 19.756 10.447 1.00 93.62 365 VAL A CA 1
ATOM 2895 C C . VAL A 1 365 ? -25.169 20.845 11.354 1.00 93.62 365 VAL A C 1
ATOM 2897 O O . VAL A 1 365 ? -24.450 21.765 11.735 1.00 93.62 365 VAL A O 1
ATOM 2900 N N . ASP A 1 366 ? -26.438 20.712 11.742 1.00 88.19 366 ASP A N 1
ATOM 2901 C CA . ASP A 1 366 ? -27.128 21.648 12.637 1.00 88.19 366 ASP A CA 1
ATOM 2902 C C . ASP A 1 366 ? -26.737 21.467 14.122 1.00 88.19 366 ASP A C 1
ATOM 2904 O O . ASP A 1 366 ? -27.263 22.152 15.003 1.00 88.19 366 ASP A O 1
ATOM 2908 N N . LYS A 1 367 ? -25.838 20.522 14.437 1.00 91.56 367 LYS A N 1
ATOM 2909 C CA . LYS A 1 367 ? -25.368 20.277 15.806 1.00 91.56 367 LYS A CA 1
ATOM 2910 C C . LYS A 1 367 ? -24.363 21.346 16.220 1.00 91.56 367 LYS A C 1
ATOM 2912 O O . LYS A 1 367 ? -23.514 21.753 15.432 1.00 91.56 367 LYS A O 1
ATOM 2917 N N . PHE A 1 368 ? -24.450 21.785 17.475 1.00 88.19 368 PHE A N 1
ATOM 2918 C CA . PHE A 1 368 ? -23.636 22.885 17.998 1.00 88.19 368 PHE A CA 1
ATOM 2919 C C . PHE A 1 368 ? -22.130 22.618 17.874 1.00 88.19 368 PHE A C 1
ATOM 2921 O O . PHE A 1 368 ? -21.354 23.545 17.645 1.00 88.19 368 PHE A O 1
ATOM 2928 N N . GLU A 1 369 ? -21.723 21.356 17.999 1.00 90.12 369 GLU A N 1
ATOM 2929 C CA . GLU A 1 369 ? -20.324 20.945 17.964 1.00 90.12 369 GLU A CA 1
ATOM 2930 C C . GLU A 1 369 ? -19.726 20.994 16.553 1.00 90.12 369 GLU A C 1
ATOM 2932 O O . GLU A 1 369 ? -18.506 21.018 16.421 1.00 90.12 369 GLU A O 1
ATOM 2937 N N . PHE A 1 370 ? -20.548 20.986 15.498 1.00 93.94 370 PHE A N 1
ATOM 2938 C CA . PHE A 1 370 ? -20.067 20.872 14.126 1.00 93.94 370 PHE A CA 1
ATOM 2939 C C . PHE A 1 370 ? -19.497 22.190 13.582 1.00 93.94 370 PHE A C 1
ATOM 2941 O O . PHE A 1 370 ? -20.149 23.239 13.593 1.00 93.94 370 PHE A O 1
ATOM 2948 N N . GLY A 1 371 ? -18.304 22.101 12.988 1.00 90.81 371 GLY A N 1
ATOM 2949 C CA . GLY A 1 371 ? -17.707 23.164 12.187 1.00 90.81 371 GLY A CA 1
ATOM 2950 C C . GLY A 1 371 ? -17.561 24.485 12.946 1.00 90.81 371 GLY A C 1
ATOM 2951 O O . GLY A 1 371 ? -16.903 24.535 13.978 1.00 90.81 371 GLY A O 1
ATOM 2952 N N . ASN A 1 372 ? -18.141 25.563 12.412 1.00 85.56 372 ASN A N 1
ATOM 2953 C CA . ASN A 1 372 ? -18.182 26.881 13.059 1.00 85.56 372 ASN A CA 1
ATOM 2954 C C . ASN A 1 372 ? -19.472 27.156 13.857 1.00 85.56 372 ASN A C 1
ATOM 2956 O O . ASN A 1 372 ? -19.760 28.319 14.139 1.00 85.56 372 ASN A O 1
ATOM 2960 N N . SER A 1 373 ? -20.284 26.133 14.138 1.00 76.94 373 SER A N 1
ATOM 2961 C CA . SER A 1 373 ? -21.618 26.257 14.748 1.00 76.94 373 SER A CA 1
ATOM 2962 C C . SER A 1 373 ? -22.653 27.047 13.921 1.00 76.94 373 SER A C 1
ATOM 2964 O O . SER A 1 373 ? -23.747 27.320 14.406 1.00 76.94 373 SER A O 1
ATOM 2966 N N . GLU A 1 374 ? -22.355 27.379 12.658 1.00 81.00 374 GLU A N 1
ATOM 2967 C CA . GLU A 1 374 ? -23.284 28.006 11.697 1.00 81.00 374 GLU A CA 1
ATOM 2968 C C . GLU A 1 374 ? -23.631 27.056 10.532 1.00 81.00 374 GLU A C 1
ATOM 2970 O O . GLU A 1 374 ? -23.987 27.492 9.433 1.00 81.00 374 GLU A O 1
ATOM 2975 N N . GLY A 1 375 ? -23.463 25.746 10.741 1.00 80.06 375 GLY A N 1
ATOM 2976 C CA . GLY A 1 375 ? -23.732 24.722 9.731 1.00 80.06 375 GLY A CA 1
ATOM 2977 C C . GLY A 1 375 ? -22.711 24.682 8.589 1.00 80.06 375 GLY A C 1
ATOM 2978 O O . GLY A 1 375 ? -23.036 24.269 7.474 1.00 80.06 375 GLY A O 1
ATOM 2979 N N . LYS A 1 376 ? -21.471 25.132 8.828 1.00 87.75 376 LYS A N 1
ATOM 2980 C CA . LYS A 1 376 ? -20.386 25.100 7.836 1.00 87.75 376 LYS A CA 1
ATOM 2981 C C . LYS A 1 376 ? -19.114 24.501 8.413 1.00 87.75 376 LYS A C 1
ATOM 2983 O O . LYS A 1 376 ? -18.696 24.846 9.514 1.00 87.75 376 LYS A O 1
ATOM 2988 N N . ALA A 1 377 ? -18.444 23.676 7.611 1.00 92.38 377 ALA A N 1
ATOM 2989 C CA . ALA A 1 377 ? -17.092 23.237 7.924 1.00 92.38 377 ALA A CA 1
ATOM 2990 C C . ALA A 1 377 ? -16.122 24.434 7.918 1.00 92.38 377 ALA A C 1
ATOM 2992 O O . ALA A 1 377 ? -16.092 25.231 6.975 1.00 92.38 377 ALA A O 1
ATOM 2993 N N . TYR A 1 378 ? -15.294 24.533 8.954 1.00 91.75 378 TYR A N 1
ATOM 2994 C CA . TYR A 1 378 ? -14.280 25.564 9.124 1.00 91.75 378 TYR A CA 1
ATOM 2995 C C . TYR A 1 378 ? -12.871 24.982 8.995 1.00 91.75 378 TYR A C 1
ATOM 2997 O O . TYR A 1 378 ? -12.267 24.486 9.942 1.00 91.75 378 TYR A O 1
ATOM 3005 N N . TRP A 1 379 ? -12.310 25.088 7.792 1.00 92.25 379 TRP A N 1
ATOM 3006 C CA . TRP A 1 379 ? -10.995 24.529 7.458 1.00 92.25 379 TRP A CA 1
ATOM 3007 C C . TRP A 1 379 ? -9.796 25.365 7.934 1.00 92.25 379 TRP A C 1
ATOM 3009 O O . TRP A 1 379 ? -8.656 25.001 7.644 1.00 92.25 379 TRP A O 1
ATOM 3019 N N . GLY A 1 380 ? -10.033 26.510 8.584 1.00 87.38 380 GLY A N 1
ATOM 3020 C CA . GLY A 1 380 ? -8.973 27.400 9.072 1.00 87.38 380 GLY A CA 1
ATOM 3021 C C . GLY A 1 380 ? -8.224 26.842 10.283 1.00 87.38 380 GLY A C 1
ATOM 3022 O O . GLY A 1 380 ? -7.082 27.221 10.522 1.00 87.38 380 GLY A O 1
ATOM 3023 N N . ASP A 1 381 ? -8.844 25.913 11.008 1.00 88.38 381 ASP A N 1
ATOM 3024 C CA . ASP A 1 381 ? -8.268 25.269 12.179 1.00 88.38 381 ASP A CA 1
ATOM 3025 C C . ASP A 1 381 ? -8.647 23.783 12.193 1.00 88.38 381 ASP A C 1
ATOM 3027 O O . ASP A 1 381 ? -9.818 23.406 12.133 1.00 88.38 381 ASP A O 1
ATOM 3031 N N . LYS A 1 382 ? -7.607 22.947 12.248 1.00 90.75 382 LYS A N 1
ATOM 3032 C CA . LYS A 1 382 ? -7.680 21.486 12.159 1.00 90.75 382 LYS A CA 1
ATOM 3033 C C . LYS A 1 382 ? -8.332 20.839 13.384 1.00 90.75 382 LYS A C 1
ATOM 3035 O O . LYS A 1 382 ? -8.720 19.681 13.282 1.00 90.75 382 LYS A O 1
ATOM 3040 N N . THR A 1 383 ? -8.447 21.563 14.496 1.00 90.00 383 THR A N 1
ATOM 3041 C CA . THR A 1 383 ? -9.097 21.087 15.724 1.00 90.00 383 THR A CA 1
ATOM 3042 C C . THR A 1 383 ? -10.618 21.259 15.704 1.00 90.00 383 THR A C 1
ATOM 3044 O O . THR A 1 383 ? -11.300 20.704 16.559 1.00 90.00 383 THR A O 1
ATOM 3047 N N . ASN A 1 384 ? -11.172 21.959 14.704 1.00 92.50 384 ASN A N 1
ATOM 3048 C CA . ASN A 1 384 ? -12.621 22.025 14.530 1.00 92.50 384 ASN A CA 1
ATOM 3049 C C . ASN A 1 384 ? -13.178 20.695 14.021 1.00 92.50 384 ASN A C 1
ATOM 3051 O O . ASN A 1 384 ? -12.618 20.053 13.122 1.00 92.50 384 ASN A O 1
ATOM 3055 N N . LEU A 1 385 ? -14.331 20.334 14.577 1.00 94.44 385 LEU A N 1
ATOM 3056 C CA . LEU A 1 385 ? -15.089 19.121 14.301 1.00 94.44 385 LEU A CA 1
ATOM 3057 C C . LEU A 1 385 ? -15.789 19.229 12.939 1.00 94.44 385 LEU A C 1
ATOM 3059 O O . LEU A 1 385 ? -16.980 19.514 12.834 1.00 94.44 385 LEU A O 1
ATOM 3063 N N . ASN A 1 386 ? -15.007 19.066 11.875 1.00 96.25 386 ASN A N 1
ATOM 3064 C CA . ASN A 1 386 ? -15.445 19.267 10.494 1.00 96.25 386 ASN A CA 1
ATOM 3065 C C . ASN A 1 386 ? -15.898 17.979 9.798 1.00 96.25 386 ASN A C 1
ATOM 3067 O O . ASN A 1 386 ? -16.503 18.053 8.726 1.00 96.25 386 ASN A O 1
ATOM 3071 N N . TYR A 1 387 ? -15.584 16.807 10.352 1.00 97.69 387 TYR A N 1
ATOM 3072 C CA . TYR A 1 387 ? -15.850 15.523 9.710 1.00 97.69 387 TYR A CA 1
ATOM 3073 C C . TYR A 1 387 ? -17.113 14.891 10.275 1.00 97.69 387 TYR A C 1
ATOM 3075 O O . TYR A 1 387 ? -17.205 14.723 11.486 1.00 97.69 387 TYR A O 1
ATOM 3083 N N . ILE A 1 388 ? -18.056 14.529 9.401 1.00 97.75 388 ILE A N 1
ATOM 3084 C CA . ILE A 1 388 ? -19.248 13.745 9.745 1.00 97.75 388 ILE A CA 1
ATOM 3085 C C . ILE A 1 388 ? -19.169 12.423 8.990 1.00 97.75 388 ILE A C 1
ATOM 3087 O O . ILE A 1 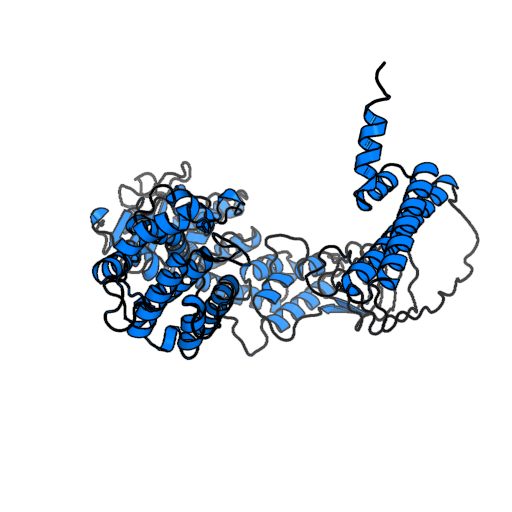388 ? -19.299 12.405 7.765 1.00 97.75 388 ILE A O 1
ATOM 3091 N N . LEU A 1 389 ? -18.979 11.327 9.715 1.00 97.56 389 LEU A N 1
ATOM 3092 C CA . LEU A 1 389 ? -19.035 9.969 9.180 1.00 97.56 389 LEU A CA 1
ATOM 3093 C C . LEU A 1 389 ? -20.409 9.383 9.460 1.00 97.56 389 LEU A C 1
ATOM 3095 O O . LEU A 1 389 ? -20.938 9.585 10.550 1.00 97.56 389 LEU A O 1
ATOM 3099 N N . LEU A 1 390 ? -20.952 8.625 8.515 1.00 96.44 390 LEU A N 1
ATOM 3100 C CA . LEU A 1 390 ? -22.236 7.947 8.636 1.00 96.44 390 LEU A CA 1
ATOM 3101 C C . LEU A 1 390 ? -22.057 6.432 8.552 1.00 96.44 390 LEU A C 1
ATOM 3103 O O . LEU A 1 390 ? -21.289 5.929 7.734 1.00 96.44 390 LEU A O 1
ATOM 3107 N N . ASN A 1 391 ? -22.820 5.715 9.371 1.00 93.31 391 ASN A N 1
ATOM 3108 C CA . ASN A 1 391 ? -23.030 4.280 9.242 1.00 93.31 391 ASN A CA 1
ATOM 3109 C C . ASN A 1 391 ? -24.456 3.937 9.696 1.00 93.31 391 ASN A C 1
ATOM 3111 O O . ASN A 1 391 ? -24.751 3.939 10.894 1.00 93.31 391 ASN A O 1
ATOM 3115 N N . ASP A 1 392 ? -25.348 3.669 8.742 1.00 87.94 392 ASP A N 1
ATOM 3116 C CA . ASP A 1 392 ? -26.782 3.465 8.971 1.00 87.94 392 ASP A CA 1
ATOM 3117 C C . ASP A 1 392 ? -27.415 4.584 9.826 1.00 87.94 392 ASP A C 1
ATOM 3119 O O . ASP A 1 392 ? -27.510 5.732 9.400 1.00 87.94 392 ASP A O 1
ATOM 3123 N N . GLN A 1 393 ? -27.854 4.258 11.045 1.00 88.56 393 GLN A N 1
ATOM 3124 C CA . GLN A 1 393 ? -28.476 5.182 11.999 1.00 88.56 393 GLN A CA 1
ATOM 3125 C C . GLN A 1 393 ? -27.466 5.887 12.917 1.00 88.56 393 GLN A C 1
ATOM 3127 O O . GLN A 1 393 ? -27.867 6.549 13.882 1.00 88.56 393 GLN A O 1
ATOM 3132 N N . LYS A 1 394 ? -26.164 5.699 12.680 1.00 95.31 394 LYS A N 1
ATOM 3133 C CA . LYS A 1 394 ? -25.086 6.270 13.486 1.00 95.31 394 LYS A CA 1
ATOM 3134 C C . LYS A 1 394 ? -24.338 7.342 12.716 1.00 95.31 394 LYS A C 1
ATOM 3136 O O . LYS A 1 394 ? -24.080 7.195 11.523 1.00 95.31 394 LYS A O 1
ATOM 3141 N N . ALA A 1 395 ? -23.922 8.375 13.438 1.00 97.12 395 ALA A N 1
ATOM 3142 C CA . ALA A 1 395 ? -23.021 9.389 12.923 1.00 97.12 395 ALA A CA 1
ATOM 3143 C C . ALA A 1 395 ? -21.901 9.688 13.915 1.00 97.12 395 ALA A C 1
ATOM 3145 O O . ALA A 1 395 ? -22.118 9.699 15.126 1.00 97.12 395 ALA A O 1
ATOM 3146 N N . MET A 1 396 ? -20.708 9.948 13.396 1.00 97.50 396 MET A N 1
ATOM 3147 C CA . MET A 1 396 ? -19.548 10.356 14.178 1.00 97.50 396 MET A CA 1
ATOM 3148 C C . MET A 1 396 ? -19.105 11.740 13.728 1.00 97.50 396 MET A C 1
ATOM 3150 O O . MET A 1 396 ? -18.856 11.940 12.540 1.00 97.50 396 MET A O 1
ATOM 3154 N N . ILE A 1 397 ? -18.989 12.670 14.676 1.00 97.12 397 ILE A N 1
ATOM 3155 C CA . ILE A 1 397 ? -18.437 14.004 14.439 1.00 97.12 397 ILE A CA 1
ATOM 3156 C C . ILE A 1 397 ? -17.042 14.082 15.063 1.00 97.12 397 ILE A C 1
ATOM 3158 O O . ILE A 1 397 ? -16.889 13.856 16.266 1.00 97.12 397 ILE A O 1
ATOM 3162 N N . ILE A 1 398 ? -16.030 14.380 14.248 1.00 96.50 398 ILE A N 1
ATOM 3163 C CA . ILE A 1 398 ? -14.612 14.327 14.636 1.00 96.50 398 ILE A CA 1
ATOM 3164 C C . ILE A 1 398 ? -13.786 15.432 13.955 1.00 96.50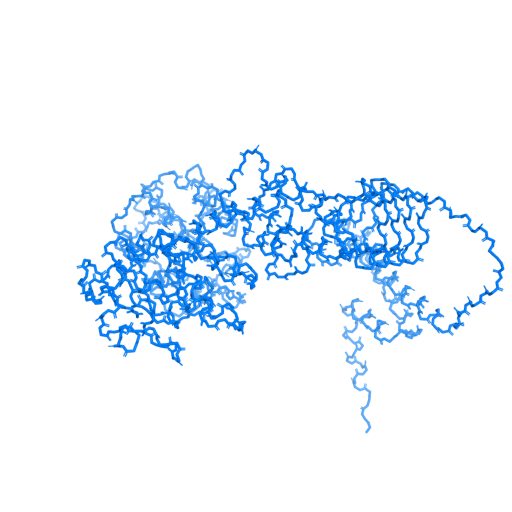 398 ILE A C 1
ATOM 3166 O O . ILE A 1 398 ? -14.156 15.965 12.903 1.00 96.50 398 ILE A O 1
ATOM 3170 N N . ASP A 1 399 ? -12.668 15.813 14.572 1.00 95.12 399 ASP A N 1
ATOM 3171 C CA . ASP A 1 399 ? -11.744 16.820 14.059 1.00 95.12 399 ASP A CA 1
ATOM 3172 C C . ASP A 1 399 ? -10.691 16.203 13.128 1.00 95.12 399 ASP A C 1
ATOM 3174 O O . ASP A 1 399 ? -10.485 14.988 13.076 1.00 95.12 399 ASP A O 1
ATOM 3178 N N . HIS A 1 400 ? -9.995 17.058 12.377 1.00 94.62 400 HIS A N 1
ATOM 3179 C CA . HIS A 1 400 ? -9.003 16.599 11.410 1.00 94.62 400 HIS A CA 1
ATOM 3180 C C . HIS A 1 400 ? -7.783 15.945 12.069 1.00 94.62 400 HIS A C 1
ATOM 3182 O O . HIS A 1 400 ? -7.205 15.023 11.493 1.00 94.62 400 HIS A O 1
ATOM 3188 N N . VAL A 1 401 ? -7.345 16.445 13.229 1.00 91.44 401 VAL A N 1
ATOM 3189 C CA . VAL A 1 401 ? -6.145 15.944 13.909 1.00 91.44 401 VAL A CA 1
ATOM 3190 C C . VAL A 1 401 ? -6.391 14.521 14.391 1.00 91.44 401 VAL A C 1
ATOM 3192 O O . VAL A 1 401 ? -5.559 13.649 14.136 1.00 91.44 401 VAL A O 1
ATOM 3195 N N . ASN A 1 402 ? -7.531 14.271 15.037 1.00 91.38 402 ASN A N 1
ATOM 3196 C CA . ASN A 1 402 ? -7.826 12.959 15.595 1.00 91.38 402 ASN A CA 1
ATOM 3197 C C . ASN A 1 402 ? -8.181 11.925 14.517 1.00 91.38 402 ASN A C 1
ATOM 3199 O O . ASN A 1 402 ? -7.610 10.836 14.533 1.00 91.38 402 ASN A O 1
ATOM 3203 N N . ILE A 1 403 ? -9.010 12.267 13.517 1.00 94.12 403 ILE A N 1
ATOM 3204 C CA . ILE A 1 403 ? -9.339 11.318 12.435 1.00 94.12 403 ILE A CA 1
ATOM 3205 C C . ILE A 1 403 ? -8.099 10.906 11.636 1.00 94.12 403 ILE A C 1
ATOM 3207 O O . ILE A 1 403 ? -7.934 9.732 11.317 1.00 94.12 403 ILE A O 1
ATOM 3211 N N . SER A 1 404 ? -7.183 11.845 11.366 1.00 92.06 404 SER A N 1
ATOM 3212 C CA . SER A 1 404 ? -5.946 11.539 10.638 1.00 92.06 404 SER A CA 1
ATOM 3213 C C . SER A 1 404 ? -5.069 10.558 11.411 1.00 92.06 404 SER A C 1
ATOM 3215 O O . SER A 1 404 ? -4.452 9.692 10.805 1.00 92.06 404 SER A O 1
ATOM 3217 N N . LYS A 1 405 ? -5.030 10.671 12.744 1.00 89.31 405 LYS A N 1
ATOM 3218 C CA . LYS A 1 405 ? -4.307 9.742 13.619 1.00 89.31 405 LYS A CA 1
ATOM 3219 C C . LYS A 1 405 ? -4.990 8.373 13.701 1.00 89.31 405 LYS A C 1
ATOM 3221 O O . LYS A 1 405 ? -4.308 7.362 13.619 1.00 89.31 405 LYS A O 1
ATOM 3226 N N . MET A 1 406 ? -6.319 8.334 13.818 1.00 90.06 406 MET A N 1
ATOM 3227 C CA . MET A 1 406 ? -7.094 7.083 13.862 1.00 90.06 406 MET A CA 1
ATOM 3228 C C . MET A 1 406 ? -7.046 6.290 12.547 1.00 90.06 406 MET A C 1
ATOM 3230 O O . MET A 1 406 ? -7.325 5.096 12.547 1.00 90.06 406 MET A O 1
ATOM 3234 N N . LEU A 1 407 ? -6.705 6.935 11.427 1.00 90.88 407 LEU A N 1
ATOM 3235 C CA . LEU A 1 407 ? -6.493 6.280 10.133 1.00 90.88 407 LEU A CA 1
ATOM 3236 C C . LEU A 1 407 ? -5.041 5.804 9.921 1.00 90.88 407 LEU A C 1
ATOM 3238 O O . LEU A 1 407 ? -4.765 5.182 8.905 1.00 90.88 407 LEU A O 1
ATOM 3242 N N . GLN A 1 408 ? -4.099 6.062 10.834 1.00 83.25 408 GLN A N 1
ATOM 3243 C CA . GLN A 1 408 ? -2.707 5.610 10.684 1.00 83.25 408 GLN A CA 1
ATOM 3244 C C . GLN A 1 408 ? -2.513 4.181 11.213 1.00 83.25 408 GLN A C 1
ATOM 3246 O O . GLN A 1 408 ? -2.955 3.855 12.315 1.00 83.25 408 GLN A O 1
ATOM 3251 N N . LEU A 1 409 ? -1.804 3.340 10.449 1.00 67.19 409 LEU A N 1
ATOM 3252 C CA . LEU A 1 409 ? -1.466 1.956 10.829 1.00 67.19 409 LEU A CA 1
ATOM 3253 C C . LEU A 1 409 ? -0.128 1.828 11.592 1.00 67.19 409 LEU A C 1
ATOM 3255 O O . LEU A 1 409 ? 0.155 0.772 12.147 1.00 67.19 409 LEU A O 1
ATOM 3259 N N . SER A 1 410 ? 0.713 2.870 11.630 1.00 57.91 410 SER A N 1
ATOM 3260 C CA . SER A 1 410 ? 2.056 2.816 12.236 1.00 57.91 410 SER A CA 1
ATOM 3261 C C . SER A 1 410 ? 2.086 3.251 13.710 1.00 57.91 410 SER A C 1
ATOM 3263 O O . SER A 1 410 ? 1.627 4.342 14.046 1.00 57.91 410 SER A O 1
ATOM 3265 N N . ASN A 1 411 ? 2.733 2.436 14.553 1.00 50.16 411 ASN A N 1
ATOM 3266 C CA . ASN A 1 411 ? 2.881 2.528 16.021 1.00 50.16 411 ASN A CA 1
ATOM 3267 C C . ASN A 1 411 ? 3.607 3.769 16.599 1.00 50.16 411 ASN A C 1
ATOM 3269 O O . ASN A 1 411 ? 3.977 3.764 17.771 1.00 50.16 411 ASN A O 1
ATOM 3273 N N . ASP A 1 412 ? 3.803 4.847 15.842 1.00 50.22 412 ASP A N 1
ATOM 3274 C CA . ASP A 1 412 ? 4.552 6.011 16.344 1.00 50.22 412 ASP A CA 1
ATOM 3275 C C . ASP A 1 412 ? 3.725 6.945 17.247 1.00 50.22 412 ASP A C 1
ATOM 3277 O O . ASP A 1 412 ? 4.284 7.814 17.916 1.00 50.22 412 ASP A O 1
ATOM 3281 N N . ASN A 1 413 ? 2.401 6.775 17.324 1.00 50.03 413 ASN A N 1
ATOM 3282 C CA . ASN A 1 413 ? 1.529 7.723 18.018 1.00 50.03 413 ASN A CA 1
ATOM 3283 C C . ASN A 1 413 ? 0.855 7.129 19.265 1.00 50.03 413 ASN A C 1
ATOM 3285 O O . ASN A 1 413 ? -0.330 6.813 19.257 1.00 50.03 413 ASN A O 1
ATOM 3289 N N . ASN A 1 414 ? 1.563 7.154 20.399 1.00 54.41 414 ASN A N 1
ATOM 3290 C CA . ASN A 1 414 ? 0.980 7.021 21.751 1.00 54.41 414 ASN A CA 1
ATOM 3291 C C . ASN A 1 414 ? -0.017 8.158 22.126 1.00 54.41 414 ASN A C 1
ATOM 3293 O O . ASN A 1 414 ? -0.384 8.297 23.289 1.00 54.41 414 ASN A O 1
ATOM 3297 N N . ASP A 1 415 ? -0.446 8.990 21.169 1.00 68.06 415 ASP A N 1
ATOM 3298 C CA . ASP A 1 415 ? -1.274 10.195 21.359 1.00 68.06 415 ASP A CA 1
ATOM 3299 C C . ASP A 1 415 ? -2.556 10.176 20.492 1.00 68.06 415 ASP A C 1
ATOM 3301 O O . ASP A 1 415 ? -3.106 11.226 20.140 1.00 68.06 415 ASP A O 1
ATOM 3305 N N . VAL A 1 416 ? -3.021 8.992 20.071 1.00 79.56 416 VAL A N 1
ATOM 3306 C CA . VAL A 1 416 ? -4.356 8.843 19.459 1.00 79.56 416 VAL A CA 1
ATOM 3307 C C . VAL A 1 416 ? -5.416 8.861 20.559 1.00 79.56 416 VAL A C 1
ATOM 3309 O O . VAL A 1 416 ? -5.330 8.092 21.517 1.00 79.56 416 VAL A O 1
ATOM 3312 N N . LYS A 1 417 ? -6.434 9.720 20.424 1.00 83.31 417 LYS A N 1
ATOM 3313 C CA . LYS A 1 417 ? -7.515 9.853 21.408 1.00 83.31 417 LYS A CA 1
ATOM 3314 C C . LYS A 1 417 ? -8.773 9.155 20.908 1.00 83.31 417 LYS A C 1
ATOM 3316 O O . LYS A 1 417 ? -9.624 9.756 20.257 1.00 83.31 417 LYS A O 1
ATOM 3321 N N . TRP A 1 418 ? -8.889 7.871 21.233 1.00 84.44 418 TRP A N 1
ATOM 3322 C CA . TRP A 1 418 ? -10.014 7.013 20.841 1.00 84.44 418 TRP A CA 1
ATOM 3323 C C . TRP A 1 418 ? -11.346 7.351 21.523 1.00 84.44 418 TRP A C 1
ATOM 3325 O O . TRP A 1 418 ? -12.310 6.629 21.313 1.00 84.44 418 TRP A O 1
ATOM 3335 N N . ASP A 1 419 ? -11.405 8.417 22.318 1.00 80.00 419 ASP A N 1
ATOM 3336 C CA . ASP A 1 419 ? -12.580 8.973 22.998 1.00 80.00 419 ASP A CA 1
ATOM 3337 C C . ASP A 1 419 ? -12.885 10.426 22.573 1.00 80.00 419 ASP A C 1
ATOM 3339 O O . ASP A 1 419 ? -13.844 11.031 23.052 1.00 80.00 419 ASP A O 1
ATOM 3343 N N . HIS A 1 420 ? -12.091 11.000 21.660 1.00 86.75 420 HIS A N 1
ATOM 3344 C CA . HIS A 1 420 ? -12.230 12.386 21.214 1.00 86.75 420 HIS A CA 1
ATOM 3345 C C . HIS A 1 420 ? -13.061 12.492 19.928 1.00 86.75 420 HIS A C 1
ATOM 3347 O O . HIS A 1 420 ? -12.541 12.714 18.834 1.00 86.75 420 HIS A O 1
ATOM 3353 N N . PHE A 1 421 ? -14.368 12.281 20.074 1.00 92.50 421 PHE A N 1
ATOM 3354 C CA . PHE A 1 421 ? -15.391 12.446 19.038 1.00 92.50 421 PHE A CA 1
ATOM 3355 C C . PHE A 1 421 ? -16.782 12.520 19.683 1.00 92.50 421 PHE A C 1
ATOM 3357 O O . PHE A 1 421 ? -16.960 12.147 20.843 1.00 92.50 421 PHE A O 1
ATOM 3364 N N . TYR A 1 422 ? -17.782 12.949 18.915 1.00 92.56 422 TYR A N 1
ATOM 3365 C CA . TYR A 1 422 ? -19.190 12.822 19.296 1.00 92.56 422 TYR A CA 1
ATOM 3366 C C . TYR A 1 422 ? -19.842 11.693 18.507 1.00 92.56 422 TYR A C 1
ATOM 3368 O O . TYR A 1 422 ? -19.779 11.679 17.276 1.00 92.56 422 TYR A O 1
ATOM 3376 N N . LEU A 1 423 ? -20.479 10.756 19.212 1.00 93.81 423 LEU A N 1
ATOM 3377 C CA . LEU A 1 423 ? -21.249 9.673 18.607 1.00 93.81 423 LEU A CA 1
ATOM 3378 C C . LEU A 1 423 ? -22.736 9.979 18.708 1.00 93.81 423 LEU A C 1
ATOM 3380 O O . LEU A 1 423 ? -23.256 10.207 19.796 1.00 93.81 423 LEU A O 1
ATOM 3384 N N . TYR A 1 424 ? -23.428 9.906 17.584 1.00 95.38 424 TYR A N 1
ATOM 3385 C CA . TYR A 1 424 ? -24.874 9.987 17.511 1.00 95.38 424 TYR A CA 1
ATOM 3386 C C . TYR A 1 424 ? -25.437 8.640 17.075 1.00 95.38 424 TYR A C 1
ATOM 3388 O O . TYR A 1 424 ? -24.906 8.008 16.165 1.00 95.38 424 TYR A O 1
ATOM 3396 N N . GLN A 1 425 ? -26.536 8.220 17.693 1.00 92.69 425 GLN A N 1
ATOM 3397 C CA . GLN A 1 425 ? -27.336 7.077 17.263 1.00 92.69 425 GLN A CA 1
ATOM 3398 C C . GLN A 1 425 ? -28.800 7.513 17.257 1.00 92.69 425 GLN A C 1
ATOM 3400 O O . GLN A 1 425 ? -29.274 8.060 18.247 1.00 92.69 425 GLN A O 1
ATOM 3405 N N . ASN A 1 426 ? -29.506 7.327 16.139 1.00 90.12 426 ASN A N 1
ATOM 3406 C CA . ASN A 1 426 ? -30.880 7.822 15.968 1.00 90.12 426 ASN A CA 1
ATOM 3407 C C . ASN A 1 426 ? -31.026 9.328 16.267 1.00 90.12 426 ASN A C 1
ATOM 3409 O O . ASN A 1 426 ? -32.016 9.761 16.845 1.00 90.12 426 ASN A O 1
ATOM 3413 N N . ASN A 1 427 ? -30.029 10.130 15.872 1.00 88.06 427 ASN A N 1
ATOM 3414 C CA . ASN A 1 427 ? -29.935 11.579 16.127 1.00 88.06 427 ASN A CA 1
ATOM 3415 C C . ASN A 1 427 ? -29.767 12.002 17.599 1.00 88.06 427 ASN A C 1
ATOM 3417 O O . ASN A 1 427 ? -29.741 13.208 17.877 1.00 88.06 427 ASN A O 1
ATOM 3421 N N . GLU A 1 428 ? -29.561 11.052 18.513 1.00 92.19 428 GLU A N 1
ATOM 3422 C CA . GLU A 1 428 ? -29.282 11.296 19.929 1.00 92.19 428 GLU A CA 1
ATOM 3423 C C . GLU A 1 428 ? -27.793 11.119 20.243 1.00 92.19 428 GLU A C 1
ATOM 3425 O O . GLU A 1 428 ? -27.181 10.112 19.871 1.00 92.19 428 GLU A O 1
ATOM 3430 N N . CYS A 1 429 ? -27.214 12.106 20.932 1.00 91.31 429 CYS A N 1
ATOM 3431 C CA . CYS A 1 429 ? -25.811 12.087 21.337 1.00 91.31 429 CYS A CA 1
ATOM 3432 C C . CYS A 1 429 ? -25.595 11.044 22.439 1.00 91.31 429 CYS A C 1
ATOM 3434 O O . CYS A 1 429 ? -26.291 11.050 23.456 1.00 91.31 429 CYS A O 1
ATOM 3436 N N . GLN A 1 430 ? -24.632 10.151 22.233 1.00 85.19 430 GLN A N 1
ATOM 3437 C CA . GLN A 1 430 ? -24.300 9.085 23.168 1.00 85.19 430 GLN A CA 1
ATOM 3438 C C . GLN A 1 430 ? -23.299 9.597 24.215 1.00 85.19 430 GLN A C 1
ATOM 3440 O O . GLN A 1 430 ? -22.240 10.108 23.844 1.00 85.19 430 GLN A O 1
ATOM 3445 N N . PRO A 1 431 ? -23.577 9.442 25.522 1.00 73.88 431 PRO A N 1
ATOM 3446 C CA . PRO A 1 431 ? -22.624 9.801 26.566 1.00 73.88 431 PRO A CA 1
ATOM 3447 C C . PRO A 1 431 ? -21.326 8.996 26.445 1.00 73.88 431 PRO A C 1
ATOM 3449 O O . PRO A 1 431 ? -21.376 7.769 26.346 1.00 73.88 431 PRO A O 1
ATOM 3452 N N . THR A 1 432 ? -20.167 9.653 26.555 1.00 68.38 432 THR A N 1
ATOM 3453 C CA . THR A 1 432 ? -18.831 9.042 26.392 1.00 68.38 432 THR A CA 1
ATOM 3454 C C . THR A 1 432 ? -18.632 7.764 27.218 1.00 68.38 432 THR A C 1
ATOM 3456 O O . THR A 1 432 ? -18.071 6.790 26.726 1.00 68.38 432 THR A O 1
ATOM 3459 N N . GLY A 1 433 ? -19.143 7.721 28.455 1.00 53.91 433 GLY A N 1
ATOM 3460 C CA . GLY A 1 433 ? -19.030 6.551 29.339 1.00 53.91 433 GLY A CA 1
ATOM 3461 C C . GLY A 1 433 ? -19.895 5.342 28.951 1.00 53.91 433 GLY A C 1
ATOM 3462 O O . GLY A 1 433 ? -19.714 4.267 29.511 1.00 53.91 433 GLY A O 1
ATOM 3463 N N . SER A 1 434 ? -20.830 5.503 28.010 1.00 68.06 434 SER A N 1
ATOM 3464 C CA . SER A 1 434 ? -21.724 4.438 27.525 1.00 68.06 434 SER A CA 1
ATOM 3465 C C . SER A 1 434 ? -21.311 3.860 26.166 1.00 68.06 434 SER A C 1
ATOM 3467 O O . SER A 1 434 ? -21.901 2.885 25.700 1.00 68.06 434 SER A O 1
ATOM 3469 N N . ILE A 1 435 ? -20.294 4.445 25.522 1.00 73.50 435 ILE A N 1
ATOM 3470 C CA . ILE A 1 435 ? -19.857 4.051 24.182 1.00 73.50 435 ILE A CA 1
ATOM 3471 C C . ILE A 1 435 ? -19.102 2.721 24.248 1.00 73.50 435 ILE A C 1
ATOM 3473 O O . ILE A 1 435 ? -18.074 2.588 24.909 1.00 73.50 435 ILE A O 1
ATOM 3477 N N . ASN A 1 436 ? -19.574 1.734 23.487 1.00 76.62 436 ASN A N 1
ATOM 3478 C CA . ASN A 1 436 ? -18.813 0.515 23.235 1.00 76.62 436 ASN A CA 1
ATOM 3479 C C . ASN A 1 436 ? -17.827 0.762 22.083 1.00 76.62 436 ASN A C 1
ATOM 3481 O O . ASN A 1 436 ? -18.179 0.611 20.911 1.00 76.62 436 ASN A O 1
ATOM 3485 N N . TYR A 1 437 ? -16.592 1.141 22.416 1.00 76.81 437 TYR A N 1
ATOM 3486 C CA . TYR A 1 437 ? -15.553 1.480 21.434 1.00 76.81 437 TYR A CA 1
ATOM 3487 C C . TYR A 1 437 ? -15.195 0.319 20.502 1.00 76.81 437 TYR A C 1
ATOM 3489 O O . TYR A 1 437 ? -14.996 0.532 19.310 1.00 76.81 437 TYR A O 1
ATOM 3497 N N . LYS A 1 438 ? -15.187 -0.922 21.009 1.00 75.12 438 LYS A N 1
ATOM 3498 C CA . LYS A 1 438 ? -14.920 -2.112 20.189 1.00 75.12 438 LYS A CA 1
ATOM 3499 C C . LYS A 1 438 ? -15.964 -2.246 19.085 1.00 75.12 438 LYS A C 1
ATOM 3501 O O . LYS A 1 438 ? -15.601 -2.312 17.919 1.00 75.12 438 LYS A O 1
ATOM 3506 N N . LYS A 1 439 ? -17.247 -2.227 19.449 1.00 80.88 439 LYS A N 1
ATOM 3507 C CA . LYS A 1 439 ? -18.346 -2.272 18.479 1.00 80.88 439 LYS A CA 1
ATOM 3508 C C . LYS A 1 439 ? -18.291 -1.078 17.522 1.00 80.88 439 LYS A C 1
ATOM 3510 O O . LYS A 1 439 ? -18.383 -1.251 16.312 1.00 80.88 439 LYS A O 1
ATOM 3515 N N . THR A 1 440 ? -18.056 0.116 18.065 1.00 84.50 440 THR A N 1
ATOM 3516 C CA . THR A 1 440 ? -18.002 1.362 17.287 1.00 84.50 440 THR A CA 1
ATOM 3517 C C . THR A 1 440 ? -16.926 1.311 16.204 1.00 84.50 440 THR A C 1
ATOM 3519 O O . THR A 1 440 ? -17.205 1.658 15.064 1.00 84.50 440 THR A O 1
ATOM 3522 N N . PHE A 1 441 ? -15.710 0.856 16.511 1.00 87.69 441 PHE A N 1
ATOM 3523 C CA . PHE A 1 441 ? -14.598 0.914 15.554 1.00 87.69 441 PHE A CA 1
ATOM 3524 C C . PHE A 1 441 ? -14.379 -0.369 14.751 1.00 87.69 441 PHE A C 1
ATOM 3526 O O . PHE A 1 441 ? -13.848 -0.301 13.648 1.00 87.69 441 PHE A O 1
ATOM 3533 N N . ILE A 1 442 ? -14.787 -1.532 15.266 1.00 82.88 442 ILE A N 1
ATOM 3534 C CA . ILE A 1 442 ? -14.623 -2.810 14.557 1.00 82.88 442 ILE A CA 1
ATOM 3535 C C . ILE A 1 442 ? -15.848 -3.134 13.700 1.00 82.88 442 ILE A C 1
ATOM 3537 O O . ILE A 1 442 ? -15.689 -3.609 12.575 1.00 82.88 442 ILE A O 1
ATOM 3541 N N . ASP A 1 443 ? -17.056 -2.864 14.199 1.00 84.50 443 ASP A N 1
ATOM 3542 C CA . ASP A 1 443 ? -18.289 -3.277 13.525 1.00 84.50 443 ASP A CA 1
ATOM 3543 C C . ASP A 1 443 ? -18.929 -2.125 12.745 1.00 84.50 443 ASP A C 1
ATOM 3545 O O . ASP A 1 443 ? -19.321 -2.319 11.591 1.00 84.50 443 ASP A O 1
ATOM 3549 N N . ASP A 1 444 ? -19.022 -0.936 13.354 1.00 90.50 444 ASP A N 1
ATOM 3550 C CA . ASP A 1 444 ? -19.744 0.196 12.769 1.00 90.50 444 ASP A CA 1
ATOM 3551 C C . ASP A 1 444 ? -18.863 1.025 11.811 1.00 90.50 444 ASP A C 1
ATOM 3553 O O . ASP A 1 444 ? -19.151 1.136 10.622 1.00 90.50 444 ASP A O 1
ATOM 3557 N N . PHE A 1 445 ? -17.756 1.585 12.299 1.00 94.94 445 PHE A N 1
ATOM 3558 C CA . PHE A 1 445 ? -16.848 2.446 11.532 1.00 94.94 445 PHE A CA 1
ATOM 3559 C C . PHE A 1 445 ? -15.567 1.696 11.156 1.00 94.94 445 PHE A C 1
ATOM 3561 O O . PHE A 1 445 ? -14.469 2.016 11.612 1.00 94.94 445 PHE A O 1
ATOM 3568 N N . LYS A 1 446 ? -15.729 0.687 10.295 1.00 93.00 446 LYS A N 1
ATOM 3569 C CA . LYS A 1 446 ? -14.706 -0.322 9.961 1.00 93.00 446 LYS A CA 1
ATOM 3570 C C . LYS A 1 446 ? -13.373 0.232 9.464 1.00 93.00 446 LYS A C 1
ATOM 3572 O O . LYS A 1 446 ? -12.353 -0.416 9.660 1.00 93.00 446 LYS A O 1
ATOM 3577 N N . ILE A 1 447 ? -13.363 1.430 8.875 1.00 94.00 447 ILE A N 1
ATOM 3578 C CA . ILE A 1 447 ? -12.130 2.106 8.437 1.00 94.00 447 ILE A CA 1
ATOM 3579 C C . ILE A 1 447 ? -11.114 2.296 9.575 1.00 94.00 447 ILE A C 1
ATOM 3581 O O . ILE A 1 447 ? -9.924 2.412 9.310 1.00 94.00 447 ILE A O 1
ATOM 3585 N N . PHE A 1 448 ? -11.566 2.301 10.834 1.00 92.44 448 PHE A N 1
ATOM 3586 C CA . PHE A 1 448 ? -10.705 2.415 12.008 1.00 92.44 448 PHE A CA 1
ATOM 3587 C C . PHE A 1 448 ? -10.323 1.066 12.626 1.00 92.44 448 PHE A C 1
ATOM 3589 O O . PHE A 1 448 ? -9.518 1.044 13.552 1.00 92.44 448 PHE A O 1
ATOM 3596 N N . ALA A 1 449 ? -10.890 -0.050 12.157 1.00 88.88 449 ALA A N 1
ATOM 3597 C CA . ALA A 1 449 ? -10.781 -1.345 12.824 1.00 88.88 449 ALA A CA 1
ATOM 3598 C C . ALA A 1 449 ? -9.326 -1.793 12.991 1.00 88.88 449 ALA A C 1
ATOM 3600 O O . ALA A 1 449 ? -8.930 -2.165 14.092 1.00 88.88 449 ALA A O 1
ATOM 3601 N N . ASP A 1 450 ? -8.528 -1.716 11.925 1.00 84.38 450 ASP A N 1
ATOM 3602 C CA . ASP A 1 450 ? -7.141 -2.187 11.939 1.00 84.38 450 ASP A CA 1
ATOM 3603 C C . ASP A 1 450 ? -6.280 -1.325 12.869 1.00 84.38 450 ASP A C 1
ATOM 3605 O O . ASP A 1 450 ? -5.658 -1.858 13.782 1.00 84.38 450 ASP A O 1
ATOM 3609 N N . SER A 1 451 ? -6.330 0.005 12.727 1.00 85.25 451 SER A N 1
ATOM 3610 C CA . SER A 1 451 ? -5.611 0.932 13.617 1.00 85.25 451 SER A CA 1
ATOM 3611 C C . SER A 1 451 ? -6.048 0.780 15.081 1.00 85.25 451 SER A C 1
ATOM 3613 O O . SER A 1 451 ? -5.215 0.707 15.983 1.00 85.25 451 SER A O 1
ATOM 3615 N N . PHE A 1 452 ? -7.353 0.628 15.336 1.00 83.44 452 PHE A N 1
ATOM 3616 C CA . PHE A 1 452 ? -7.878 0.392 16.681 1.00 83.44 452 PHE A CA 1
ATOM 3617 C C . PHE A 1 452 ? -7.374 -0.928 17.264 1.00 83.44 452 PHE A C 1
ATOM 3619 O O . PHE A 1 452 ? -7.018 -0.987 18.442 1.00 83.44 452 PHE A O 1
ATOM 3626 N N . ILE A 1 453 ? -7.347 -1.999 16.468 1.00 77.44 453 ILE A N 1
ATOM 3627 C CA . ILE A 1 453 ? -6.818 -3.295 16.892 1.00 77.44 453 ILE A CA 1
ATOM 3628 C C . ILE A 1 453 ? -5.324 -3.168 17.193 1.00 77.44 453 ILE A C 1
ATOM 3630 O O . ILE A 1 453 ? -4.926 -3.564 18.287 1.00 77.44 453 ILE A O 1
ATOM 3634 N N . GLU A 1 454 ? -4.530 -2.576 16.299 1.00 74.88 454 GLU A N 1
ATOM 3635 C CA . GLU A 1 454 ? -3.082 -2.393 16.465 1.00 74.88 454 GLU A CA 1
ATOM 3636 C C . GLU A 1 454 ? -2.742 -1.562 17.711 1.00 74.88 454 GLU A C 1
ATOM 3638 O O . GLU A 1 454 ? -2.003 -2.037 18.577 1.00 74.88 454 GLU A O 1
ATOM 3643 N N . CYS A 1 455 ? -3.370 -0.395 17.904 1.00 71.06 455 CYS A N 1
ATOM 3644 C CA . CYS A 1 455 ? -3.183 0.414 19.116 1.00 71.06 455 CYS A CA 1
ATOM 3645 C C . CYS A 1 455 ? -3.549 -0.353 20.398 1.00 71.06 455 CYS A C 1
ATOM 3647 O O . CYS A 1 455 ? -2.952 -0.134 21.454 1.00 71.06 455 CYS A O 1
ATOM 3649 N N . ASN A 1 456 ? -4.518 -1.270 20.325 1.00 63.81 456 ASN A N 1
ATOM 3650 C CA . ASN A 1 456 ? -4.922 -2.084 21.466 1.00 63.81 456 ASN A CA 1
ATOM 3651 C C . ASN A 1 456 ? -4.142 -3.401 21.616 1.00 63.81 456 ASN A C 1
ATOM 3653 O O . ASN A 1 456 ? -4.272 -4.048 22.656 1.00 63.81 456 ASN A O 1
ATOM 3657 N N . LYS A 1 457 ? -3.322 -3.825 20.645 1.00 65.00 457 LYS A N 1
ATOM 3658 C CA . LYS A 1 457 ? -2.458 -5.010 20.798 1.00 65.00 457 LYS A CA 1
ATOM 3659 C C . LYS A 1 457 ? -1.409 -4.772 21.888 1.00 65.00 457 LYS A C 1
ATOM 3661 O O . LYS A 1 457 ? -1.268 -5.598 22.792 1.00 65.00 457 LYS A O 1
ATOM 3666 N N . GLY A 1 458 ? -0.750 -3.609 21.860 1.00 59.62 458 GLY A N 1
ATOM 3667 C CA . GLY A 1 458 ? 0.255 -3.216 22.855 1.00 59.62 458 GLY A CA 1
ATOM 3668 C C . GLY A 1 458 ? -0.318 -3.033 24.265 1.00 59.62 458 GLY A C 1
ATOM 3669 O O . GLY A 1 458 ? 0.292 -3.479 25.239 1.00 59.62 458 GLY A O 1
ATOM 3670 N N . SER A 1 459 ? -1.516 -2.449 24.393 1.00 62.12 459 SER A N 1
ATOM 3671 C CA . SER A 1 459 ? -2.169 -2.244 25.695 1.00 62.12 459 SER A CA 1
ATOM 3672 C C . SER A 1 459 ? -2.669 -3.551 26.318 1.00 62.12 459 SER A C 1
ATOM 3674 O O . SER A 1 459 ? -2.474 -3.762 27.512 1.00 62.12 459 SER A O 1
ATOM 3676 N N . ARG A 1 460 ? -3.227 -4.481 25.529 1.00 70.00 460 ARG A N 1
ATOM 3677 C CA . ARG A 1 460 ? -3.705 -5.788 26.026 1.00 70.00 460 ARG A CA 1
ATOM 3678 C C . ARG A 1 460 ? -2.570 -6.666 26.536 1.00 70.00 460 ARG A C 1
ATOM 3680 O O . ARG A 1 460 ? -2.667 -7.223 27.627 1.00 70.00 460 ARG A O 1
ATOM 3687 N N . PHE A 1 461 ? -1.469 -6.749 25.789 1.00 73.62 461 PHE A N 1
ATOM 3688 C CA . PHE A 1 461 ? -0.306 -7.498 26.259 1.00 73.62 461 PHE A CA 1
ATOM 3689 C C . PHE A 1 461 ? 0.360 -6.807 27.460 1.00 73.62 461 PHE A C 1
ATOM 3691 O O . PHE A 1 461 ? 0.782 -7.480 28.396 1.00 73.62 461 PHE A O 1
ATOM 3698 N N . SER A 1 462 ? 0.376 -5.470 27.501 1.00 73.06 462 SER A N 1
ATOM 3699 C CA . SER A 1 462 ? 0.829 -4.726 28.686 1.00 73.06 462 SER A CA 1
ATOM 3700 C C . SER A 1 462 ? -0.045 -4.989 29.917 1.00 73.06 462 SER A C 1
ATOM 3702 O O . SER A 1 462 ? 0.492 -5.128 31.015 1.00 73.06 462 SER A O 1
ATOM 3704 N N . ASN A 1 463 ? -1.366 -5.115 29.745 1.00 77.31 463 ASN A N 1
ATOM 3705 C CA . ASN A 1 463 ? -2.291 -5.493 30.816 1.00 77.31 463 ASN A CA 1
ATOM 3706 C C . ASN A 1 463 ? -1.985 -6.904 31.331 1.00 77.31 463 ASN A C 1
ATOM 3708 O O . ASN A 1 463 ? -1.882 -7.090 32.539 1.00 77.31 463 ASN A O 1
ATOM 3712 N N . LEU A 1 464 ? -1.728 -7.869 30.440 1.00 84.62 464 LEU A N 1
ATOM 3713 C CA . LEU A 1 464 ? -1.264 -9.204 30.835 1.00 84.62 464 LEU A CA 1
ATOM 3714 C C . LEU A 1 464 ? 0.068 -9.163 31.594 1.00 84.62 464 LEU A C 1
ATOM 3716 O O . LEU A 1 464 ? 0.225 -9.823 32.615 1.00 84.62 464 LEU A O 1
ATOM 3720 N N . LEU A 1 465 ? 1.051 -8.390 31.126 1.00 85.19 465 LEU A N 1
ATOM 3721 C CA . LEU A 1 465 ? 2.323 -8.267 31.845 1.00 85.19 465 LEU A CA 1
ATOM 3722 C C . LEU A 1 465 ? 2.139 -7.632 33.230 1.00 85.19 465 LEU A C 1
ATOM 3724 O O . LEU A 1 465 ? 2.908 -7.933 34.144 1.00 85.19 465 LEU A O 1
ATOM 3728 N N . ALA A 1 466 ? 1.131 -6.771 33.397 1.00 84.19 466 ALA A N 1
ATOM 3729 C CA . ALA A 1 466 ? 0.786 -6.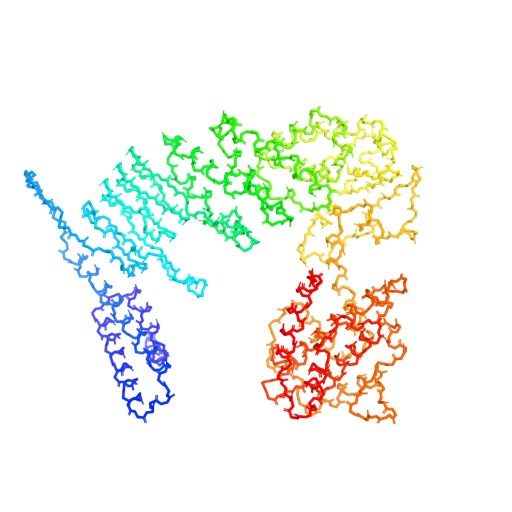202 34.691 1.00 84.19 466 ALA A CA 1
ATOM 3730 C C . ALA A 1 466 ? 0.212 -7.254 35.657 1.00 84.19 466 ALA A C 1
ATOM 3732 O O . ALA A 1 466 ? 0.576 -7.212 36.832 1.00 84.19 466 ALA A O 1
ATOM 3733 N N . THR A 1 467 ? -0.587 -8.224 35.184 1.00 84.38 467 THR A N 1
ATOM 3734 C CA . THR A 1 467 ? -1.121 -9.304 36.046 1.00 84.38 467 THR A CA 1
ATOM 3735 C C . THR A 1 467 ? -0.035 -10.257 36.549 1.00 84.38 467 THR A C 1
ATOM 3737 O O . THR A 1 467 ? -0.174 -10.854 37.611 1.00 84.38 467 THR A O 1
ATOM 3740 N N . LEU A 1 468 ? 1.096 -10.355 35.844 1.00 88.06 468 LEU A N 1
ATOM 3741 C CA . LEU A 1 468 ? 2.230 -11.190 36.256 1.00 88.06 468 LEU A CA 1
ATOM 3742 C C . LEU A 1 468 ? 3.082 -10.584 37.384 1.00 88.06 468 LEU A C 1
ATOM 3744 O O . LEU A 1 468 ? 3.961 -11.270 37.896 1.00 88.06 468 LEU A O 1
ATOM 3748 N N . GLU A 1 469 ? 2.874 -9.317 37.766 1.00 87.94 469 GLU A N 1
ATOM 3749 C CA . GLU A 1 469 ? 3.638 -8.639 38.830 1.00 87.94 469 GLU A CA 1
ATOM 3750 C C . GLU A 1 469 ? 5.172 -8.770 38.679 1.00 87.94 469 GLU A C 1
ATOM 3752 O O . GLU A 1 469 ? 5.899 -9.053 39.634 1.00 87.94 469 GLU A O 1
ATOM 3757 N N . LEU A 1 470 ? 5.686 -8.546 37.464 1.00 88.19 470 LEU A N 1
ATOM 3758 C CA . LEU A 1 470 ? 7.080 -8.835 37.076 1.00 88.19 470 LEU A CA 1
ATOM 3759 C C . LEU A 1 470 ? 8.170 -8.062 37.847 1.00 88.19 470 LEU A C 1
ATOM 3761 O O . LEU A 1 470 ? 9.359 -8.341 37.679 1.00 88.19 470 LEU A O 1
ATOM 3765 N N . GLY A 1 471 ? 7.806 -7.076 38.670 1.00 87.81 471 GLY A N 1
ATOM 3766 C CA . GLY A 1 471 ? 8.755 -6.277 39.446 1.00 87.81 471 GLY A CA 1
ATOM 3767 C C . GLY A 1 471 ? 9.822 -5.623 38.562 1.00 87.81 471 GLY A C 1
ATOM 3768 O O . GLY A 1 471 ? 9.502 -4.980 37.563 1.00 87.81 471 GLY A O 1
ATOM 3769 N N . SER A 1 472 ? 11.099 -5.817 38.904 1.00 87.19 472 SER A N 1
ATOM 3770 C CA . SER A 1 472 ? 12.242 -5.268 38.156 1.00 87.19 472 SER A CA 1
ATOM 3771 C C . SER A 1 472 ? 12.397 -5.823 36.735 1.00 87.19 472 SER A C 1
ATOM 3773 O O . SER A 1 472 ? 13.139 -5.246 35.946 1.00 87.19 472 SER A O 1
ATOM 3775 N N . TYR A 1 473 ? 11.714 -6.921 36.391 1.00 89.12 473 TYR A N 1
ATOM 3776 C CA . TYR A 1 473 ? 11.764 -7.511 35.051 1.00 89.12 473 TYR A CA 1
ATOM 3777 C C . TYR A 1 473 ? 10.780 -6.853 34.069 1.00 89.12 473 TYR A C 1
ATOM 3779 O O . TYR A 1 473 ? 10.882 -7.084 32.865 1.00 89.12 473 TYR A O 1
ATOM 3787 N N . LYS A 1 474 ? 9.853 -6.005 34.543 1.00 86.00 474 LYS A N 1
ATOM 3788 C CA . LYS A 1 474 ? 8.810 -5.381 33.708 1.00 86.00 474 LYS A CA 1
ATOM 3789 C C . LYS A 1 474 ? 9.381 -4.658 32.484 1.00 86.00 474 LYS A C 1
ATOM 3791 O O . LYS A 1 474 ? 8.903 -4.874 31.369 1.00 86.00 474 LYS A O 1
ATOM 3796 N N . ASP A 1 475 ? 10.419 -3.850 32.677 1.00 82.06 475 ASP A N 1
ATOM 3797 C CA . ASP A 1 475 ? 11.017 -3.061 31.595 1.00 82.06 475 ASP A CA 1
ATOM 3798 C C . ASP A 1 475 ? 11.696 -3.959 30.554 1.00 82.06 475 ASP A C 1
ATOM 3800 O O . ASP A 1 475 ? 11.579 -3.718 29.357 1.00 82.06 475 ASP A O 1
ATOM 3804 N N . GLN A 1 476 ? 12.335 -5.054 30.985 1.00 85.00 476 GLN A N 1
ATOM 3805 C CA . GLN A 1 476 ? 12.959 -6.020 30.076 1.00 85.00 476 GLN A CA 1
ATOM 3806 C C . GLN A 1 476 ? 11.919 -6.773 29.236 1.00 85.00 476 GLN A C 1
ATOM 3808 O O . GLN A 1 476 ? 12.128 -6.970 28.041 1.00 85.00 476 GLN A O 1
ATOM 3813 N N . PHE A 1 477 ? 10.790 -7.170 29.834 1.00 86.50 477 PHE A N 1
ATOM 3814 C CA . PHE A 1 477 ? 9.685 -7.801 29.102 1.00 86.50 477 PHE A CA 1
ATOM 3815 C C . PHE A 1 477 ? 9.038 -6.835 28.110 1.00 86.50 477 PHE A C 1
ATOM 3817 O O . PHE A 1 477 ? 8.753 -7.229 26.979 1.00 86.50 477 PHE A O 1
ATOM 3824 N N . THR A 1 478 ? 8.869 -5.573 28.504 1.00 79.44 478 THR A N 1
ATOM 3825 C CA . THR A 1 478 ? 8.293 -4.530 27.646 1.00 79.44 478 THR A CA 1
ATOM 3826 C C . THR A 1 478 ? 9.221 -4.194 26.473 1.00 79.44 478 THR A C 1
ATOM 3828 O O . THR A 1 478 ? 8.765 -4.130 25.337 1.00 79.44 478 THR A O 1
ATOM 3831 N N . ALA A 1 479 ? 10.533 -4.078 26.708 1.00 74.81 479 ALA A N 1
ATOM 3832 C CA . ALA A 1 479 ? 11.524 -3.783 25.669 1.00 74.81 479 ALA A CA 1
ATOM 3833 C C . ALA A 1 479 ? 11.553 -4.836 24.545 1.00 74.81 479 ALA A C 1
ATOM 3835 O O . ALA A 1 479 ? 11.660 -4.493 23.368 1.00 74.81 479 ALA A O 1
ATOM 3836 N N . VAL A 1 480 ? 11.411 -6.120 24.894 1.00 73.75 480 VAL A N 1
ATOM 3837 C CA . VAL A 1 480 ? 11.355 -7.212 23.907 1.00 73.75 480 VAL A CA 1
ATOM 3838 C C . VAL A 1 480 ? 10.106 -7.114 23.021 1.00 73.75 480 VAL A C 1
ATOM 3840 O O . VAL A 1 480 ? 10.200 -7.401 21.831 1.00 73.75 480 VAL A O 1
ATOM 3843 N N . LEU A 1 481 ? 8.961 -6.673 23.557 1.00 69.50 481 LEU A N 1
ATOM 3844 C CA . LEU A 1 481 ? 7.738 -6.463 22.762 1.00 69.50 481 LEU A CA 1
ATOM 3845 C C . LEU A 1 481 ? 7.867 -5.287 21.806 1.00 69.50 481 LEU A C 1
ATOM 3847 O O . LEU A 1 481 ? 7.390 -5.358 20.680 1.00 69.50 481 LEU A O 1
ATOM 3851 N N . SER A 1 482 ? 8.542 -4.228 22.246 1.00 64.62 482 SER A N 1
ATOM 3852 C CA . SER A 1 482 ? 8.802 -3.036 21.436 1.00 64.62 482 SER A CA 1
ATOM 3853 C C . SER A 1 482 ? 9.848 -3.263 20.336 1.00 64.62 482 SER A C 1
ATOM 3855 O O . SER A 1 482 ? 10.188 -2.330 19.613 1.00 64.62 482 SER A O 1
ATOM 3857 N N . GLY A 1 483 ? 10.387 -4.482 20.200 1.00 59.34 483 GLY A N 1
ATOM 3858 C CA . GLY A 1 483 ? 11.382 -4.824 19.183 1.00 59.34 483 GLY A CA 1
ATOM 3859 C C . GLY A 1 483 ? 12.780 -4.262 19.459 1.00 59.34 483 GLY A C 1
ATOM 3860 O O . GLY A 1 483 ? 13.603 -4.187 18.542 1.00 59.34 483 GLY A O 1
ATOM 3861 N N . GLU A 1 484 ? 13.079 -3.863 20.700 1.00 65.31 484 GLU A N 1
ATOM 3862 C CA . GLU A 1 484 ? 14.413 -3.381 21.058 1.00 65.31 484 GLU A CA 1
ATOM 3863 C C . GLU A 1 484 ? 15.468 -4.490 20.911 1.00 65.31 484 GLU A C 1
ATOM 3865 O O . GLU A 1 484 ? 15.233 -5.669 21.184 1.00 65.31 484 GLU A O 1
ATOM 3870 N N . SER A 1 485 ? 16.679 -4.113 20.485 1.00 59.03 485 SER A N 1
ATOM 3871 C CA . SER A 1 485 ? 17.781 -5.067 20.326 1.00 59.03 485 SER A CA 1
ATOM 3872 C C . SER A 1 485 ? 18.202 -5.656 21.674 1.00 59.03 485 SER A C 1
ATOM 3874 O O . SER A 1 485 ? 18.763 -4.964 22.526 1.00 59.03 485 SER A O 1
ATOM 3876 N N . VAL A 1 486 ? 17.986 -6.962 21.840 1.00 63.38 486 VAL A N 1
ATOM 3877 C CA . VAL A 1 486 ? 18.287 -7.688 23.077 1.00 63.38 486 VAL A CA 1
ATOM 3878 C C . VAL A 1 486 ? 19.791 -7.673 23.363 1.00 63.38 486 VAL A C 1
ATOM 3880 O O . VAL A 1 486 ? 20.605 -8.181 22.591 1.00 63.38 486 VAL A O 1
ATOM 3883 N N . THR A 1 487 ? 20.180 -7.101 24.504 1.00 68.50 487 THR A N 1
ATOM 3884 C CA . THR A 1 487 ? 21.588 -7.037 24.931 1.00 68.50 487 THR A CA 1
ATOM 3885 C C . THR A 1 487 ? 21.961 -8.216 25.831 1.00 68.50 487 THR A C 1
ATOM 3887 O O . THR A 1 487 ? 21.108 -8.856 26.439 1.00 68.50 487 THR A O 1
ATOM 3890 N N . LYS A 1 488 ? 23.265 -8.480 26.010 1.00 63.03 488 LYS A N 1
ATOM 3891 C CA . LYS A 1 488 ? 23.752 -9.541 26.919 1.00 63.03 488 LYS A CA 1
ATOM 3892 C C . LYS A 1 488 ? 23.252 -9.385 28.370 1.00 63.03 488 LYS A C 1
ATOM 3894 O O . LYS A 1 488 ? 23.201 -10.370 29.093 1.00 63.03 488 LYS A O 1
ATOM 3899 N N . LYS A 1 489 ? 22.868 -8.172 28.789 1.00 66.12 489 LYS A N 1
ATOM 3900 C CA . LYS A 1 489 ? 22.315 -7.879 30.126 1.00 66.12 489 LYS A CA 1
ATOM 3901 C C . LYS A 1 489 ? 20.848 -8.296 30.301 1.00 66.12 489 LYS A C 1
ATOM 3903 O O . LYS A 1 489 ? 20.349 -8.240 31.414 1.00 66.12 489 LYS A O 1
ATOM 3908 N N . MET A 1 490 ? 20.166 -8.673 29.221 1.00 74.88 490 MET A N 1
ATOM 3909 C CA . MET A 1 490 ? 18.768 -9.112 29.238 1.00 74.88 490 MET A CA 1
ATOM 3910 C C . MET A 1 490 ? 18.636 -10.642 29.323 1.00 74.88 490 MET A C 1
ATOM 3912 O O . MET A 1 490 ? 17.531 -11.156 29.261 1.00 74.88 490 MET A O 1
ATOM 3916 N N . LYS A 1 491 ? 19.737 -11.397 29.431 1.00 86.31 491 LYS A N 1
ATOM 3917 C CA . LYS A 1 491 ? 19.683 -12.861 29.555 1.00 86.31 491 LYS A CA 1
ATOM 3918 C C . LYS A 1 491 ? 19.314 -13.257 30.986 1.00 86.31 491 LYS A C 1
ATOM 3920 O O . LYS A 1 491 ? 20.009 -12.842 31.903 1.00 86.31 491 LYS A O 1
ATOM 3925 N N . LEU A 1 492 ? 18.273 -14.077 31.151 1.00 86.75 492 LEU A N 1
ATOM 3926 C CA . LEU A 1 492 ? 17.682 -14.468 32.443 1.00 86.75 492 LEU A CA 1
ATOM 3927 C C . LEU A 1 492 ? 17.909 -15.955 32.757 1.00 86.75 492 LEU A C 1
ATOM 3929 O O . LEU A 1 492 ? 17.011 -16.659 33.211 1.00 86.75 492 LEU A O 1
ATOM 3933 N N . VAL A 1 493 ? 19.105 -16.453 32.442 1.00 83.38 493 VAL A N 1
ATOM 3934 C CA . VAL A 1 493 ? 19.496 -17.861 32.655 1.00 83.38 493 VAL A CA 1
ATOM 3935 C C . VAL A 1 493 ? 20.313 -18.064 33.934 1.00 83.38 493 VAL A C 1
ATOM 3937 O O . VAL A 1 493 ? 20.548 -19.198 34.342 1.00 83.38 493 VAL A O 1
ATOM 3940 N N . GLY A 1 494 ? 20.743 -16.975 34.585 1.00 77.56 494 GLY A N 1
ATOM 3941 C CA . GLY A 1 494 ? 21.490 -17.035 35.839 1.00 77.56 494 GLY A CA 1
ATOM 3942 C C . GLY A 1 494 ? 20.666 -17.650 36.971 1.00 77.56 494 GLY A C 1
ATOM 3943 O O . GLY A 1 494 ? 19.444 -17.539 36.989 1.00 77.56 494 GLY A O 1
ATOM 3944 N N . ILE A 1 495 ? 21.340 -18.274 37.939 1.00 75.88 495 ILE A N 1
ATOM 3945 C CA . ILE A 1 495 ? 20.683 -18.960 39.066 1.00 75.88 495 ILE A CA 1
ATOM 3946 C C . ILE A 1 495 ? 19.725 -18.016 39.813 1.00 75.88 495 ILE A C 1
ATOM 3948 O O . ILE A 1 495 ? 18.583 -18.389 40.074 1.00 75.88 495 ILE A O 1
ATOM 3952 N N . ASP A 1 496 ? 20.156 -16.784 40.094 1.00 81.00 496 ASP A N 1
ATOM 3953 C CA . ASP A 1 496 ? 19.325 -15.789 40.783 1.00 81.00 496 ASP A CA 1
ATOM 3954 C C . ASP A 1 496 ? 18.104 -15.373 39.948 1.00 81.00 496 ASP A C 1
ATOM 3956 O O . ASP A 1 496 ? 17.007 -15.228 40.487 1.00 81.00 496 ASP A O 1
ATOM 3960 N N . ASP A 1 497 ? 18.260 -15.239 38.627 1.00 84.19 497 ASP A N 1
ATOM 3961 C CA . ASP A 1 497 ? 17.154 -14.912 37.724 1.00 84.19 497 ASP A CA 1
ATOM 3962 C C . ASP A 1 497 ? 16.126 -16.039 37.668 1.00 84.19 497 ASP A C 1
ATOM 3964 O O . ASP A 1 497 ? 14.926 -15.782 37.754 1.00 84.19 497 ASP A O 1
ATOM 3968 N N . GLN A 1 498 ? 16.579 -17.294 37.593 1.00 82.31 498 GLN A N 1
ATOM 3969 C CA . GLN A 1 498 ? 15.683 -18.447 37.595 1.00 82.31 498 GLN A CA 1
ATOM 3970 C C . GLN A 1 498 ? 14.900 -18.549 38.910 1.00 82.31 498 GLN A C 1
ATOM 3972 O O . GLN A 1 498 ? 13.689 -18.756 38.878 1.00 82.31 498 GLN A O 1
ATOM 3977 N N . LEU A 1 499 ? 15.550 -18.331 40.060 1.00 80.00 499 LEU A N 1
ATOM 3978 C CA . LEU A 1 499 ? 14.881 -18.329 41.366 1.00 80.00 499 LEU A CA 1
ATOM 3979 C C . LEU A 1 499 ? 13.862 -17.187 41.500 1.00 80.00 499 LEU A C 1
ATOM 3981 O O . LEU A 1 499 ? 12.760 -17.391 42.018 1.00 80.00 499 LEU A O 1
ATOM 3985 N N . ASN A 1 500 ? 14.204 -15.988 41.024 1.00 89.50 500 ASN A N 1
ATOM 3986 C CA . ASN A 1 500 ? 13.308 -14.835 41.085 1.00 89.50 500 ASN A CA 1
ATOM 3987 C C . ASN A 1 500 ? 12.108 -14.990 40.146 1.00 89.50 500 ASN A C 1
ATOM 3989 O O . ASN A 1 500 ? 10.978 -14.711 40.552 1.00 89.50 500 ASN A O 1
ATOM 3993 N N . LEU A 1 501 ? 12.326 -15.470 38.919 1.00 89.88 501 LEU A N 1
ATOM 3994 C CA . LEU A 1 501 ? 11.242 -15.761 37.984 1.00 89.88 501 LEU A CA 1
ATOM 3995 C C . LEU A 1 501 ? 10.345 -16.887 38.515 1.00 89.88 501 LEU A C 1
ATOM 3997 O O . LEU A 1 501 ? 9.127 -16.763 38.439 1.00 89.88 501 LEU A O 1
ATOM 4001 N N . GLU A 1 502 ? 10.898 -17.937 39.127 1.00 89.44 502 GLU A N 1
ATOM 4002 C CA . GLU A 1 502 ? 10.104 -19.008 39.749 1.00 89.44 502 GLU A CA 1
ATOM 4003 C C . GLU A 1 502 ? 9.196 -18.462 40.864 1.00 89.44 502 GLU A C 1
ATOM 4005 O O . GLU A 1 502 ? 8.009 -18.794 40.948 1.00 89.44 502 GLU A O 1
ATOM 4010 N N . LYS A 1 503 ? 9.709 -17.543 41.690 1.00 89.75 503 LYS A N 1
ATOM 4011 C CA . LYS A 1 503 ? 8.914 -16.867 42.726 1.00 89.75 503 LYS A CA 1
ATOM 4012 C C . LYS A 1 503 ? 7.767 -16.035 42.143 1.00 89.75 503 LYS A C 1
ATOM 4014 O O . LYS A 1 503 ? 6.712 -15.940 42.765 1.00 89.75 503 LYS A O 1
ATOM 4019 N N . ILE A 1 504 ? 7.966 -15.431 40.975 1.00 93.75 504 ILE A N 1
ATOM 4020 C CA . ILE A 1 504 ? 6.926 -14.666 40.283 1.00 93.75 504 ILE A CA 1
ATOM 4021 C C . ILE A 1 504 ? 5.881 -15.622 39.697 1.00 93.75 504 ILE A C 1
ATOM 4023 O O . ILE A 1 504 ? 4.700 -15.533 40.024 1.00 93.75 504 ILE A O 1
ATOM 4027 N N . PHE A 1 505 ? 6.310 -16.586 38.885 1.00 93.50 505 PHE A N 1
ATOM 4028 C CA . PHE A 1 505 ? 5.401 -17.432 38.113 1.00 93.50 505 PHE A CA 1
ATOM 4029 C C . PHE A 1 505 ? 4.711 -18.526 38.942 1.00 93.50 505 PHE A C 1
ATOM 4031 O O . PHE A 1 505 ? 3.625 -18.970 38.578 1.00 93.50 505 PHE A O 1
ATOM 4038 N N . SER A 1 506 ? 5.242 -18.904 40.108 1.00 91.19 506 SER A N 1
ATOM 4039 C CA . SER A 1 506 ? 4.524 -19.759 41.076 1.00 91.19 506 SER A CA 1
ATOM 4040 C C . SER A 1 506 ? 3.240 -19.118 41.628 1.00 91.19 506 SER A C 1
ATOM 4042 O O . SER A 1 506 ? 2.358 -19.809 42.149 1.00 91.19 506 SER A O 1
ATOM 4044 N N . LYS A 1 507 ? 3.074 -17.795 41.480 1.00 92.75 507 LYS A N 1
ATOM 4045 C CA . LYS A 1 507 ? 1.806 -17.120 41.780 1.00 92.75 507 LYS A CA 1
ATOM 4046 C C . LYS A 1 507 ? 0.716 -17.444 40.765 1.00 92.75 507 LYS A C 1
ATOM 4048 O O . LYS A 1 507 ? -0.438 -17.475 41.171 1.00 92.75 507 LYS A O 1
ATOM 4053 N N . VAL A 1 508 ? 1.072 -17.759 39.519 1.00 94.12 508 VAL A N 1
ATOM 4054 C CA . VAL A 1 508 ? 0.131 -17.948 38.397 1.00 94.12 508 VAL A CA 1
ATOM 4055 C C . VAL A 1 508 ? 0.088 -19.384 37.863 1.00 94.12 508 VAL A C 1
ATOM 4057 O O . VAL A 1 508 ? -0.818 -19.747 37.113 1.00 94.12 508 VAL A O 1
ATOM 4060 N N . LEU A 1 509 ? 1.040 -20.221 38.281 1.00 93.12 509 LEU A N 1
ATOM 4061 C CA . LEU A 1 509 ? 1.114 -21.646 37.969 1.00 93.12 509 LEU A CA 1
ATOM 4062 C C . LEU A 1 509 ? 0.811 -22.510 39.196 1.00 93.12 509 LEU A C 1
ATOM 4064 O O . LEU A 1 509 ? 1.181 -22.173 40.321 1.00 93.12 509 LEU A O 1
ATOM 4068 N N . VAL A 1 510 ? 0.180 -23.659 38.967 1.00 89.44 510 VAL A N 1
ATOM 4069 C CA . VAL A 1 510 ? -0.007 -24.728 39.956 1.00 89.44 510 VAL A CA 1
ATOM 4070 C C . VAL A 1 510 ? 0.643 -26.017 39.454 1.00 89.44 510 VAL A C 1
ATOM 4072 O O . VAL A 1 510 ? 0.638 -26.306 38.255 1.00 89.44 510 VAL A O 1
ATOM 4075 N N . LYS A 1 511 ? 1.237 -26.789 40.368 1.00 78.12 511 LYS A N 1
ATOM 4076 C CA . LYS A 1 511 ? 1.775 -28.121 40.061 1.00 78.12 511 LYS A CA 1
ATOM 4077 C C . LYS A 1 511 ? 0.623 -29.124 40.005 1.00 78.12 511 LYS A C 1
ATOM 4079 O O . LYS A 1 511 ? -0.275 -29.059 40.837 1.00 78.12 511 LYS A O 1
ATOM 4084 N N . SER A 1 512 ? 0.627 -30.017 39.018 1.00 64.31 512 SER A N 1
ATOM 4085 C CA . SER A 1 512 ? -0.414 -31.041 38.889 1.00 64.31 512 SER A CA 1
ATOM 4086 C C . SER A 1 512 ? -0.251 -32.124 39.956 1.00 64.31 512 SER A C 1
ATOM 4088 O O . SER A 1 512 ? 0.819 -32.719 40.055 1.00 64.31 512 SER A O 1
ATOM 4090 N N . ASP A 1 513 ? -1.338 -32.474 40.653 1.00 56.38 513 ASP A N 1
ATOM 4091 C CA . ASP A 1 513 ? -1.376 -33.574 41.636 1.00 56.38 513 ASP A CA 1
ATOM 4092 C C . ASP A 1 513 ? -0.983 -34.947 41.046 1.00 56.38 513 ASP A C 1
ATOM 4094 O O . ASP A 1 513 ? -0.696 -35.890 41.782 1.00 56.38 513 ASP A O 1
ATOM 4098 N N . LYS A 1 514 ? -0.997 -35.088 39.710 1.00 57.66 514 LYS A N 1
ATOM 4099 C CA . LYS A 1 514 ? -0.698 -36.341 38.997 1.00 57.66 514 LYS A CA 1
ATOM 4100 C C . LYS A 1 514 ? 0.710 -36.392 38.397 1.00 57.66 514 LYS A C 1
ATOM 4102 O O . LYS A 1 514 ? 1.208 -37.490 38.157 1.00 57.66 514 LYS A O 1
ATOM 4107 N N . ASN A 1 515 ? 1.327 -35.244 38.103 1.00 65.88 515 ASN A N 1
ATOM 4108 C CA . ASN A 1 515 ? 2.656 -35.171 37.492 1.00 65.88 515 ASN A CA 1
ATOM 4109 C C . ASN A 1 515 ? 3.303 -33.797 37.740 1.00 65.88 515 ASN A C 1
ATOM 4111 O O . ASN A 1 515 ? 2.970 -32.818 37.072 1.00 65.88 515 ASN A O 1
ATOM 4115 N N . ASP A 1 516 ? 4.298 -33.743 38.627 1.00 62.25 516 ASP A N 1
ATOM 4116 C CA . ASP A 1 516 ? 5.037 -32.515 38.966 1.00 62.25 516 ASP A CA 1
ATOM 4117 C C . ASP A 1 516 ? 5.745 -31.850 37.768 1.00 62.25 516 ASP A C 1
ATOM 4119 O O . ASP A 1 516 ? 6.168 -30.697 37.864 1.00 62.25 516 ASP A O 1
ATOM 4123 N N . LYS A 1 517 ? 5.882 -32.554 36.634 1.00 71.50 517 LYS A N 1
ATOM 4124 C CA . LYS A 1 517 ? 6.504 -32.037 35.405 1.00 71.50 517 LYS A CA 1
ATOM 4125 C C . LYS A 1 517 ? 5.545 -31.286 34.477 1.00 71.50 517 LYS A C 1
ATOM 4127 O O . LYS A 1 517 ? 6.004 -30.730 33.487 1.00 71.50 517 LYS A O 1
ATOM 4132 N N . GLU A 1 518 ? 4.243 -31.267 34.758 1.00 86.31 518 GLU A N 1
ATOM 4133 C CA . GLU A 1 518 ? 3.232 -30.635 33.899 1.00 86.31 518 GLU A CA 1
ATOM 4134 C C . GLU A 1 518 ? 2.488 -29.522 34.650 1.00 86.31 518 GLU A C 1
ATOM 4136 O O . GLU A 1 518 ? 1.436 -29.769 35.246 1.00 86.31 518 GLU A O 1
ATOM 4141 N N . PRO A 1 519 ? 3.023 -28.288 34.654 1.00 89.81 519 PRO A N 1
ATOM 4142 C CA . PRO A 1 519 ? 2.386 -27.168 35.331 1.00 89.81 519 PRO A CA 1
ATOM 4143 C C . PRO A 1 519 ? 1.101 -26.744 34.613 1.00 89.81 519 PRO A C 1
ATOM 4145 O O . PRO A 1 519 ? 1.012 -26.779 33.384 1.00 89.81 519 PRO A O 1
ATOM 4148 N N . MET A 1 520 ? 0.114 -26.308 35.393 1.00 92.38 520 MET A N 1
ATOM 4149 C CA . MET A 1 520 ? -1.173 -25.809 34.908 1.00 92.38 520 MET A CA 1
ATOM 4150 C C . MET A 1 520 ? -1.344 -24.335 35.274 1.00 92.38 520 MET A C 1
ATOM 4152 O O . MET A 1 520 ? -0.796 -23.867 36.275 1.00 92.38 520 MET A O 1
ATOM 4156 N N . LEU A 1 521 ? -2.122 -23.601 34.476 1.00 94.50 521 LEU A N 1
ATOM 4157 C CA . LEU A 1 521 ? -2.550 -22.254 34.846 1.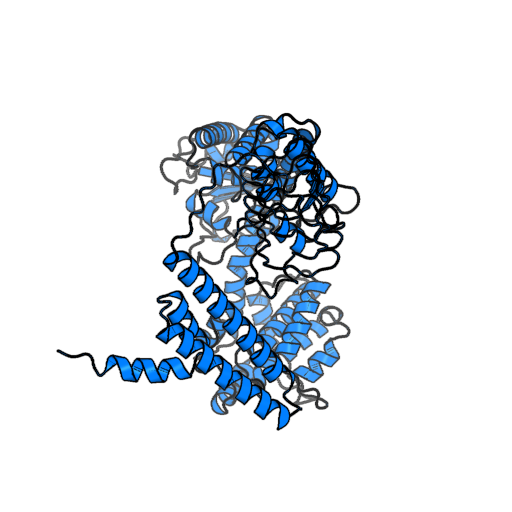00 94.50 521 LEU A CA 1
ATOM 4158 C C . LEU A 1 521 ? -3.474 -22.332 36.058 1.00 94.50 521 LEU A C 1
ATOM 4160 O O . LEU A 1 521 ? -4.370 -23.178 36.101 1.00 94.50 521 LEU A O 1
ATOM 4164 N N . LYS A 1 522 ? -3.279 -21.430 37.020 1.00 95.06 522 LYS A N 1
ATOM 4165 C CA . LYS A 1 522 ? -4.268 -21.246 38.080 1.00 95.06 522 LYS A CA 1
ATOM 4166 C C . LYS A 1 522 ? -5.585 -20.733 37.485 1.00 95.06 522 LYS A C 1
ATOM 4168 O O . LYS A 1 522 ? -5.528 -19.896 36.581 1.00 95.06 522 LYS A O 1
ATOM 4173 N N . PRO A 1 523 ? -6.749 -21.198 37.973 1.00 94.00 523 PRO A N 1
ATOM 4174 C CA . PRO A 1 523 ? -8.045 -20.725 37.492 1.00 94.00 523 PRO A CA 1
ATOM 4175 C C . PRO A 1 523 ? -8.200 -19.206 37.590 1.00 94.00 523 PRO A C 1
ATOM 4177 O O . PRO A 1 523 ? -8.698 -18.592 36.655 1.00 94.00 523 PRO A O 1
ATOM 4180 N N . GLU A 1 524 ? -7.706 -18.593 38.668 1.00 94.00 524 GLU A N 1
ATOM 4181 C CA . GLU A 1 524 ? -7.784 -17.142 38.865 1.00 94.00 524 GLU A CA 1
ATOM 4182 C C . GLU A 1 524 ? -6.985 -16.400 37.788 1.00 94.00 524 GLU A C 1
ATOM 4184 O O . GLU A 1 524 ? -7.500 -15.493 37.145 1.00 94.00 524 GLU A O 1
ATOM 4189 N N . HIS A 1 525 ? -5.765 -16.867 37.499 1.00 95.44 525 HIS A N 1
ATOM 4190 C CA . HIS A 1 525 ? -4.931 -16.267 36.454 1.00 95.44 525 HIS A CA 1
ATOM 4191 C C . HIS A 1 525 ? -5.490 -16.495 35.046 1.00 95.44 525 HIS A C 1
ATOM 4193 O O . HIS A 1 525 ? -5.266 -15.695 34.142 1.00 95.44 525 HIS A O 1
ATOM 4199 N N . TYR A 1 526 ? -6.199 -17.604 34.825 1.00 95.69 526 TYR A N 1
ATOM 4200 C CA . TYR A 1 526 ? -6.917 -17.816 33.573 1.00 95.69 526 TYR A CA 1
ATOM 4201 C C . TYR A 1 526 ? -7.992 -16.743 33.375 1.00 95.69 526 TYR A C 1
ATOM 4203 O O . TYR A 1 526 ? -8.028 -16.146 32.301 1.00 95.69 526 TYR A O 1
ATOM 4211 N N . GLU A 1 527 ? -8.801 -16.452 34.396 1.00 92.88 527 GLU A N 1
ATOM 4212 C CA . GLU A 1 527 ? -9.795 -15.373 34.321 1.00 92.88 527 GLU A CA 1
ATOM 4213 C C . GLU A 1 527 ? -9.129 -14.000 34.139 1.00 92.88 527 GLU A C 1
ATOM 4215 O O . GLU A 1 527 ? -9.552 -13.239 33.272 1.00 92.88 527 GLU A O 1
ATOM 4220 N N . ASP A 1 528 ? -8.005 -13.733 34.815 1.00 89.31 528 ASP A N 1
ATOM 4221 C CA . ASP A 1 528 ? -7.225 -12.504 34.604 1.00 89.31 528 ASP A CA 1
ATOM 4222 C C . ASP A 1 528 ? -6.778 -12.341 33.135 1.00 89.31 528 ASP A C 1
ATOM 4224 O O . ASP A 1 528 ? -6.811 -11.239 32.580 1.00 89.31 528 ASP A O 1
ATOM 4228 N N . ILE A 1 529 ? -6.375 -13.433 32.467 1.00 91.19 529 ILE A N 1
ATOM 4229 C CA . ILE A 1 529 ? -6.043 -13.427 31.030 1.00 91.19 529 ILE A CA 1
ATOM 4230 C C . ILE A 1 529 ? -7.299 -13.170 30.186 1.00 91.19 529 ILE A C 1
ATOM 4232 O O . ILE A 1 529 ? -7.247 -12.395 29.227 1.00 91.19 529 ILE A O 1
ATOM 4236 N N . ILE A 1 530 ? -8.416 -13.828 30.505 1.00 89.31 530 ILE A N 1
ATOM 4237 C CA . ILE A 1 530 ? -9.682 -13.652 29.784 1.00 89.31 530 ILE A CA 1
ATOM 4238 C C . ILE A 1 530 ? -10.139 -12.193 29.857 1.00 89.31 530 ILE A C 1
ATOM 4240 O O . ILE A 1 530 ? -10.494 -11.624 28.822 1.00 89.31 530 ILE A O 1
ATOM 4244 N N . ASP A 1 531 ? -10.040 -11.564 31.022 1.00 82.94 531 ASP A N 1
ATOM 4245 C CA . ASP A 1 531 ? -10.406 -10.166 31.217 1.00 82.94 531 ASP A CA 1
ATOM 4246 C C . ASP A 1 531 ? -9.418 -9.214 30.526 1.00 82.94 531 ASP A C 1
ATOM 4248 O O . ASP A 1 531 ? -9.842 -8.316 29.793 1.00 82.94 531 ASP A O 1
ATOM 4252 N N . ALA A 1 532 ? -8.103 -9.448 30.644 1.00 80.06 532 ALA A N 1
ATOM 4253 C CA . ALA A 1 532 ? -7.075 -8.614 30.007 1.00 80.06 532 ALA A CA 1
ATOM 4254 C C . ALA A 1 532 ? -7.187 -8.569 28.470 1.00 80.06 532 ALA A C 1
ATOM 4256 O O . ALA A 1 532 ? -6.841 -7.558 27.848 1.00 80.06 532 ALA A O 1
ATOM 4257 N N . PHE A 1 533 ? -7.681 -9.649 27.855 1.00 77.75 533 PHE A N 1
ATOM 4258 C CA . PHE A 1 533 ? -7.907 -9.749 26.409 1.00 77.75 533 PHE A CA 1
ATOM 4259 C C . PHE A 1 533 ? -9.373 -9.558 25.991 1.00 77.75 533 PHE A C 1
ATOM 4261 O O . PHE A 1 533 ? -9.678 -9.670 24.799 1.00 77.75 533 PHE A O 1
ATOM 4268 N N . TYR A 1 534 ? -10.271 -9.217 26.923 1.00 77.38 534 TYR A N 1
ATOM 4269 C CA . TYR A 1 534 ? -11.707 -9.017 26.682 1.00 77.38 534 TYR A CA 1
ATOM 4270 C C . TYR A 1 534 ? -12.383 -10.223 26.013 1.00 77.38 534 TYR A C 1
ATOM 4272 O O . TYR A 1 534 ? -13.109 -10.096 25.018 1.00 77.38 534 TYR A O 1
ATOM 4280 N N . LEU A 1 535 ? -12.093 -11.414 26.530 1.00 79.38 535 LEU A N 1
ATOM 4281 C CA . LEU A 1 535 ? -12.511 -12.687 25.959 1.00 79.38 535 LEU A CA 1
ATOM 4282 C C . LEU A 1 535 ? -13.757 -13.279 26.623 1.00 79.38 535 LEU A C 1
ATOM 4284 O O . LEU A 1 535 ? -14.208 -14.326 26.162 1.00 79.38 535 LEU A O 1
ATOM 4288 N N . SER A 1 536 ? -14.329 -12.653 27.654 1.00 81.44 536 SER A N 1
ATOM 4289 C CA . SER A 1 536 ? -15.377 -13.238 28.507 1.00 81.44 536 SER A CA 1
ATOM 4290 C C . SER A 1 536 ? -16.553 -13.806 27.690 1.00 81.44 536 SER A C 1
ATOM 4292 O O . SER A 1 536 ? -16.858 -14.996 27.816 1.00 81.44 536 SER A O 1
ATOM 4294 N N . ASP A 1 537 ? -17.068 -13.033 26.724 1.00 80.19 537 ASP A N 1
ATOM 4295 C CA . ASP A 1 537 ? -18.199 -13.399 25.845 1.00 80.19 537 ASP A CA 1
ATOM 4296 C C . ASP A 1 537 ? -17.800 -14.108 24.533 1.00 80.19 537 ASP A C 1
ATOM 4298 O O . ASP A 1 537 ? -18.616 -14.288 23.626 1.00 80.19 537 ASP A O 1
ATOM 4302 N N . THR A 1 538 ? -16.530 -14.484 24.371 1.00 78.38 538 THR A N 1
ATOM 4303 C CA . THR A 1 538 ? -16.041 -15.108 23.130 1.00 78.38 538 THR A CA 1
ATOM 4304 C C . THR A 1 538 ? -16.143 -16.634 23.158 1.00 78.38 538 THR A C 1
ATOM 4306 O O . THR A 1 538 ? -16.171 -17.266 24.216 1.00 78.38 538 THR A O 1
ATOM 4309 N N . SER A 1 539 ? -16.183 -17.252 21.972 1.00 82.88 539 SER A N 1
ATOM 4310 C CA . SER A 1 539 ? -16.214 -18.716 21.849 1.00 82.88 539 SER A CA 1
ATOM 4311 C C . SER A 1 539 ? -14.929 -19.373 22.369 1.00 82.88 539 SER A C 1
ATOM 4313 O O . SER A 1 539 ? -13.844 -18.794 22.285 1.00 82.88 539 SER A O 1
ATOM 4315 N N . ASN A 1 540 ? -15.023 -20.636 22.802 1.00 88.44 540 ASN A N 1
ATOM 4316 C CA . ASN A 1 540 ? -13.854 -21.420 23.227 1.00 88.44 540 ASN A CA 1
ATOM 4317 C C . ASN A 1 540 ? -12.772 -21.515 22.146 1.00 88.44 540 ASN A C 1
ATOM 4319 O O . ASN A 1 540 ? -11.594 -21.555 22.478 1.00 88.44 540 ASN A O 1
ATOM 4323 N N . LYS A 1 541 ? -13.148 -21.482 20.860 1.00 85.81 541 LYS A N 1
ATOM 4324 C CA . LYS A 1 541 ? -12.189 -21.440 19.749 1.00 85.81 541 LYS A CA 1
ATOM 4325 C C . LYS A 1 541 ? -11.339 -20.166 19.781 1.00 85.81 541 LYS A C 1
ATOM 4327 O O . LYS A 1 541 ? -10.124 -20.255 19.660 1.00 85.81 541 LYS A O 1
ATOM 4332 N N . VAL A 1 542 ? -11.962 -19.003 19.980 1.00 78.62 542 VAL A N 1
ATOM 4333 C CA . VAL A 1 542 ? -11.255 -17.710 20.049 1.00 78.62 542 VAL A CA 1
ATOM 4334 C C . VAL A 1 542 ? -10.383 -17.647 21.303 1.00 78.62 542 VAL A C 1
ATOM 4336 O O . VAL A 1 542 ? -9.209 -17.299 21.208 1.00 78.62 542 VAL A O 1
ATOM 4339 N N . LYS A 1 543 ? -10.913 -18.082 22.457 1.00 88.56 543 LYS A N 1
ATOM 4340 C CA . LYS A 1 543 ? -10.142 -18.197 23.707 1.00 88.56 543 LYS A CA 1
ATOM 4341 C C . LYS A 1 543 ? -8.910 -19.092 23.528 1.00 88.56 543 LYS A C 1
ATOM 4343 O O . LYS A 1 543 ? -7.807 -18.698 23.895 1.00 88.56 543 LYS A O 1
ATOM 4348 N N . ALA A 1 544 ? -9.083 -20.266 22.917 1.00 91.69 544 ALA A N 1
ATOM 4349 C CA . ALA A 1 544 ? -8.001 -21.206 22.643 1.00 91.69 544 ALA A CA 1
ATOM 4350 C C . ALA A 1 544 ? -6.938 -20.615 21.705 1.00 91.69 544 ALA A C 1
ATOM 4352 O O . ALA A 1 544 ? -5.750 -20.706 22.000 1.00 91.69 544 ALA A O 1
ATOM 4353 N N . GLN A 1 545 ? -7.350 -19.955 20.617 1.00 86.50 545 GLN A N 1
ATOM 4354 C CA . GLN A 1 545 ? -6.428 -19.282 19.696 1.00 86.50 545 GLN A CA 1
ATOM 4355 C C . GLN A 1 545 ? -5.598 -18.212 20.409 1.00 86.50 545 GLN A C 1
ATOM 4357 O O . GLN A 1 545 ? -4.379 -18.203 20.266 1.00 86.50 545 GLN A O 1
ATOM 4362 N N . THR A 1 546 ? -6.221 -17.358 21.228 1.00 85.88 546 THR A N 1
ATOM 4363 C CA . THR A 1 546 ? -5.488 -16.325 21.974 1.00 85.88 546 THR A CA 1
ATOM 4364 C C . THR A 1 546 ? -4.490 -16.932 22.959 1.00 85.88 546 THR A C 1
ATOM 4366 O O . THR A 1 546 ? -3.333 -16.520 22.978 1.00 85.88 546 THR A O 1
ATOM 4369 N N . LEU A 1 547 ? -4.884 -17.944 23.737 1.00 93.81 547 LEU A N 1
ATOM 4370 C CA . LEU A 1 547 ? -3.974 -18.624 24.668 1.00 93.81 547 LEU A CA 1
ATOM 4371 C C . LEU A 1 547 ? -2.808 -19.306 23.946 1.00 93.81 547 LEU A C 1
ATOM 4373 O O . LEU A 1 547 ? -1.682 -19.284 24.440 1.00 93.81 547 LEU A O 1
ATOM 4377 N N . PHE A 1 548 ? -3.050 -19.873 22.765 1.00 92.50 548 PHE A N 1
ATOM 4378 C CA . PHE A 1 548 ? -2.006 -20.488 21.952 1.00 92.50 548 PHE A CA 1
ATOM 4379 C C . PHE A 1 548 ? -1.036 -19.452 21.353 1.00 92.50 548 PHE A C 1
ATOM 4381 O O . PHE A 1 548 ? 0.183 -19.652 21.372 1.00 92.50 548 PHE A O 1
ATOM 4388 N N . SER A 1 549 ? -1.537 -18.296 20.910 1.00 86.81 549 SER A N 1
ATOM 4389 C CA . SER A 1 549 ? -0.690 -17.161 20.522 1.00 86.81 549 SER A CA 1
ATOM 4390 C C . SER A 1 549 ? 0.159 -16.669 21.697 1.00 86.81 549 SER A C 1
ATOM 4392 O O . SER A 1 549 ? 1.365 -16.479 21.546 1.00 86.81 549 SER A O 1
ATOM 4394 N N . LEU A 1 550 ? -0.419 -16.555 22.897 1.00 90.69 550 LEU A N 1
ATOM 4395 C CA . LEU A 1 550 ? 0.333 -16.211 24.107 1.00 90.69 550 LEU A CA 1
ATOM 4396 C C . LEU A 1 550 ? 1.406 -17.256 24.428 1.00 90.69 550 LEU A C 1
ATOM 4398 O O . LEU A 1 550 ? 2.545 -16.888 24.707 1.00 90.69 550 LEU A O 1
ATOM 4402 N N . ALA A 1 551 ? 1.093 -18.550 24.325 1.00 93.94 551 ALA A N 1
ATOM 4403 C CA . ALA A 1 551 ? 2.078 -19.616 24.500 1.00 93.94 551 ALA A CA 1
ATOM 4404 C C . ALA A 1 551 ? 3.262 -19.470 23.531 1.00 93.94 551 ALA A C 1
ATOM 4406 O O . ALA A 1 551 ? 4.420 -19.647 23.920 1.00 93.94 551 ALA A O 1
ATOM 4407 N N . THR A 1 552 ? 2.985 -19.078 22.287 1.00 88.00 552 THR A N 1
ATOM 4408 C CA . THR A 1 552 ? 4.006 -18.815 21.264 1.00 88.00 552 THR A CA 1
ATOM 4409 C C . THR A 1 552 ? 4.889 -17.622 21.655 1.00 88.00 552 THR A C 1
ATOM 4411 O O . THR A 1 552 ? 6.117 -17.718 21.605 1.00 88.00 552 THR A O 1
ATOM 4414 N N . VAL A 1 553 ? 4.300 -16.532 22.159 1.00 86.94 553 VAL A N 1
ATOM 4415 C CA . VAL A 1 553 ? 5.047 -15.360 22.655 1.00 86.94 553 VAL A CA 1
ATOM 4416 C C . VAL A 1 553 ? 5.914 -15.703 23.874 1.00 86.94 553 VAL A C 1
ATOM 4418 O O . VAL A 1 553 ? 7.087 -15.337 23.925 1.00 86.94 553 VAL A O 1
ATOM 4421 N N . PHE A 1 554 ? 5.402 -16.454 24.850 1.00 91.94 554 PHE A N 1
ATOM 4422 C CA . PHE A 1 554 ? 6.209 -16.866 26.007 1.00 91.94 554 PHE A CA 1
ATOM 4423 C C . PHE A 1 554 ? 7.292 -17.892 25.645 1.00 91.94 554 PHE A C 1
ATOM 4425 O O . PHE A 1 554 ? 8.377 -17.877 26.235 1.00 91.94 554 PHE A O 1
ATOM 4432 N N . SER A 1 555 ? 7.071 -18.691 24.597 1.00 89.31 555 SER A N 1
ATOM 4433 C CA . SER A 1 555 ? 8.128 -19.510 23.993 1.00 89.31 555 SER A CA 1
ATOM 4434 C C . SER A 1 555 ? 9.243 -18.627 23.426 1.00 89.31 555 SER A C 1
ATOM 4436 O O . SER A 1 555 ? 10.415 -18.885 23.711 1.00 89.31 555 SER A O 1
ATOM 4438 N N . LYS A 1 556 ? 8.896 -17.526 22.738 1.00 86.12 556 LYS A N 1
ATOM 4439 C CA . LYS A 1 556 ? 9.860 -16.525 22.254 1.00 86.12 556 LYS A CA 1
ATOM 4440 C C . LYS A 1 556 ? 10.642 -15.874 23.388 1.00 86.12 556 LYS A C 1
ATOM 4442 O O . LYS A 1 556 ? 11.864 -15.820 23.306 1.00 86.12 556 LYS A O 1
ATOM 4447 N N . TYR A 1 557 ? 9.982 -15.453 24.468 1.00 88.50 557 TYR A N 1
ATOM 4448 C CA . TYR A 1 557 ? 10.673 -14.888 25.632 1.00 88.50 557 TYR A CA 1
ATOM 4449 C C . TYR A 1 557 ? 11.743 -15.829 26.192 1.00 88.50 557 TYR A C 1
ATOM 4451 O O . TYR A 1 557 ? 12.842 -15.384 26.521 1.00 88.50 557 TYR A O 1
ATOM 4459 N N . SER A 1 558 ? 11.458 -17.133 26.246 1.00 88.94 558 SER A N 1
ATOM 4460 C CA . SER A 1 558 ? 12.410 -18.138 26.736 1.00 88.94 558 SER A CA 1
ATOM 4461 C C . SER A 1 558 ? 13.561 -18.461 25.765 1.00 88.94 558 SER A C 1
ATOM 4463 O O . SER A 1 558 ? 14.497 -19.167 26.139 1.00 88.94 558 SER A O 1
ATOM 4465 N N . ALA A 1 559 ? 13.497 -17.973 24.525 1.00 82.12 559 ALA A N 1
ATOM 4466 C CA . ALA A 1 559 ? 14.389 -18.358 23.439 1.00 82.12 559 ALA A CA 1
ATOM 4467 C C . ALA A 1 559 ? 15.755 -17.657 23.475 1.00 82.12 559 ALA A C 1
ATOM 4469 O O . ALA A 1 559 ? 15.937 -16.632 24.142 1.00 82.12 559 ALA A O 1
ATOM 4470 N N . SER A 1 560 ? 16.722 -18.186 22.716 1.00 79.38 560 SER A N 1
ATOM 4471 C CA . SER A 1 560 ? 18.095 -17.665 22.655 1.00 79.38 560 SER A CA 1
ATOM 4472 C C . SER A 1 560 ? 18.171 -16.257 22.063 1.00 79.38 560 SER A C 1
ATOM 4474 O O . SER A 1 560 ? 19.063 -15.477 22.401 1.00 79.38 560 SER A O 1
ATOM 4476 N N . SER A 1 561 ? 17.193 -15.892 21.237 1.00 75.31 561 SER A N 1
ATOM 4477 C CA . SER A 1 561 ? 17.020 -14.540 20.704 1.00 75.31 561 SER A CA 1
ATOM 4478 C C . SER A 1 561 ? 16.481 -13.523 21.725 1.00 75.31 561 SER A C 1
ATOM 4480 O O . SER A 1 561 ? 16.646 -12.324 21.510 1.00 75.31 561 SER A O 1
ATOM 4482 N N . CYS A 1 562 ? 15.921 -13.973 22.856 1.00 85.25 562 CYS A N 1
ATOM 4483 C CA . CYS A 1 562 ? 15.366 -13.134 23.926 1.00 85.25 562 CYS A CA 1
ATOM 4484 C C . CYS A 1 562 ? 16.092 -13.380 25.258 1.00 85.25 562 CYS A C 1
ATOM 4486 O O . CYS A 1 562 ? 17.265 -13.021 25.378 1.00 85.25 562 CYS A O 1
ATOM 4488 N N . PHE A 1 563 ? 15.450 -13.976 26.267 1.00 86.50 563 PHE A N 1
ATOM 4489 C CA . PHE A 1 563 ? 16.040 -14.123 27.603 1.00 86.50 563 PHE A CA 1
ATOM 4490 C C . PHE A 1 563 ? 16.915 -15.369 27.767 1.00 86.50 563 PHE A C 1
ATOM 4492 O O . PHE A 1 563 ? 17.716 -15.425 28.699 1.00 86.50 563 PHE A O 1
ATOM 4499 N N . GLY A 1 564 ? 16.812 -16.344 26.863 1.00 80.19 564 GLY A N 1
ATOM 4500 C CA . GLY A 1 564 ? 17.640 -17.547 26.850 1.00 80.19 564 GLY A CA 1
ATOM 4501 C C . GLY A 1 564 ? 18.989 -17.372 26.151 1.00 80.19 564 GLY A C 1
ATOM 4502 O O . GLY A 1 564 ? 19.340 -16.312 25.626 1.00 80.19 564 GLY A O 1
ATOM 4503 N N . THR A 1 565 ? 19.739 -18.461 26.096 1.00 79.00 565 THR A N 1
ATOM 4504 C CA . THR A 1 565 ? 20.976 -18.646 25.329 1.00 79.00 565 THR A CA 1
ATOM 4505 C C . THR A 1 565 ? 20.838 -19.875 24.425 1.00 79.00 565 THR A C 1
ATOM 4507 O O . THR A 1 565 ? 19.805 -20.538 24.434 1.00 79.00 565 THR A O 1
ATOM 4510 N N . GLU A 1 566 ? 21.857 -20.186 23.624 1.00 70.38 566 GLU A N 1
ATOM 4511 C CA . GLU A 1 566 ? 21.854 -21.391 22.776 1.00 70.38 566 GLU A CA 1
ATOM 4512 C C . GLU A 1 566 ? 21.755 -22.695 23.586 1.00 70.38 566 GLU A C 1
ATOM 4514 O O . GLU A 1 566 ? 21.205 -23.677 23.094 1.00 70.38 566 GLU A O 1
ATOM 4519 N N . TYR A 1 567 ? 22.258 -22.696 24.826 1.00 71.62 567 TYR A N 1
ATOM 4520 C CA . TYR A 1 567 ? 22.407 -23.900 25.655 1.00 71.62 567 TYR A CA 1
ATOM 4521 C C . TYR A 1 567 ? 21.556 -23.885 26.928 1.00 71.62 567 TYR A C 1
ATOM 4523 O O . TYR A 1 567 ? 21.542 -24.871 27.657 1.00 71.62 567 TYR A O 1
ATOM 4531 N N . ASP A 1 568 ? 20.880 -22.774 27.221 1.00 74.44 568 ASP A N 1
ATOM 4532 C CA . ASP A 1 568 ? 20.128 -22.596 28.462 1.00 74.44 568 ASP A CA 1
ATOM 4533 C C . ASP A 1 568 ? 18.940 -21.658 28.242 1.00 74.44 568 ASP A C 1
ATOM 4535 O O . ASP A 1 568 ? 19.020 -20.716 27.453 1.00 74.44 568 ASP A O 1
ATOM 4539 N N . SER A 1 569 ? 17.841 -21.890 28.944 1.00 83.50 569 SER A N 1
ATOM 4540 C CA . SER A 1 569 ? 16.576 -21.182 28.755 1.00 83.50 569 SER A CA 1
ATOM 4541 C C . SER A 1 569 ? 15.869 -21.001 30.097 1.00 83.50 569 SER A C 1
ATOM 4543 O O . SER A 1 569 ? 15.863 -21.950 30.880 1.00 83.50 569 SER A O 1
ATOM 4545 N N . PRO A 1 570 ? 15.210 -19.857 30.362 1.00 88.38 570 PRO A N 1
ATOM 4546 C CA . PRO A 1 570 ? 14.458 -19.670 31.599 1.00 88.38 570 PRO A CA 1
ATOM 4547 C C . PRO A 1 570 ? 13.329 -20.706 31.704 1.00 88.38 570 PRO A C 1
ATOM 4549 O O . PRO A 1 570 ? 12.296 -20.592 31.035 1.00 88.38 570 PRO A O 1
ATOM 4552 N N . GLN A 1 571 ? 13.526 -21.734 32.534 1.00 87.19 571 GLN A N 1
ATOM 4553 C CA . GLN A 1 571 ? 12.658 -22.914 32.540 1.00 87.19 571 GLN A CA 1
ATOM 4554 C C . GLN A 1 571 ? 11.216 -22.566 32.917 1.00 87.19 571 GLN A C 1
ATOM 4556 O O . GLN A 1 571 ? 10.275 -23.088 32.323 1.00 87.19 571 GLN A O 1
ATOM 4561 N N . VAL A 1 572 ? 11.019 -21.625 33.841 1.00 89.81 572 VAL A N 1
ATOM 4562 C CA . VAL A 1 572 ? 9.675 -21.224 34.263 1.00 89.81 572 VAL A CA 1
ATOM 4563 C C . VAL A 1 572 ? 8.875 -20.513 33.162 1.00 89.81 572 VAL A C 1
ATOM 4565 O O . VAL A 1 572 ? 7.656 -20.649 33.100 1.00 89.81 572 VAL A O 1
ATOM 4568 N N . LEU A 1 573 ? 9.541 -19.832 32.221 1.00 93.19 573 LEU A N 1
ATOM 4569 C CA . LEU A 1 573 ? 8.865 -19.235 31.062 1.00 93.19 573 LEU A CA 1
ATOM 4570 C C . LEU A 1 573 ? 8.411 -20.307 30.066 1.00 93.19 573 LEU A C 1
ATOM 4572 O O . LEU A 1 573 ? 7.331 -20.190 29.491 1.00 93.19 573 LEU A O 1
ATOM 4576 N N . ARG A 1 574 ? 9.190 -21.387 29.913 1.00 92.12 574 ARG A N 1
ATOM 4577 C CA . ARG A 1 574 ? 8.795 -22.561 29.111 1.00 92.12 574 ARG A CA 1
ATOM 4578 C C . ARG A 1 574 ? 7.620 -23.291 29.747 1.00 92.12 574 ARG A C 1
ATOM 4580 O O . ARG A 1 574 ? 6.673 -23.652 29.056 1.00 92.12 574 ARG A O 1
ATOM 4587 N N . ASN A 1 575 ? 7.651 -23.431 31.070 1.00 92.44 575 ASN A N 1
ATOM 4588 C CA . ASN A 1 575 ? 6.555 -23.981 31.862 1.00 92.44 575 ASN A CA 1
ATOM 4589 C C . ASN A 1 575 ? 5.268 -23.159 31.698 1.00 92.44 575 ASN A C 1
ATOM 4591 O O . ASN A 1 575 ? 4.194 -23.726 31.515 1.00 92.44 575 ASN A O 1
ATOM 4595 N N . TYR A 1 576 ? 5.372 -21.828 31.720 1.00 95.25 576 TYR A N 1
ATOM 4596 C CA . TYR A 1 576 ? 4.229 -20.942 31.516 1.00 95.25 576 TYR A CA 1
ATOM 4597 C C . TYR A 1 576 ? 3.682 -21.011 30.081 1.00 95.25 576 TYR A C 1
ATOM 4599 O O . TYR A 1 576 ? 2.472 -21.129 29.891 1.00 95.25 576 TYR A O 1
ATOM 4607 N N . ALA A 1 577 ? 4.564 -21.035 29.074 1.00 95.12 577 ALA A N 1
ATOM 4608 C CA . ALA A 1 577 ? 4.181 -21.265 27.681 1.00 95.12 577 ALA A CA 1
ATOM 4609 C C . ALA A 1 577 ? 3.448 -22.606 27.504 1.00 95.12 577 ALA A C 1
ATOM 4611 O O . ALA A 1 577 ? 2.397 -22.661 26.864 1.00 95.12 577 ALA A O 1
ATOM 4612 N N . TYR A 1 578 ? 3.948 -23.675 28.130 1.00 94.81 578 TYR A N 1
ATOM 4613 C CA . TYR A 1 578 ? 3.273 -24.970 28.142 1.00 94.81 578 TYR A CA 1
ATOM 4614 C C . TYR A 1 578 ? 1.890 -24.890 28.793 1.00 94.81 578 TYR A C 1
ATOM 4616 O O . TYR A 1 578 ? 0.926 -25.387 28.219 1.00 94.81 578 TYR A O 1
ATOM 4624 N N . ALA A 1 579 ? 1.768 -24.254 29.959 1.00 95.81 579 ALA A N 1
ATOM 4625 C CA . ALA A 1 579 ? 0.500 -24.157 30.676 1.00 95.81 579 ALA A CA 1
ATOM 4626 C C . ALA A 1 579 ? -0.574 -23.413 29.855 1.00 95.81 579 ALA A C 1
ATOM 4628 O O . ALA A 1 579 ? -1.721 -23.860 29.795 1.00 95.81 579 ALA A O 1
ATOM 4629 N N . LEU A 1 580 ? -0.189 -22.334 29.161 1.00 96.81 580 LEU A N 1
ATOM 4630 C CA . LEU A 1 580 ? -1.039 -21.614 28.203 1.00 96.81 580 LEU A CA 1
ATOM 4631 C C . LEU A 1 580 ? -1.475 -22.511 27.037 1.00 96.81 580 LEU A C 1
ATOM 4633 O O . LEU A 1 580 ? -2.665 -22.598 26.736 1.00 96.81 580 LEU A O 1
ATOM 4637 N N . MET A 1 581 ? -0.530 -23.218 26.413 1.00 95.69 581 MET A N 1
ATOM 4638 C CA . MET A 1 581 ? -0.804 -24.127 25.295 1.00 95.69 581 MET A CA 1
ATOM 4639 C C . MET A 1 581 ? -1.691 -25.305 25.713 1.00 95.69 581 MET A C 1
ATOM 4641 O O . MET A 1 581 ? -2.592 -25.700 24.978 1.00 95.69 581 MET A O 1
ATOM 4645 N N . SER A 1 582 ? -1.465 -25.853 26.906 1.00 95.06 582 SER A N 1
ATOM 4646 C CA . SER A 1 582 ? -2.263 -26.935 27.481 1.00 95.06 582 SER A CA 1
ATOM 4647 C C . SER A 1 582 ? -3.705 -26.486 27.713 1.00 95.06 582 SER A C 1
ATOM 4649 O O . SER A 1 582 ? -4.637 -27.166 27.281 1.00 95.06 582 SER A O 1
ATOM 4651 N N . LYS A 1 583 ? -3.905 -25.288 28.283 1.00 96.62 583 LYS A N 1
ATOM 4652 C CA . LYS A 1 583 ? -5.249 -24.723 28.459 1.00 96.62 583 LYS A CA 1
ATOM 4653 C C . LYS A 1 583 ? -5.928 -24.403 27.125 1.00 96.62 583 LYS A C 1
ATOM 4655 O O . LYS A 1 583 ? -7.129 -24.616 26.992 1.00 96.62 583 LYS A O 1
ATOM 4660 N N . ALA A 1 584 ? -5.176 -23.940 26.125 1.00 96.12 584 ALA A N 1
ATOM 4661 C CA . ALA A 1 584 ? -5.693 -23.757 24.770 1.00 96.12 584 ALA A CA 1
ATOM 4662 C C . ALA A 1 584 ? -6.214 -25.079 24.185 1.00 96.12 584 ALA A C 1
ATOM 4664 O O . ALA A 1 584 ? -7.337 -25.130 23.688 1.00 96.12 584 ALA A O 1
ATOM 4665 N N . ASN A 1 585 ? -5.430 -26.150 24.316 1.00 94.12 585 ASN A N 1
ATOM 4666 C CA . ASN A 1 585 ? -5.781 -27.478 23.822 1.00 94.12 585 ASN A CA 1
ATOM 4667 C C . ASN A 1 585 ? -6.982 -28.094 24.566 1.00 94.12 585 ASN A C 1
ATOM 4669 O O . ASN A 1 585 ? -7.782 -28.796 23.958 1.00 94.12 585 ASN A O 1
ATOM 4673 N N . GLU A 1 586 ? -7.146 -27.802 25.861 1.00 95.00 586 GLU A N 1
ATOM 4674 C CA . GLU A 1 586 ? -8.340 -28.177 26.636 1.00 95.00 586 GLU A CA 1
ATOM 4675 C C . GLU A 1 586 ? -9.615 -27.515 26.083 1.00 95.00 586 GLU A C 1
ATOM 4677 O O . GLU A 1 586 ? -10.661 -28.155 25.992 1.00 95.00 586 GLU A O 1
ATOM 4682 N N . LEU A 1 587 ? -9.531 -26.237 25.696 1.00 93.81 587 LEU A N 1
ATOM 4683 C CA . LEU A 1 587 ? -10.662 -25.474 25.156 1.00 93.81 587 LEU A CA 1
ATOM 4684 C C . LEU A 1 587 ? -10.991 -25.845 23.705 1.00 93.81 587 LEU A C 1
ATOM 4686 O O . LEU A 1 587 ? -12.164 -25.834 23.320 1.00 93.81 587 LEU A O 1
ATOM 4690 N N . ASN A 1 588 ? -9.969 -26.121 22.891 1.00 92.81 588 ASN A N 1
ATOM 4691 C CA . ASN A 1 588 ? -10.112 -26.571 21.511 1.00 92.81 588 ASN A CA 1
ATOM 4692 C C . ASN A 1 588 ? -8.836 -27.292 21.030 1.00 92.81 588 ASN A C 1
ATOM 4694 O O . ASN A 1 588 ? -7.791 -26.667 20.842 1.00 92.81 588 ASN A O 1
ATOM 4698 N N . VAL A 1 589 ? -8.955 -28.595 20.768 1.00 90.69 589 VAL A N 1
ATOM 4699 C CA . VAL A 1 589 ? -7.839 -29.459 20.345 1.00 90.69 589 VAL A CA 1
ATOM 4700 C C . VAL A 1 589 ? -7.290 -29.131 18.953 1.00 90.69 589 VAL A C 1
ATOM 4702 O O . VAL A 1 589 ? -6.121 -29.393 18.680 1.00 90.69 589 VAL A O 1
ATOM 4705 N N . ASP A 1 590 ? -8.084 -28.506 18.080 1.00 86.44 590 ASP A N 1
ATOM 4706 C CA . ASP A 1 590 ? -7.682 -28.214 16.698 1.00 86.44 590 ASP A CA 1
ATOM 4707 C C . ASP A 1 590 ? -6.632 -27.095 16.620 1.00 86.44 590 ASP A C 1
ATOM 4709 O O . ASP A 1 590 ? -5.960 -26.950 15.601 1.00 86.44 590 ASP A O 1
ATOM 4713 N N . VAL A 1 591 ? -6.484 -26.295 17.684 1.00 83.56 591 VAL A N 1
ATOM 4714 C CA . VAL A 1 591 ? -5.592 -25.126 17.694 1.00 83.56 591 VAL A CA 1
ATOM 4715 C C . VAL A 1 591 ? -4.123 -25.530 17.625 1.00 83.56 591 VAL A C 1
ATOM 4717 O O . VAL A 1 591 ? -3.377 -24.977 16.818 1.00 83.56 591 VAL A O 1
ATOM 4720 N N . ALA A 1 592 ? -3.715 -26.511 18.430 1.00 83.62 592 ALA A N 1
ATOM 4721 C CA . ALA A 1 592 ? -2.385 -27.111 18.341 1.00 83.62 592 ALA A CA 1
ATOM 4722 C C . ALA A 1 592 ? -2.383 -28.378 17.465 1.00 83.62 592 ALA A C 1
ATOM 4724 O O . ALA A 1 592 ? -1.351 -28.721 16.885 1.00 83.62 592 ALA A O 1
ATOM 4725 N N . GLY A 1 593 ? -3.533 -29.052 17.343 1.00 87.75 593 GLY A N 1
ATOM 4726 C CA . GLY A 1 593 ? -3.715 -30.223 16.495 1.00 87.75 593 GLY A CA 1
ATOM 4727 C C . GLY A 1 593 ? -2.726 -31.342 16.817 1.00 87.75 593 GLY A C 1
ATOM 4728 O O . GLY A 1 593 ? -2.405 -31.619 17.975 1.00 87.75 593 GLY A O 1
ATOM 4729 N N . GLU A 1 594 ? -2.202 -31.972 15.769 1.00 86.75 594 GLU A N 1
ATOM 4730 C CA . GLU A 1 594 ? -1.217 -33.055 15.876 1.00 86.75 594 GLU A CA 1
ATOM 4731 C C . GLU A 1 594 ? 0.117 -32.623 16.513 1.00 86.75 594 GLU A C 1
ATOM 4733 O O . GLU A 1 594 ? 0.815 -33.448 17.107 1.00 86.75 594 GLU A O 1
ATOM 4738 N N . ASN A 1 595 ? 0.440 -31.326 16.477 1.00 89.06 595 ASN A N 1
ATOM 4739 C CA . ASN A 1 595 ? 1.710 -30.794 16.976 1.00 89.06 595 ASN A CA 1
ATOM 4740 C C . ASN A 1 595 ? 1.765 -30.674 18.506 1.00 89.06 595 ASN A C 1
ATOM 4742 O O . ASN A 1 595 ? 2.853 -30.564 19.075 1.00 89.06 595 ASN A O 1
ATOM 4746 N N . PHE A 1 596 ? 0.617 -30.722 19.195 1.00 90.81 596 PHE A N 1
ATOM 4747 C CA . PHE A 1 596 ? 0.543 -30.512 20.646 1.00 90.81 596 PHE A CA 1
ATOM 4748 C C . PHE A 1 596 ? 1.502 -31.417 21.430 1.00 90.81 596 PHE A C 1
ATOM 4750 O O . PHE A 1 596 ? 2.182 -30.963 22.351 1.00 90.81 596 PHE A O 1
ATOM 4757 N N . SER A 1 597 ? 1.578 -32.697 21.055 1.00 87.88 597 SER A N 1
ATOM 4758 C CA . SER A 1 597 ? 2.385 -33.685 21.780 1.00 87.88 597 SER A CA 1
ATOM 4759 C C . SER A 1 597 ? 3.890 -33.437 21.628 1.00 87.88 597 SER A C 1
ATOM 4761 O O . SER A 1 597 ? 4.629 -33.569 22.605 1.00 87.88 597 SER A O 1
ATOM 4763 N N . ASP A 1 598 ? 4.338 -33.037 20.433 1.00 88.12 598 ASP A N 1
ATOM 4764 C CA . ASP A 1 598 ? 5.739 -32.694 20.160 1.00 88.12 598 ASP A CA 1
ATOM 4765 C C . ASP A 1 598 ? 6.139 -31.409 20.897 1.00 88.12 598 ASP A C 1
ATOM 4767 O O . ASP A 1 598 ? 7.103 -31.407 21.667 1.00 88.12 598 ASP A O 1
ATOM 4771 N N . TRP A 1 599 ? 5.351 -30.338 20.768 1.00 90.69 599 TRP A N 1
ATOM 4772 C CA . TRP A 1 599 ? 5.641 -29.072 21.445 1.00 90.69 599 TRP A CA 1
ATOM 4773 C C . TRP A 1 599 ? 5.595 -29.190 22.968 1.00 90.69 599 TRP A C 1
ATOM 4775 O O . TRP A 1 599 ? 6.427 -28.589 23.650 1.00 90.69 599 TRP A O 1
ATOM 4785 N N . LYS A 1 600 ? 4.687 -30.011 23.514 1.00 90.44 600 LYS A N 1
ATOM 4786 C CA . LYS A 1 600 ? 4.674 -30.375 24.937 1.00 90.44 600 LYS A CA 1
ATOM 4787 C C . LYS A 1 600 ? 5.998 -31.012 25.355 1.00 90.44 600 LYS A C 1
ATOM 4789 O O . LYS A 1 600 ? 6.600 -30.571 26.335 1.00 90.44 600 LYS A O 1
ATOM 4794 N N . ALA A 1 601 ? 6.450 -32.038 24.630 1.00 85.31 601 ALA A N 1
ATOM 4795 C CA . ALA A 1 601 ? 7.688 -32.739 24.958 1.00 85.31 601 ALA A CA 1
ATOM 4796 C C . ALA A 1 601 ? 8.891 -31.792 24.908 1.00 85.31 601 ALA A C 1
ATOM 4798 O O . ALA A 1 601 ? 9.702 -31.781 25.837 1.00 85.31 601 ALA A O 1
ATOM 4799 N N . ARG A 1 602 ? 8.944 -30.932 23.884 1.00 86.06 602 ARG A N 1
ATOM 4800 C CA . ARG A 1 602 ? 9.993 -29.927 23.729 1.00 86.06 602 ARG A CA 1
ATOM 4801 C C . ARG A 1 602 ? 9.984 -28.936 24.882 1.00 86.06 602 ARG A C 1
ATOM 4803 O O . ARG A 1 602 ? 10.988 -28.874 25.586 1.00 86.06 602 ARG A O 1
ATOM 4810 N N . LEU A 1 603 ? 8.880 -28.220 25.133 1.00 87.75 603 LEU A N 1
ATOM 4811 C CA . LEU A 1 603 ? 8.769 -27.194 26.189 1.00 87.75 603 LEU A CA 1
ATOM 4812 C C . LEU A 1 603 ? 9.100 -27.719 27.591 1.00 87.75 603 LEU A C 1
ATOM 4814 O O . LEU A 1 603 ? 9.702 -27.002 28.388 1.00 87.75 603 LEU A O 1
ATOM 4818 N N . LEU A 1 604 ? 8.751 -28.971 27.884 1.00 84.81 604 LEU A N 1
ATOM 4819 C CA . LEU A 1 604 ? 8.997 -29.592 29.186 1.00 84.81 604 LEU A CA 1
ATOM 4820 C C . LEU A 1 604 ? 10.327 -30.361 29.267 1.00 84.81 604 LEU A C 1
ATOM 4822 O O . LEU A 1 604 ? 10.691 -30.825 30.345 1.00 84.81 604 LEU A O 1
ATOM 4826 N N . GLY A 1 605 ? 11.057 -30.505 28.155 1.00 76.44 605 GLY A N 1
ATOM 4827 C CA . GLY A 1 605 ? 12.294 -31.293 28.104 1.00 76.44 605 GLY A CA 1
ATOM 4828 C C . GLY A 1 605 ? 12.069 -32.780 28.407 1.00 76.44 605 GLY A C 1
ATOM 4829 O O . GLY A 1 605 ? 12.895 -33.411 29.064 1.00 76.44 605 GLY A O 1
ATOM 4830 N N . LEU A 1 606 ? 10.931 -33.335 27.985 1.00 74.94 606 LEU A N 1
ATOM 4831 C CA . LEU A 1 606 ? 10.609 -34.754 28.155 1.00 74.94 606 LEU A CA 1
ATOM 4832 C C . LEU A 1 606 ? 11.280 -35.588 27.053 1.00 74.94 606 LEU A C 1
ATOM 4834 O O . LEU A 1 606 ? 11.424 -35.122 25.927 1.00 74.94 606 LEU A O 1
ATOM 4838 N N . ASN A 1 607 ? 11.638 -36.839 27.360 1.00 60.75 607 ASN A N 1
ATOM 4839 C CA . ASN A 1 607 ? 12.172 -37.821 26.398 1.00 60.75 607 ASN A CA 1
ATOM 4840 C C . ASN A 1 607 ? 13.425 -37.358 25.625 1.00 60.75 607 ASN A C 1
ATOM 4842 O O . ASN A 1 607 ? 13.529 -37.621 24.430 1.00 60.75 607 ASN A O 1
ATOM 4846 N N . ASP A 1 608 ? 14.336 -36.624 26.272 1.00 58.62 608 ASP A N 1
ATOM 4847 C CA . ASP A 1 608 ? 15.525 -36.015 25.646 1.00 58.62 608 ASP A CA 1
ATOM 4848 C C . ASP A 1 608 ? 15.215 -35.060 24.470 1.00 58.62 608 ASP A C 1
ATOM 4850 O O . ASP A 1 608 ? 16.115 -34.625 23.755 1.00 58.62 608 ASP A O 1
ATOM 4854 N N . ALA A 1 609 ? 13.950 -34.655 24.296 1.00 56.56 609 ALA A N 1
ATOM 4855 C CA . ALA A 1 609 ? 13.491 -33.774 23.221 1.00 56.56 609 ALA A CA 1
ATOM 4856 C C . ALA A 1 609 ? 13.734 -32.283 23.520 1.00 56.56 609 ALA A C 1
ATOM 4858 O O . ALA A 1 609 ? 13.013 -31.419 23.021 1.00 56.56 609 ALA A O 1
ATOM 4859 N N . PHE A 1 610 ? 14.715 -31.947 24.364 1.00 60.50 610 PHE A N 1
ATOM 4860 C CA . PHE A 1 610 ? 15.032 -30.549 24.641 1.00 60.50 610 PHE A CA 1
ATOM 4861 C C . PHE A 1 610 ? 15.560 -29.880 23.367 1.00 60.50 610 PHE A C 1
ATOM 4863 O O . PHE A 1 610 ? 16.662 -30.160 22.900 1.00 60.50 610 PHE A O 1
ATOM 4870 N N . THR A 1 611 ? 14.765 -28.970 22.814 1.00 63.31 611 THR A N 1
ATOM 4871 C CA . THR A 1 611 ? 15.135 -28.142 21.665 1.00 63.31 611 THR A CA 1
ATOM 4872 C C . THR A 1 611 ? 15.106 -26.673 22.053 1.00 63.31 611 THR A C 1
ATOM 4874 O O . THR A 1 611 ? 14.275 -26.258 22.868 1.00 63.31 611 THR A O 1
ATOM 4877 N N . CYS A 1 612 ? 15.959 -25.869 21.414 1.00 67.19 612 CYS A N 1
ATOM 4878 C CA . CYS A 1 612 ? 15.949 -24.418 21.570 1.00 67.19 612 CYS A CA 1
ATOM 4879 C C . CYS A 1 612 ? 14.530 -23.857 21.359 1.00 67.19 612 CYS A C 1
ATOM 4881 O O . CYS A 1 612 ? 13.877 -24.182 20.363 1.00 67.19 612 CYS A O 1
ATOM 4883 N N . SER A 1 613 ? 14.054 -22.997 22.266 1.00 76.50 613 SER A N 1
ATOM 4884 C CA . SER A 1 613 ? 12.712 -22.406 22.164 1.00 76.50 613 SER A CA 1
ATOM 4885 C C . SER A 1 613 ? 12.528 -21.514 20.925 1.00 76.50 613 SER A C 1
ATOM 4887 O O . SER A 1 613 ? 11.390 -21.222 20.570 1.00 76.50 613 SER A O 1
ATOM 4889 N N . ASP A 1 614 ? 13.608 -21.124 20.228 1.00 70.62 614 ASP A N 1
ATOM 4890 C CA . ASP A 1 614 ? 13.522 -20.449 18.922 1.00 70.62 614 ASP A CA 1
ATOM 4891 C C . ASP A 1 614 ? 12.894 -21.347 17.847 1.00 70.62 614 ASP A C 1
ATOM 4893 O O . ASP A 1 614 ? 12.134 -20.854 17.016 1.00 70.62 614 ASP A O 1
ATOM 4897 N N . LEU A 1 615 ? 13.158 -22.660 17.886 1.00 75.25 615 LEU A N 1
ATOM 4898 C CA . LEU A 1 615 ? 12.549 -23.622 16.962 1.00 75.25 615 LEU A CA 1
ATOM 4899 C C . LEU A 1 615 ? 11.057 -23.788 17.257 1.00 75.25 615 LEU A C 1
ATOM 4901 O O . LEU A 1 615 ? 10.246 -23.738 16.343 1.00 75.25 615 LEU A O 1
ATOM 4905 N N . ILE A 1 616 ? 10.691 -23.884 18.539 1.00 80.00 616 ILE A N 1
ATOM 4906 C CA . ILE A 1 616 ? 9.287 -23.979 18.970 1.00 80.00 616 ILE A CA 1
ATOM 4907 C C . ILE A 1 616 ? 8.515 -22.724 18.546 1.00 80.00 616 ILE A C 1
ATOM 4909 O O . ILE A 1 616 ? 7.425 -22.826 17.994 1.00 80.00 616 ILE A O 1
ATOM 4913 N N . PHE A 1 617 ? 9.095 -21.539 18.761 1.00 80.50 617 PHE A N 1
ATOM 4914 C CA . PHE A 1 617 ? 8.506 -20.281 18.308 1.00 80.50 617 PHE A CA 1
ATOM 4915 C C . PHE A 1 617 ? 8.324 -20.246 16.786 1.00 80.50 617 PHE A C 1
ATOM 4917 O O . PHE A 1 617 ? 7.252 -19.865 16.321 1.00 80.50 617 PHE A O 1
ATOM 4924 N N . GLY A 1 618 ? 9.344 -20.642 16.016 1.00 72.31 618 GLY A N 1
ATOM 4925 C CA . GLY A 1 618 ? 9.270 -20.686 14.554 1.00 72.31 618 GLY A CA 1
ATOM 4926 C C . GLY A 1 618 ? 8.176 -21.629 14.052 1.00 72.31 618 GLY A C 1
ATOM 4927 O O . GLY A 1 618 ? 7.341 -21.222 13.246 1.00 72.31 618 GLY A O 1
ATOM 4928 N N . ASP A 1 619 ? 8.136 -22.852 14.581 1.00 82.94 619 ASP A N 1
ATOM 4929 C CA . ASP A 1 619 ? 7.160 -23.880 14.208 1.00 82.94 619 ASP A CA 1
ATOM 4930 C C . ASP A 1 619 ? 5.726 -23.442 14.561 1.00 82.94 619 ASP A C 1
ATOM 4932 O O . ASP A 1 619 ? 4.840 -23.460 13.703 1.00 82.94 619 ASP A O 1
ATOM 4936 N N . ALA A 1 620 ? 5.500 -22.970 15.793 1.00 80.12 620 ALA A N 1
ATOM 4937 C CA . ALA A 1 620 ? 4.184 -22.522 16.253 1.00 80.12 620 ALA A CA 1
ATOM 4938 C C . ALA A 1 620 ? 3.696 -21.257 15.521 1.00 80.12 620 ALA A C 1
ATOM 4940 O O . ALA A 1 620 ? 2.515 -21.156 15.187 1.00 80.12 620 ALA A O 1
ATOM 4941 N N . SER A 1 621 ? 4.596 -20.318 15.204 1.00 75.19 621 SER A N 1
ATOM 4942 C CA . SER A 1 621 ? 4.254 -19.111 14.432 1.00 75.19 621 SER A CA 1
ATOM 4943 C C . SER A 1 621 ? 3.876 -19.447 12.990 1.00 75.19 621 SER A C 1
ATOM 4945 O O . SER A 1 621 ? 2.902 -18.915 12.459 1.00 75.19 621 SER A O 1
ATOM 4947 N N . ASN A 1 622 ? 4.610 -20.362 12.351 1.00 72.94 622 ASN A N 1
ATOM 4948 C CA . ASN A 1 622 ? 4.275 -20.834 11.008 1.00 72.94 622 ASN A CA 1
ATOM 4949 C C . ASN A 1 622 ? 2.917 -21.544 10.993 1.00 72.94 622 ASN A C 1
ATOM 4951 O O . ASN A 1 622 ? 2.108 -21.291 10.102 1.00 72.94 622 ASN A O 1
ATOM 4955 N N . TRP A 1 623 ? 2.637 -22.374 12.000 1.00 78.31 623 TRP A N 1
ATOM 4956 C CA . TRP A 1 623 ? 1.344 -23.039 12.153 1.00 78.31 623 TRP A CA 1
ATOM 4957 C C . TRP A 1 623 ? 0.184 -22.048 12.330 1.00 78.31 623 TRP A C 1
ATOM 4959 O O . TRP A 1 623 ? -0.829 -22.159 11.639 1.00 78.31 623 TRP A O 1
ATOM 4969 N N . LEU A 1 624 ? 0.347 -21.035 13.193 1.00 72.50 624 LEU A N 1
ATOM 4970 C CA . LEU A 1 624 ? -0.630 -19.952 13.377 1.00 72.50 624 LEU A CA 1
ATOM 4971 C C . LEU A 1 624 ? -0.938 -19.220 12.063 1.00 72.50 624 LEU A C 1
ATOM 4973 O O . LEU A 1 624 ? -2.105 -18.967 11.754 1.00 72.50 624 LEU A O 1
ATOM 4977 N N . ASN A 1 625 ? 0.097 -18.918 11.277 1.00 67.75 625 ASN A N 1
ATOM 4978 C CA . ASN A 1 625 ? -0.055 -18.265 9.979 1.00 67.75 625 ASN A CA 1
ATOM 4979 C C . ASN A 1 625 ? -0.798 -19.154 8.973 1.00 67.75 625 ASN A C 1
ATOM 4981 O O . ASN A 1 625 ? -1.728 -18.683 8.322 1.00 67.75 625 ASN A O 1
ATOM 4985 N N . LEU A 1 626 ? -0.433 -20.437 8.883 1.00 67.25 626 LEU A N 1
ATOM 4986 C CA . LEU A 1 626 ? -1.043 -21.395 7.957 1.00 67.25 626 LEU A CA 1
ATOM 4987 C C . LEU A 1 626 ? -2.519 -21.669 8.269 1.00 67.25 626 LEU A C 1
ATOM 4989 O O . LEU A 1 626 ? -3.336 -21.732 7.354 1.00 67.25 626 LEU A O 1
ATOM 4993 N N . MET A 1 627 ? -2.865 -21.836 9.547 1.00 63.28 627 MET A N 1
ATOM 4994 C CA . MET A 1 627 ? -4.205 -22.274 9.950 1.00 63.28 627 MET A CA 1
ATOM 4995 C C . MET A 1 627 ? -5.187 -21.122 10.159 1.00 63.28 627 MET A C 1
ATOM 4997 O O . MET A 1 627 ? -6.397 -21.321 10.023 1.00 63.28 627 MET A O 1
ATOM 5001 N N . TYR A 1 628 ? -4.698 -19.930 10.516 1.00 59.50 628 TYR A N 1
ATOM 5002 C CA . TYR A 1 628 ? -5.562 -18.862 11.020 1.00 59.50 628 TYR A CA 1
ATOM 5003 C C . TYR A 1 628 ? -5.315 -17.481 10.407 1.00 59.50 628 TYR A C 1
ATOM 5005 O O . TYR A 1 628 ? -6.004 -16.546 10.813 1.00 59.50 628 TYR A O 1
ATOM 5013 N N . ASN A 1 629 ? -4.391 -17.325 9.441 1.00 49.94 629 ASN A N 1
ATOM 5014 C CA . ASN A 1 629 ? -4.000 -16.007 8.902 1.00 49.94 629 ASN A CA 1
ATOM 5015 C C . ASN A 1 629 ? -3.693 -14.999 10.033 1.00 49.94 629 ASN A C 1
ATOM 5017 O O . ASN A 1 629 ? -4.005 -13.809 9.964 1.00 49.94 629 ASN A O 1
ATOM 5021 N N . ALA A 1 630 ? -3.147 -15.513 11.134 1.00 41.53 630 ALA A N 1
ATOM 5022 C CA . ALA A 1 630 ? -3.002 -14.786 12.377 1.00 41.53 630 ALA A CA 1
ATOM 5023 C C . ALA A 1 630 ? -1.720 -13.948 12.347 1.00 41.53 630 ALA A C 1
ATOM 5025 O O . ALA A 1 630 ? -0.680 -14.376 12.837 1.00 41.53 630 ALA A O 1
ATOM 5026 N N . GLY A 1 631 ? -1.811 -12.732 11.805 1.00 36.91 631 GLY A N 1
ATOM 5027 C CA . GLY A 1 631 ? -0.849 -11.665 12.084 1.00 36.91 631 GLY A CA 1
ATOM 5028 C C . GLY A 1 631 ? -1.023 -11.169 13.521 1.00 36.91 631 GLY A C 1
ATOM 5029 O O . GLY A 1 631 ? -1.664 -10.137 13.746 1.00 36.91 631 GLY A O 1
ATOM 5030 N N . PHE A 1 632 ? -0.536 -11.946 14.491 1.00 32.12 632 PHE A N 1
ATOM 5031 C CA . PHE A 1 632 ? -0.475 -11.547 15.899 1.00 32.12 632 PHE A CA 1
ATOM 5032 C C . PHE A 1 632 ? 0.839 -10.851 16.220 1.00 32.12 632 PHE A C 1
ATOM 5034 O O . PHE A 1 632 ? 1.902 -11.451 15.942 1.00 32.12 632 PHE A O 1
#

Sequence (632 aa):
MNIPIAYNKFRSHLFNSSDAAIKLVEKKPSDNNINFALKLLRAKMANAEKTLKRYPELSEDFEYSIKKYCRLSKKIISIKNVRDNQAQGLVENRTGAPTLYEPKQKDYSNKLLVGYDLARKDLRRCNFSDANFSPVDVIYRCSKPVNFSWSNLDGVDLSSAMLEGANFSNCSLAGAKICVNNANFTAAKLDDAVITLDLPSHWNSRRSERLLNDANKNNTIFDTIDSIDDTYADIKVKLMHQVIDSVFDNDHALQGSIPGIALLNSFVSKDIYQQDEKISKTIEALVRSEMLYANSKVSMDECSAKTLSLFLDKFSQSNDDMLKFNGAFIQLMTVCVNHNILSVKKQARDLYNRYLSLDAVKPYVDKFEFGNSEGKAYWGDKTNLNYILLNDQKAMIIDHVNISKMLQLSNDNNDVKWDHFYLYQNNECQPTGSINYKKTFIDDFKIFADSFIECNKGSRFSNLLATLELGSYKDQFTAVLSGESVTKKMKLVGIDDQLNLEKIFSKVLVKSDKNDKEPMLKPEHYEDIIDAFYLSDTSNKVKAQTLFSLATVFSKYSASSCFGTEYDSPQVLRNYAYALMSKANELNVDVAGENFSDWKARLLGLNDAFTCSDLIFGDASNWLNLMYNAGF